Protein AF-0000000082064060 (afdb_homodimer)

Nearest PDB structures (foldseek):
  4a6d-assembly1_A  TM=8.416E-01  e=5.241E-26  Homo sapiens
  7ux6-assembly1_B  TM=7.408E-01  e=2.591E-12  Streptomyces drozdowiczii
  7ux6-assembly1_A  TM=7.122E-01  e=2.455E-12  Streptomyces drozdowiczii
  7ux8-assembly1_B  TM=7.111E-01  e=2.609E-11  Streptomyces drozdowiczii
  4qvg-assembly1_A  TM=6.959E-01  e=6.862E-11  Streptosporangium sibiricum

Sequence (604 aa):
MSSTEDLDYPQILFQYNNGFLVSKIMFTACELGVFDLLLKSEGSLSSDAIAERLGTSISGMERLLDACVGLKLLEVEMKSEGAFYRNTELSNLYLTKSSPKSQYHNLMYYSKTVYLCWHYLTDAVRDGKNQYERAFGVSSKDLFGALYRSEEEMIQFMYGLNAIWSICGRDVIAAFDLSPFTVIYDLGGCAGGLAQECISLYPKSTVTIYDLPKVVQVAKERFVPPEERQITFHEGKLGLFCVCSYAKKTVLNGPCFMITECNENSHHPFLFTSLHVRSFPSLRRNCEALKCFQRIMCLLDVMSSTEDLDYPQILFQYNNGFLVSKIMFTACELGVFDLLLKSEGSLSSDAIAERLGTSISGMERLLDACVGLKLLEVEMKSEGAFYRNTELSNLYLTKSSPKSQYHNLMYYSKTVYLCWHYLTDAVRDGKNQYERAFGVSSKDLFGALYRSEEEMIQFMYGLNAIWSICGRDVIAAFDLSPFTVIYDLGGCAGGLAQECISLYPKSTVTIYDLPKVVQVAKERFVPPEERQITFHEGKLGLFCVCSYAKKTVLNGPCFMITECNENSHHPFLFTSLHVRSFPSLRRNCEALKCFQRIMCLLDV

Solvent-accessible surface area (backbone atoms only — not comparable to full-atom values): 31890 Å² total; per-residue (Å²): 136,88,79,80,77,57,84,57,62,50,68,62,58,55,48,31,69,44,14,35,59,50,22,43,51,54,39,33,42,45,71,63,34,53,44,44,53,34,66,72,38,98,50,64,42,36,45,61,58,50,10,61,76,58,67,33,20,52,69,24,35,39,31,53,51,46,26,34,36,40,69,62,41,28,42,76,44,82,48,98,92,37,59,24,36,32,63,27,72,67,30,53,42,32,43,13,74,84,32,95,54,21,36,43,42,32,42,50,46,42,57,71,44,50,50,51,37,48,72,38,44,51,55,18,25,40,67,52,36,58,35,44,36,77,56,69,72,39,51,62,88,43,29,63,53,61,72,24,78,38,70,68,46,38,51,45,45,37,48,8,71,29,28,57,30,74,60,45,26,55,60,54,53,64,49,33,90,56,76,83,47,47,72,42,52,30,38,65,31,56,37,33,42,55,51,54,38,44,39,70,77,31,73,79,26,30,29,32,34,30,23,41,56,69,48,43,54,47,17,53,72,73,55,40,61,83,82,52,74,50,57,44,78,44,70,41,85,77,59,84,70,65,80,66,68,81,66,66,82,74,72,64,87,19,45,72,22,53,55,46,61,39,68,54,95,71,70,56,45,43,44,28,73,48,63,35,17,48,53,73,82,83,70,53,72,75,47,43,33,53,52,20,45,52,49,39,32,51,48,47,74,94,135,88,78,83,76,60,80,60,61,50,66,63,59,56,47,32,68,42,13,36,59,50,21,43,52,54,37,34,41,46,73,63,35,53,45,44,53,35,66,72,37,98,49,64,41,36,44,61,58,50,11,62,77,59,68,33,20,52,68,24,36,39,32,52,51,46,28,32,35,40,69,60,41,29,42,77,43,83,49,98,91,38,58,25,36,33,62,26,71,67,30,52,42,31,43,12,75,85,32,92,54,20,34,44,43,31,41,49,45,42,58,71,43,52,51,51,36,49,73,37,44,51,57,20,26,39,67,50,36,58,35,45,34,78,56,68,71,37,53,64,90,42,26,65,53,60,70,25,76,36,71,67,46,38,51,44,47,37,47,10,70,30,27,57,32,73,63,45,25,54,61,46,53,63,42,46,88,55,76,85,47,45,71,41,53,33,54,65,29,57,38,34,42,56,51,54,38,42,38,69,76,31,74,77,26,32,30,32,34,30,22,40,56,70,47,44,53,47,17,53,73,73,55,40,62,84,82,52,74,50,57,45,80,42,70,40,84,74,59,85,68,65,82,67,68,80,69,65,80,76,72,64,91,42,27,68,36,51,47,51,62,60,66,85,80,86,83,47,53,54,36,39,58,59,77,22,40,31,54,59,88,83,63,54,75,71,46,45,31,50,53,21,43,52,51,40,32,52,49,47,74,95

InterPro domains:
  IPR001077 O-methyltransferase, C-terminal domain [PF00891] (118-238)
  IPR012967 Caffeic acid 3-O-methyltransferase-like, dimerisation domain [PF08100] (15-96)
  IPR016461 O-methyltransferase-like [PS51683] (14-302)
  IPR029063 S-adenosyl-L-methionine-dependent methyltransferase superfamily [G3DSA:3.40.50.150] (96-239)
  IPR029063 S-adenosyl-L-methionine-dependent methyltransferase superfamily [SSF53335] (99-236)
  IPR036388 Winged helix-like DNA-binding domain superfamily [G3DSA:1.10.10.10] (1-95)
  IPR036390 Winged helix DNA-binding domain superfamily [SSF46785] (6-95)

Radius of gyration: 25.9 Å; Cα contacts (8 Å, |Δi|>4): 1035; chains: 2; bounding box: 68×78×63 Å

Foldseek 3Di:
DDVPPPVPPPPVVVCVVCVVVLLVLLLVCLVLCVQVVQVPDPDWADLVVSCVVSVHDSVVSVVSQVSCVVVVQWDWDQDPVGITIHGDPVCNQARHPPHLLHLSLLSNCCNPPVVQQVVCLVVLVVVLAACNCVSQVDDPVCVLCVQPVDPVSNLSNLCNVLSVCVPCLLVLLVLADCQVAQEAEAEVCQLCSNVVSNCVVHVNHAYEYEEAPVSQVCSCVPRDDVPDDSYHYDHDDPPLVLLDDPPPPPPLCFQQFSQQQPPDVDDGHGHGDSSRRSDDDPVPDPVVVVVVVVNSVSSNVD/DDVPPPVPPPPVVVCVVCVVVLLVLLLVCLVLCVQVVQVPDPDWADLVVSCVVSVHDSVVSVVSQVSCVVVVQWDWDQDPVGITIHGDPVCNQARHPPHLLHLSLLSNCCNPPVVQQVVCLVVLVVVLAACNCVSQVDDPVCVLCVCPVDPVSLLSNLCNVLSVCSPCLLVLLVLDDCQVAQEAEAEVCQLCSNVVSNCVVHVNHAYEYEEAPVSQVCSCVPRDDVVDDSYHYDHDDPPLVLLDDPPPPPPPQFLCQSQQQPPDPDDRHGHRHRSRSGGDPPVPPPVVVVVVVVNSVSSNVD

pLDDT: mean 70.0, std 24.98, range [22.09, 98.56]

Organism: Chelonoidis abingdonii (NCBI:txid106734)

Secondary structure (DSSP, 8-state):
--------S-HHHHHHHTHHHHHHHHHHHHHHTHHHHHHHSSS-EEHHHHHHHHT--HHHHHHHHHHHHHTTSEEEEEETTEEEEEE-HHHHHHSSTTSTT--HHHHHHIIIIIHHHHTTHHHHHHHTS--HHHHHSS-GGGHHHHH-SSHHHHHHHHHHHHHHHHHHHHHHHHTS--TT-SEEEEET-TTTHHHHHHHHH-TT-EEEEEE-HHHHHHIIIIIS-TT--SEEEEE---------S---S----S----------SS------SS------TTS-SSHHHHHHHHHHHHHTT-/--------S-HHHHHHHTHHHHHHHHHHHHHHTHHHHHHHSSS-EEHHHHHHHHT--HHHHHHHHHHHHHTTSEEEEEETTEEEEEE-HHHHHHSSTTSTT--HHHHHHIIIIIHHHHTTHHHHHHHTS--HHHHHSS-GGGHHHHHTSSHHHHHHHHHHHHHHHHHHHHHHHHTS--TT-SEEEEET-TTTHHHHHHHHH-TT-EEEEEE-HHHHHHIIIIIS-TT--SEEEEE---------S---S----S-B--B----SSS-----B-S--B---TTSHHHHHHHHHHHHHHHHTT-

Structure (mmCIF, N/CA/C/O backbone):
data_AF-0000000082064060-model_v1
#
loop_
_entity.id
_entity.type
_entity.pdbx_description
1 polymer 'Acetylserotonin O-methyltransferase'
#
loop_
_atom_site.group_PDB
_atom_site.id
_atom_site.type_symbol
_atom_site.label_atom_id
_atom_site.label_alt_id
_atom_site.label_comp_id
_atom_site.label_asym_id
_atom_site.label_entity_id
_atom_site.label_seq_id
_atom_site.pdbx_PDB_ins_code
_atom_site.Cartn_x
_atom_site.Cartn_y
_atom_site.Cartn_z
_atom_site.occupancy
_atom_site.B_iso_or_equiv
_atom_site.auth_seq_id
_atom_site.auth_comp_id
_atom_site.auth_asym_id
_atom_site.auth_atom_id
_atom_site.pdbx_PDB_model_num
ATOM 1 N N . MET A 1 1 ? 0.345 5.531 37.656 1 23.05 1 MET A N 1
ATOM 2 C CA . MET A 1 1 ? -0.395 4.68 36.719 1 23.05 1 MET A CA 1
ATOM 3 C C . MET A 1 1 ? -0.089 5.059 35.281 1 23.05 1 MET A C 1
ATOM 5 O O . MET A 1 1 ? -0.352 6.188 34.875 1 23.05 1 MET A O 1
ATOM 9 N N . SER A 1 2 ? 1.097 4.777 34.594 1 25.17 2 SER A N 1
ATOM 10 C CA . SER A 1 2 ? 2.113 5.312 33.688 1 25.17 2 SER A CA 1
ATOM 11 C C . SER A 1 2 ? 1.604 5.367 32.25 1 25.17 2 SER A C 1
ATOM 13 O O . SER A 1 2 ? 1.2 4.348 31.688 1 25.17 2 SER A O 1
ATOM 15 N N . SER A 1 3 ? 0.765 6.414 31.828 1 28.08 3 SER A N 1
ATOM 16 C CA . SER A 1 3 ? -0.016 6.992 30.734 1 28.08 3 SER A CA 1
ATOM 17 C C . SER A 1 3 ? 0.76 6.957 29.422 1 28.08 3 SER A C 1
ATOM 19 O O . SER A 1 3 ? 0.994 8 28.812 1 28.08 3 SER A O 1
ATOM 21 N N . THR A 1 4 ? 1.828 6.254 29.266 1 30.67 4 THR A N 1
ATOM 22 C CA . THR A 1 4 ? 2.635 5.898 28.109 1 30.67 4 THR A CA 1
ATOM 23 C C . THR A 1 4 ? 1.757 5.352 26.984 1 30.67 4 THR A C 1
ATOM 25 O O . THR A 1 4 ? 2.26 4.762 26.031 1 30.67 4 THR A O 1
ATOM 28 N N . GLU A 1 5 ? 0.462 5.246 27.047 1 33.69 5 GLU A N 1
ATOM 29 C CA . GLU A 1 5 ? -0.631 4.812 26.172 1 33.69 5 GLU A CA 1
ATOM 30 C C . GLU A 1 5 ? -0.599 5.547 24.844 1 33.69 5 GLU A C 1
ATOM 32 O O . GLU A 1 5 ? -0.838 4.945 23.781 1 33.69 5 GLU A O 1
ATOM 37 N N . ASP A 1 6 ? -0.743 6.996 24.781 1 35.97 6 ASP A N 1
ATOM 38 C CA . ASP A 1 6 ? -1.337 7.941 23.844 1 35.97 6 ASP A CA 1
ATOM 39 C C . ASP A 1 6 ? -0.386 8.227 22.688 1 35.97 6 ASP A C 1
ATOM 41 O O . ASP A 1 6 ? -0.522 9.25 22 1 35.97 6 ASP A O 1
ATOM 45 N N . LEU A 1 7 ? 0.764 8.117 22.781 1 40.56 7 LEU A N 1
ATOM 46 C CA . LEU A 1 7 ? 1.232 8.523 21.453 1 40.56 7 LEU A CA 1
ATOM 47 C C . LEU A 1 7 ? 0.298 8 20.375 1 40.56 7 LEU A C 1
ATOM 49 O O . LEU A 1 7 ? 0.301 6.809 20.062 1 40.56 7 LEU A O 1
ATOM 53 N N . ASP A 1 8 ? -1.028 8.461 20.422 1 45.62 8 ASP A N 1
ATOM 54 C CA . ASP A 1 8 ? -2.361 8.055 19.984 1 45.62 8 ASP A CA 1
ATOM 55 C C . ASP A 1 8 ? -2.387 7.766 18.484 1 45.62 8 ASP A C 1
ATOM 57 O O . ASP A 1 8 ? -3.426 7.398 17.938 1 45.62 8 ASP A O 1
ATOM 61 N N . TYR A 1 9 ? -1.545 8.484 17.797 1 51.91 9 TYR A N 1
ATOM 62 C CA . TYR A 1 9 ? -1.795 8.016 16.438 1 51.91 9 TYR A CA 1
ATOM 63 C C . TYR A 1 9 ? -1.581 6.512 16.328 1 51.91 9 TYR A C 1
ATOM 65 O O . TYR A 1 9 ? -0.482 6.016 16.578 1 51.91 9 TYR A O 1
ATOM 73 N N . PRO A 1 10 ? -2.619 5.867 16.297 1 63.16 10 PRO A N 1
ATOM 74 C CA . PRO A 1 10 ? -2.521 4.406 16.328 1 63.16 10 PRO A CA 1
ATOM 75 C C . PRO A 1 10 ? -1.59 3.846 15.266 1 63.16 10 PRO A C 1
ATOM 77 O O . PRO A 1 10 ? -1.669 4.25 14.102 1 63.16 10 PRO A O 1
ATOM 80 N N . GLN A 1 11 ? -0.435 3.377 15.648 1 69.81 11 GLN A N 1
ATOM 81 C CA . GLN A 1 11 ? 0.536 2.656 14.836 1 69.81 11 GLN A CA 1
ATOM 82 C C . GLN A 1 11 ? -0.146 1.938 13.672 1 69.81 11 GLN A C 1
ATOM 84 O O . GLN A 1 11 ? 0.391 1.889 12.562 1 69.81 11 GLN A O 1
ATOM 89 N N . ILE A 1 12 ? -1.324 1.643 13.906 1 80.81 12 ILE A N 1
ATOM 90 C CA . ILE A 1 12 ? -2.014 0.848 12.891 1 80.81 12 ILE A CA 1
ATOM 91 C C . ILE A 1 12 ? -2.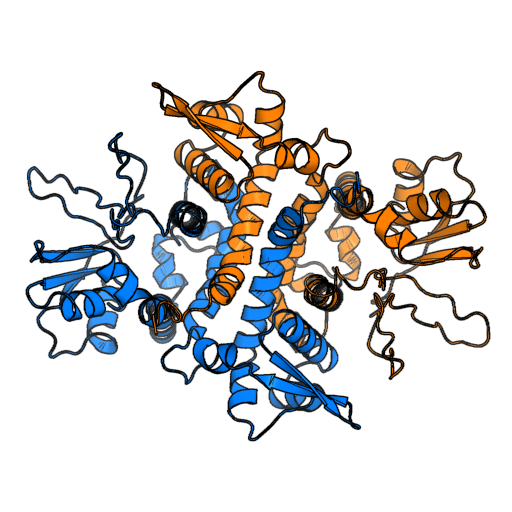418 1.742 11.727 1 80.81 12 ILE A C 1
ATOM 93 O O . ILE A 1 12 ? -2.338 1.331 10.562 1 80.81 12 ILE A O 1
ATOM 97 N N . LEU A 1 13 ? -2.869 3.004 12.008 1 82.88 13 LEU A N 1
ATOM 98 C CA . LEU A 1 13 ? -3.258 3.912 10.938 1 82.88 13 LEU A CA 1
ATOM 99 C C . LEU A 1 13 ? -2.045 4.34 10.117 1 82.88 13 LEU A C 1
ATOM 101 O O . LEU A 1 13 ? -2.146 4.523 8.906 1 82.88 13 LEU A O 1
ATOM 105 N N . PHE A 1 14 ? -0.965 4.445 10.867 1 76.94 14 PHE A N 1
ATOM 106 C CA . PHE A 1 14 ? 0.281 4.758 10.18 1 76.94 14 PHE A CA 1
ATOM 107 C C . PHE A 1 14 ? 0.672 3.629 9.234 1 76.94 14 PHE A C 1
ATOM 109 O O . PHE A 1 14 ? 1.099 3.877 8.102 1 76.94 14 PHE A O 1
ATOM 116 N N . GLN A 1 15 ? 0.473 2.455 9.664 1 80.62 15 GLN A N 1
ATOM 117 C CA . GLN A 1 15 ? 0.768 1.283 8.844 1 80.62 15 GLN A CA 1
ATOM 118 C C . GLN A 1 15 ? -0.146 1.221 7.625 1 80.62 15 GLN A C 1
ATOM 120 O O . GLN A 1 15 ? 0.31 0.933 6.516 1 80.62 15 GLN A O 1
ATOM 125 N N . TYR A 1 16 ? -1.377 1.543 7.836 1 87.88 16 TYR A N 1
ATOM 126 C CA . TYR A 1 16 ? -2.318 1.54 6.723 1 87.88 16 TYR A CA 1
ATOM 127 C C . TYR A 1 16 ? -1.976 2.631 5.715 1 87.88 16 TYR A C 1
ATOM 129 O O . TYR A 1 16 ? -1.973 2.389 4.504 1 87.88 16 TYR A O 1
ATOM 137 N N . ASN A 1 17 ? -1.636 3.762 6.246 1 84.88 17 ASN A N 1
ATOM 138 C CA . ASN A 1 17 ? -1.354 4.914 5.398 1 84.88 17 ASN A CA 1
ATOM 139 C C . ASN A 1 17 ? -0.12 4.688 4.531 1 84.88 17 ASN A C 1
ATOM 141 O O . ASN A 1 17 ? -0.057 5.16 3.395 1 84.88 17 ASN A O 1
ATOM 145 N N . ASN A 1 18 ? 0.768 3.945 5.059 1 82.44 18 ASN A N 1
ATOM 146 C CA . ASN A 1 18 ? 2.041 3.773 4.367 1 82.44 18 ASN A CA 1
ATOM 147 C C . ASN A 1 18 ? 2.145 2.396 3.715 1 82.44 18 ASN A C 1
ATOM 149 O O . ASN A 1 18 ? 3.199 2.029 3.195 1 82.44 18 ASN A O 1
ATOM 153 N N . GLY A 1 19 ? 1.082 1.641 3.779 1 87.88 19 GLY A N 1
ATOM 154 C CA . GLY A 1 19 ? 1.109 0.291 3.238 1 87.88 19 GLY A CA 1
ATOM 155 C C . GLY A 1 19 ? 1.52 0.24 1.779 1 87.88 19 GLY A C 1
ATOM 156 O O . GLY A 1 19 ? 2.291 -0.633 1.376 1 87.88 19 GLY A O 1
ATOM 157 N N . PHE A 1 20 ? 1.03 1.195 1.011 1 92.19 20 PHE A N 1
ATOM 158 C CA . PHE A 1 20 ? 1.323 1.158 -0.417 1 92.19 20 PHE A CA 1
ATOM 159 C C . PHE A 1 20 ? 2.783 1.507 -0.68 1 92.19 20 PHE A C 1
ATOM 161 O O . PHE A 1 20 ? 3.379 1.025 -1.646 1 92.19 20 PHE A O 1
ATOM 168 N N . LEU A 1 21 ? 3.369 2.32 0.166 1 86.31 21 LEU A N 1
ATOM 169 C CA . LEU A 1 21 ? 4.797 2.6 0.046 1 86.31 21 LEU A CA 1
ATOM 170 C C . LEU A 1 21 ? 5.613 1.324 0.212 1 86.31 21 LEU A C 1
ATOM 172 O O . LEU A 1 21 ? 6.523 1.057 -0.578 1 86.31 21 LEU A O 1
ATOM 176 N N . VAL A 1 22 ? 5.219 0.566 1.231 1 87.38 22 VAL A N 1
ATOM 177 C CA . VAL A 1 22 ? 5.906 -0.683 1.54 1 87.38 22 VAL A CA 1
ATOM 178 C C . VAL A 1 22 ? 5.785 -1.646 0.361 1 87.38 22 VAL A C 1
ATOM 180 O O . VAL A 1 22 ? 6.773 -2.246 -0.065 1 87.38 22 VAL A O 1
ATOM 183 N N . SER A 1 23 ? 4.594 -1.738 -0.149 1 92.44 23 SER A N 1
ATOM 184 C CA . SER A 1 23 ? 4.371 -2.611 -1.296 1 92.44 23 SER A CA 1
ATOM 185 C C . SER A 1 23 ? 5.27 -2.227 -2.467 1 92.44 23 SER A C 1
ATOM 187 O O . SER A 1 23 ? 5.953 -3.08 -3.039 1 92.44 23 SER A O 1
ATOM 189 N N . LYS A 1 24 ? 5.32 -0.977 -2.779 1 92.75 24 LYS A N 1
ATOM 190 C CA . LYS A 1 24 ? 6.008 -0.534 -3.986 1 92.75 24 LYS A CA 1
ATOM 191 C C . LYS A 1 24 ? 7.523 -0.619 -3.816 1 92.75 24 LYS A C 1
ATOM 193 O O . LYS A 1 24 ? 8.25 -0.839 -4.789 1 92.75 24 LYS A O 1
ATOM 198 N N . ILE A 1 25 ? 7.973 -0.478 -2.605 1 91.25 25 ILE A N 1
ATOM 199 C CA . ILE A 1 25 ? 9.398 -0.664 -2.359 1 91.25 25 ILE A CA 1
ATOM 200 C C . ILE A 1 25 ? 9.797 -2.1 -2.693 1 91.25 25 ILE A C 1
ATOM 202 O O . ILE A 1 25 ? 10.766 -2.326 -3.424 1 91.25 25 ILE A O 1
ATOM 206 N N . MET A 1 26 ? 9.047 -3.037 -2.219 1 95.19 26 MET A N 1
ATOM 207 C CA . MET A 1 26 ? 9.328 -4.445 -2.486 1 95.19 26 MET A CA 1
ATOM 208 C C . MET A 1 26 ? 9.188 -4.754 -3.973 1 95.19 26 MET A C 1
ATOM 210 O O . MET A 1 26 ? 10.047 -5.414 -4.559 1 95.19 26 MET A O 1
ATOM 214 N N . PHE A 1 27 ? 8.133 -4.227 -4.598 1 95.75 27 PHE A N 1
ATOM 215 C CA . PHE A 1 27 ? 7.922 -4.434 -6.027 1 95.75 27 PHE A CA 1
ATOM 216 C C . PHE A 1 27 ? 9.094 -3.887 -6.836 1 95.75 27 PHE A C 1
ATOM 218 O O . PHE A 1 27 ? 9.594 -4.555 -7.742 1 95.75 27 PHE A O 1
ATOM 225 N N . THR A 1 28 ? 9.516 -2.701 -6.492 1 95.56 28 THR A N 1
ATOM 226 C CA . THR A 1 28 ? 10.562 -2.01 -7.238 1 95.56 28 THR A CA 1
ATOM 227 C C . THR A 1 28 ? 11.891 -2.75 -7.113 1 95.56 28 THR A C 1
ATOM 229 O O . THR A 1 28 ? 12.594 -2.945 -8.109 1 95.56 28 THR A O 1
ATOM 232 N N . ALA A 1 29 ? 12.195 -3.164 -5.902 1 97 29 ALA A N 1
ATOM 233 C CA . ALA A 1 29 ? 13.438 -3.898 -5.691 1 97 29 ALA A CA 1
ATOM 234 C C . ALA A 1 29 ? 13.453 -5.199 -6.492 1 97 29 ALA A C 1
ATOM 236 O O . ALA A 1 29 ? 14.469 -5.562 -7.09 1 97 29 ALA A O 1
ATOM 237 N N . CYS A 1 30 ? 12.359 -5.855 -6.504 1 96.69 30 CYS A N 1
ATOM 238 C CA . CYS A 1 30 ? 12.219 -7.094 -7.266 1 96.69 30 CYS A CA 1
ATOM 239 C C . CYS A 1 30 ? 12.312 -6.828 -8.758 1 96.69 30 CYS A C 1
ATOM 241 O O . CYS A 1 30 ? 13.016 -7.539 -9.484 1 96.69 30 CYS A O 1
ATOM 243 N N . GLU A 1 31 ? 11.641 -5.844 -9.211 1 96.38 31 GLU A N 1
ATOM 244 C CA . GLU A 1 31 ? 11.586 -5.488 -10.625 1 96.38 31 GLU A CA 1
ATOM 245 C C . GLU A 1 31 ? 12.977 -5.117 -11.148 1 96.38 31 GLU A C 1
ATOM 247 O O . GLU A 1 31 ? 13.336 -5.484 -12.266 1 96.38 31 GLU A O 1
ATOM 252 N N . LEU A 1 32 ? 13.727 -4.41 -10.375 1 97.62 32 LEU A N 1
ATOM 253 C CA . LEU A 1 32 ? 15.039 -3.934 -10.797 1 97.62 32 LEU A CA 1
ATOM 254 C C . LEU A 1 32 ? 16.078 -5.059 -10.742 1 97.62 32 LEU A C 1
ATOM 256 O O . LEU A 1 32 ? 17.172 -4.918 -11.258 1 97.62 32 LEU A O 1
ATOM 260 N N . GLY A 1 33 ? 15.742 -6.141 -10.031 1 98.19 33 GLY A N 1
ATOM 261 C CA . GLY A 1 33 ? 16.625 -7.301 -10 1 98.19 33 GLY A CA 1
ATOM 262 C C . GLY A 1 33 ? 17.594 -7.289 -8.836 1 98.19 33 GLY A C 1
ATOM 263 O O . GLY A 1 33 ? 18.625 -7.957 -8.875 1 98.19 33 GLY A O 1
ATOM 264 N N . VAL A 1 34 ? 17.25 -6.578 -7.816 1 98.44 34 VAL A N 1
ATOM 265 C CA . VAL A 1 34 ? 18.141 -6.441 -6.668 1 98.44 34 VAL A CA 1
ATOM 266 C C . VAL A 1 34 ? 18.375 -7.812 -6.035 1 98.44 34 VAL A C 1
ATOM 268 O O . VAL A 1 34 ? 19.531 -8.211 -5.836 1 98.44 34 VAL A O 1
ATOM 271 N N . PHE A 1 35 ? 17.375 -8.562 -5.797 1 98.38 35 PHE A N 1
ATOM 272 C CA . PHE A 1 35 ? 17.469 -9.828 -5.09 1 98.38 35 PHE A CA 1
ATOM 273 C C . PHE A 1 35 ? 18.172 -10.875 -5.953 1 98.38 35 PHE A C 1
ATOM 275 O O . PHE A 1 35 ? 18.953 -11.68 -5.449 1 98.38 35 PHE A O 1
ATOM 282 N N . ASP A 1 36 ? 17.891 -10.828 -7.223 1 98.38 36 ASP A N 1
ATOM 283 C CA . ASP A 1 36 ? 18.547 -11.773 -8.133 1 98.38 36 ASP A CA 1
ATOM 284 C C . ASP A 1 36 ? 20.047 -11.508 -8.211 1 98.38 36 ASP A C 1
ATOM 286 O O . ASP A 1 36 ? 20.844 -12.453 -8.188 1 98.38 36 ASP A O 1
ATOM 290 N N . LEU A 1 37 ? 20.391 -10.273 -8.344 1 98.56 37 LEU A N 1
ATOM 291 C CA . LEU A 1 37 ? 21.797 -9.906 -8.406 1 98.56 37 LEU A CA 1
ATOM 292 C C . LEU A 1 37 ? 22.531 -10.367 -7.148 1 98.56 37 LEU A C 1
ATOM 294 O O . LEU A 1 37 ? 23.625 -10.945 -7.234 1 98.56 37 LEU A O 1
ATOM 298 N N . LEU A 1 38 ? 21.938 -10.102 -6.004 1 98.25 38 LEU A N 1
ATOM 299 C CA . LEU A 1 38 ? 22.594 -10.414 -4.734 1 98.25 38 LEU A CA 1
ATOM 300 C C . LEU A 1 38 ? 22.688 -11.93 -4.531 1 98.25 38 LEU A C 1
ATOM 302 O O . LEU A 1 38 ? 23.641 -12.414 -3.922 1 98.25 38 LEU A O 1
ATOM 306 N N . LEU A 1 39 ? 21.719 -12.664 -5.023 1 97.12 39 LEU A N 1
ATOM 307 C CA . LEU A 1 39 ? 21.766 -14.117 -4.957 1 97.12 39 LEU A CA 1
ATOM 308 C C . LEU A 1 39 ? 22.938 -14.656 -5.777 1 97.12 39 LEU A C 1
ATOM 310 O O . LEU A 1 39 ? 23.625 -15.578 -5.352 1 97.12 39 LEU A O 1
ATOM 314 N N . LYS A 1 40 ? 23.141 -14.102 -6.918 1 96.25 40 LYS A N 1
ATOM 315 C CA . LYS A 1 40 ? 24.172 -14.547 -7.836 1 96.25 40 LYS A CA 1
ATOM 316 C C . LYS A 1 40 ? 25.562 -14.125 -7.348 1 96.25 40 LYS A C 1
ATOM 318 O O . LYS A 1 40 ? 26.562 -14.727 -7.734 1 96.25 40 LYS A O 1
ATOM 323 N N . SER A 1 41 ? 25.516 -13.203 -6.496 1 92.06 41 SER A N 1
ATOM 324 C CA . SER A 1 41 ? 26.797 -12.664 -6.051 1 92.06 41 SER A CA 1
ATOM 325 C C . SER A 1 41 ? 27.391 -13.516 -4.938 1 92.06 41 SER A C 1
ATOM 327 O O . SER A 1 41 ? 26.656 -14.117 -4.148 1 92.06 41 SER A O 1
ATOM 329 N N . GLU A 1 42 ? 28.656 -14 -4.902 1 85.5 42 GLU A N 1
ATOM 330 C CA . GLU A 1 42 ? 29.344 -14.789 -3.895 1 85.5 42 GLU A CA 1
ATOM 331 C C . GLU A 1 42 ? 29.438 -14.047 -2.564 1 85.5 42 GLU A C 1
ATOM 333 O O . GLU A 1 42 ? 29.734 -14.648 -1.532 1 85.5 42 GLU A O 1
ATOM 338 N N . GLY A 1 43 ? 28.844 -12.828 -2.404 1 88 43 GLY A N 1
ATOM 339 C CA . GLY A 1 43 ? 28.906 -12.047 -1.178 1 88 43 GLY A CA 1
ATOM 340 C C . GLY A 1 43 ? 28.062 -10.789 -1.231 1 88 43 GLY A C 1
ATOM 341 O O . GLY A 1 43 ? 27.25 -10.609 -2.143 1 88 43 GLY A O 1
ATOM 342 N N . SER A 1 44 ? 28.297 -10.047 -0.126 1 96 44 SER A N 1
ATOM 343 C CA . SER A 1 44 ? 27.578 -8.773 -0.046 1 96 44 SER A CA 1
ATOM 344 C C . SER A 1 44 ? 28.156 -7.762 -1.038 1 96 44 SER A C 1
ATOM 346 O O . SER A 1 44 ? 29.328 -7.84 -1.415 1 96 44 SER A O 1
ATOM 348 N N . LEU A 1 45 ? 27.312 -6.898 -1.523 1 97.56 45 LEU A N 1
ATOM 349 C CA . LEU A 1 45 ? 27.719 -5.867 -2.471 1 97.56 45 LEU A CA 1
ATOM 350 C C . LEU A 1 45 ? 27.438 -4.477 -1.912 1 97.56 45 LEU A C 1
ATOM 352 O O . LEU A 1 45 ? 26.516 -4.301 -1.117 1 97.56 45 LEU A O 1
ATOM 356 N N . SER A 1 46 ? 28.25 -3.516 -2.359 1 95.81 46 SER A N 1
ATOM 357 C CA . SER A 1 46 ? 27.984 -2.125 -2.002 1 95.81 46 SER A CA 1
ATOM 358 C C . SER A 1 46 ? 26.844 -1.545 -2.824 1 95.81 46 SER A C 1
ATOM 360 O O . SER A 1 46 ? 26.516 -2.064 -3.895 1 95.81 46 SER A O 1
ATOM 362 N N . SER A 1 47 ? 26.297 -0.485 -2.275 1 92.38 47 SER A N 1
ATOM 363 C CA . SER A 1 47 ? 25.219 0.179 -3.004 1 92.38 47 SER A CA 1
ATOM 364 C C . SER A 1 47 ? 25.688 0.656 -4.375 1 92.38 47 SER A C 1
ATOM 366 O O . SER A 1 47 ? 24.953 0.563 -5.355 1 92.38 47 SER A O 1
ATOM 368 N N . ASP A 1 48 ? 26.953 1.097 -4.469 1 94.81 48 ASP A N 1
ATOM 369 C CA . ASP A 1 48 ? 27.516 1.575 -5.734 1 94.81 48 ASP A CA 1
ATOM 370 C C . ASP A 1 48 ? 27.625 0.438 -6.746 1 94.81 48 ASP A C 1
ATOM 372 O O . ASP A 1 48 ? 27.297 0.611 -7.922 1 94.81 48 ASP A O 1
ATOM 376 N N . ALA A 1 49 ? 28.125 -0.653 -6.297 1 96.88 49 ALA A N 1
ATOM 377 C CA . ALA A 1 49 ? 28.266 -1.81 -7.176 1 96.88 49 ALA A CA 1
ATOM 378 C C . ALA A 1 49 ? 26.922 -2.291 -7.691 1 96.88 49 ALA A C 1
ATOM 380 O O . ALA A 1 49 ? 26.781 -2.617 -8.875 1 96.88 49 ALA A O 1
ATOM 381 N N . ILE A 1 50 ? 25.969 -2.311 -6.828 1 97.88 50 ILE A N 1
ATOM 382 C CA . ILE A 1 50 ? 24.641 -2.758 -7.207 1 97.88 50 ILE A CA 1
ATOM 383 C C . ILE A 1 50 ? 24.031 -1.793 -8.227 1 97.88 50 ILE A C 1
ATOM 385 O O . ILE A 1 50 ? 23.484 -2.219 -9.25 1 97.88 50 ILE A O 1
ATOM 389 N N . ALA A 1 51 ? 24.188 -0.492 -7.957 1 96.94 51 ALA A N 1
ATOM 390 C CA . ALA A 1 51 ? 23.656 0.525 -8.867 1 96.94 51 ALA A CA 1
ATOM 391 C C . ALA A 1 51 ? 24.281 0.394 -10.25 1 96.94 51 ALA A C 1
ATOM 393 O O . ALA A 1 51 ? 23.578 0.46 -11.266 1 96.94 51 ALA A O 1
ATOM 394 N N . GLU A 1 52 ? 25.531 0.205 -10.312 1 97.56 52 GLU A N 1
ATOM 395 C CA . GLU A 1 52 ? 26.25 0.083 -11.57 1 97.56 52 GLU A CA 1
ATOM 396 C C . GLU A 1 52 ? 25.812 -1.159 -12.344 1 97.56 52 GLU A C 1
ATOM 398 O O . GLU A 1 52 ? 25.547 -1.089 -13.539 1 97.56 52 GLU A O 1
ATOM 403 N N . ARG A 1 53 ? 25.734 -2.262 -11.727 1 97.56 53 ARG A N 1
ATOM 404 C CA . ARG A 1 53 ? 25.422 -3.531 -12.375 1 97.56 53 ARG A CA 1
ATOM 405 C C . ARG A 1 53 ? 23.984 -3.572 -12.859 1 97.56 53 ARG A C 1
ATOM 407 O O . ARG A 1 53 ? 23.672 -4.242 -13.844 1 97.56 53 ARG A O 1
ATOM 414 N N . LEU A 1 54 ? 23.125 -2.834 -12.141 1 98.06 54 LEU A N 1
ATOM 415 C CA . LEU A 1 54 ? 21.719 -2.855 -12.516 1 98.06 54 LEU A CA 1
ATOM 416 C C . LEU A 1 54 ? 21.359 -1.636 -13.359 1 98.06 54 LEU A C 1
ATOM 418 O O . LEU A 1 54 ? 20.203 -1.478 -13.773 1 98.06 54 LEU A O 1
ATOM 422 N N . GLY A 1 55 ? 22.266 -0.77 -13.625 1 97.44 55 GLY A N 1
ATOM 423 C CA . GLY A 1 55 ? 22.047 0.391 -14.469 1 97.44 55 GLY A CA 1
ATOM 424 C C . GLY A 1 55 ? 21.078 1.395 -13.867 1 97.44 55 GLY A C 1
ATOM 425 O O . GLY A 1 55 ? 20.125 1.823 -14.523 1 97.44 55 GLY A O 1
ATOM 426 N N . THR A 1 56 ? 21.328 1.705 -12.562 1 96.5 56 THR A N 1
ATOM 427 C CA . THR A 1 56 ? 20.453 2.643 -11.867 1 96.5 56 THR A CA 1
ATOM 428 C C . THR A 1 56 ? 21.25 3.795 -11.273 1 96.5 56 THR A C 1
ATOM 430 O O . THR A 1 56 ? 22.484 3.764 -11.273 1 96.5 56 THR A O 1
ATOM 433 N N . SER A 1 57 ? 20.578 4.852 -10.844 1 91.44 57 SER A N 1
ATOM 434 C CA . SER A 1 57 ? 21.219 5.949 -10.133 1 91.44 57 SER A CA 1
ATOM 435 C C . SER A 1 57 ? 21.781 5.484 -8.789 1 91.44 57 SER A C 1
ATOM 437 O O . SER A 1 57 ? 21.156 4.68 -8.102 1 91.44 57 SER A O 1
ATOM 439 N N . ILE A 1 58 ? 22.906 6.023 -8.461 1 87.94 58 ILE A N 1
ATOM 440 C CA . ILE A 1 58 ? 23.578 5.656 -7.219 1 87.94 58 ILE A CA 1
ATOM 441 C C . ILE A 1 58 ? 22.719 6.066 -6.027 1 87.94 58 ILE A C 1
ATOM 443 O O . ILE A 1 58 ? 22.469 5.266 -5.121 1 87.94 58 ILE A O 1
ATOM 447 N N . SER A 1 59 ? 22.219 7.242 -6.066 1 80.38 59 SER A N 1
ATOM 448 C CA . SER A 1 59 ? 21.422 7.754 -4.957 1 80.38 59 SER A CA 1
ATOM 449 C C . SER A 1 59 ? 20.094 7.023 -4.844 1 80.38 59 SER A C 1
ATOM 451 O O . SER A 1 59 ? 19.656 6.676 -3.74 1 80.38 59 SER A O 1
ATOM 453 N N . GLY A 1 60 ? 19.484 6.824 -6.008 1 83.62 60 GLY A N 1
ATOM 454 C CA . GLY A 1 60 ? 18.234 6.09 -6.012 1 83.62 60 GLY A CA 1
ATOM 455 C C . GLY A 1 60 ? 18.375 4.672 -5.492 1 83.62 60 GLY A C 1
ATOM 456 O O . GLY A 1 60 ? 17.547 4.215 -4.695 1 83.62 60 GLY A O 1
ATOM 457 N N . MET A 1 61 ? 19.391 4.031 -5.859 1 91.25 61 MET A N 1
ATOM 458 C CA . MET A 1 61 ? 19.625 2.65 -5.438 1 91.25 61 MET A CA 1
ATOM 459 C C . MET A 1 61 ? 19.938 2.578 -3.949 1 91.25 61 MET A C 1
ATOM 461 O O . MET A 1 61 ? 19.422 1.716 -3.24 1 91.25 61 MET A O 1
ATOM 465 N N . GLU A 1 62 ? 20.719 3.477 -3.525 1 84.06 62 GLU A N 1
ATOM 466 C CA . GLU A 1 62 ? 21.078 3.5 -2.109 1 84.06 62 GLU A CA 1
ATOM 467 C C . GLU A 1 62 ? 19.844 3.641 -1.232 1 84.06 62 GLU A C 1
ATOM 469 O O . GLU A 1 62 ? 19.688 2.936 -0.232 1 84.06 62 GLU A O 1
ATOM 474 N N . ARG A 1 63 ? 18.969 4.461 -1.618 1 80.56 63 ARG A N 1
ATOM 475 C CA . ARG A 1 63 ? 17.75 4.691 -0.865 1 80.56 63 ARG A CA 1
ATOM 476 C C . ARG A 1 63 ? 16.844 3.461 -0.903 1 80.56 63 ARG A C 1
ATOM 478 O O . ARG A 1 63 ? 16.234 3.1 0.107 1 80.56 63 ARG A O 1
ATOM 485 N N . LEU A 1 64 ? 16.766 2.873 -2.057 1 89.38 64 LEU A N 1
ATOM 486 C CA . LEU A 1 64 ? 15.961 1.66 -2.189 1 89.38 64 LEU A CA 1
ATOM 487 C C . LEU A 1 64 ? 16.5 0.549 -1.299 1 89.38 64 LEU A C 1
ATOM 489 O O . LEU A 1 64 ? 15.742 -0.123 -0.6 1 89.38 64 LEU A O 1
ATOM 493 N N . LEU A 1 65 ? 17.812 0.436 -1.291 1 90.12 65 LEU A N 1
ATOM 494 C CA . LEU A 1 65 ? 18.453 -0.619 -0.506 1 90.12 65 LEU A CA 1
ATOM 495 C C . LEU A 1 65 ? 18.234 -0.387 0.986 1 90.12 65 LEU A C 1
ATOM 497 O O . LEU A 1 65 ? 17.938 -1.326 1.728 1 90.12 65 LEU A O 1
ATOM 501 N N . ASP A 1 66 ? 18.312 0.811 1.379 1 81.19 66 ASP A N 1
ATOM 502 C CA . ASP A 1 66 ? 18.078 1.152 2.779 1 81.19 66 ASP A CA 1
ATOM 503 C C . ASP A 1 66 ? 16.656 0.816 3.193 1 81.19 66 ASP A C 1
ATOM 505 O O . ASP A 1 66 ? 16.422 0.306 4.293 1 81.19 66 ASP A O 1
ATOM 509 N N . ALA A 1 67 ? 15.758 1.161 2.355 1 83.31 67 ALA A N 1
ATOM 510 C CA . ALA A 1 67 ? 14.359 0.847 2.635 1 83.31 67 ALA A CA 1
ATOM 511 C C . ALA A 1 67 ? 14.141 -0.66 2.746 1 83.31 67 ALA A C 1
ATOM 513 O O . ALA A 1 67 ? 13.406 -1.126 3.619 1 83.31 67 ALA A O 1
ATOM 514 N N . CYS A 1 68 ? 14.805 -1.415 1.894 1 90 68 CYS A N 1
ATOM 515 C CA . CYS A 1 68 ? 14.68 -2.867 1.923 1 90 68 CYS A CA 1
ATOM 516 C C . CYS A 1 68 ? 15.242 -3.438 3.219 1 90 68 CYS A C 1
ATOM 518 O O . CYS A 1 68 ? 14.734 -4.434 3.736 1 90 68 CYS A O 1
ATOM 520 N N . VAL A 1 69 ? 16.312 -2.797 3.732 1 85.12 69 VAL A N 1
ATOM 521 C CA . VAL A 1 69 ? 16.875 -3.215 5.012 1 85.12 69 VAL A CA 1
ATOM 522 C C . VAL A 1 69 ? 15.852 -2.971 6.129 1 85.12 69 VAL A C 1
ATOM 524 O O . VAL A 1 69 ? 15.641 -3.832 6.984 1 85.12 69 VAL A O 1
ATOM 527 N N . GLY A 1 70 ? 15.219 -1.816 6.078 1 81.25 70 GLY A N 1
ATOM 528 C CA . GLY A 1 70 ? 14.18 -1.509 7.047 1 81.25 70 GLY A CA 1
ATOM 529 C C . GLY A 1 70 ? 13.023 -2.496 7.023 1 81.25 70 GLY A C 1
ATOM 530 O O . GLY A 1 70 ? 12.422 -2.781 8.062 1 81.25 70 GLY A O 1
ATOM 531 N N . LEU A 1 71 ? 12.75 -3.057 5.879 1 83.94 71 LEU A N 1
ATOM 532 C CA . LEU A 1 71 ? 11.664 -4.016 5.707 1 83.94 71 LEU A CA 1
ATOM 533 C C . LEU A 1 71 ? 12.148 -5.441 5.953 1 83.94 71 LEU A C 1
ATOM 535 O O . LEU A 1 71 ? 11.406 -6.398 5.75 1 83.94 71 LEU A O 1
ATOM 539 N N . LYS A 1 72 ? 13.406 -5.582 6.281 1 88.88 72 LYS A N 1
ATOM 540 C CA . LYS A 1 72 ? 14.031 -6.863 6.59 1 88.88 72 LYS A CA 1
ATOM 541 C C . LYS A 1 72 ? 14.07 -7.766 5.359 1 88.88 72 LYS A C 1
ATOM 543 O O . LYS A 1 72 ? 14 -8.992 5.48 1 88.88 72 LYS A O 1
ATOM 548 N N . LEU A 1 73 ? 14.133 -7.18 4.211 1 93.88 73 LEU A N 1
ATOM 549 C CA . LEU A 1 73 ? 14.305 -7.922 2.965 1 93.88 73 LEU A CA 1
ATOM 550 C C . LEU A 1 73 ? 15.789 -8.094 2.637 1 93.88 73 LEU A C 1
ATOM 552 O O . LEU A 1 73 ? 16.172 -9.047 1.949 1 93.88 73 LEU A O 1
ATOM 556 N N . LEU A 1 74 ? 16.562 -7.133 3.133 1 94.81 74 LEU A N 1
ATOM 557 C CA . LEU A 1 74 ? 18.016 -7.18 2.986 1 94.81 74 LEU A CA 1
ATOM 558 C C . LEU A 1 74 ? 18.703 -7.07 4.344 1 94.81 74 LEU A C 1
ATOM 560 O O . LEU A 1 74 ? 18.125 -6.551 5.301 1 94.81 74 LEU A O 1
ATOM 564 N N . GLU A 1 75 ? 19.875 -7.617 4.383 1 94.31 75 GLU A N 1
ATOM 565 C CA . GLU A 1 75 ? 20.812 -7.379 5.477 1 94.31 75 GLU A CA 1
ATOM 566 C C . GLU A 1 75 ? 21.922 -6.422 5.059 1 94.31 75 GLU A C 1
ATOM 568 O O . GLU A 1 75 ? 22.328 -6.398 3.895 1 94.31 75 GLU A O 1
ATOM 573 N N . VAL A 1 76 ? 22.375 -5.617 6.027 1 91.5 76 VAL A N 1
ATOM 574 C CA . VAL A 1 76 ? 23.438 -4.66 5.727 1 91.5 76 VAL A CA 1
ATOM 575 C C . VAL A 1 76 ? 24.594 -4.84 6.707 1 91.5 76 VAL A C 1
ATOM 577 O O . VAL A 1 76 ? 24.375 -5.121 7.891 1 91.5 76 VAL A O 1
ATOM 580 N N . GLU A 1 77 ? 25.75 -4.898 6.172 1 90.25 77 GLU A N 1
ATOM 581 C CA . GLU A 1 77 ? 26.969 -4.922 6.957 1 90.25 77 GLU A CA 1
ATOM 582 C C . GLU A 1 77 ? 27.828 -3.686 6.691 1 90.25 77 GLU A C 1
ATOM 584 O O . GLU A 1 77 ? 28.047 -3.312 5.539 1 90.25 77 GLU A O 1
ATOM 589 N N . MET A 1 78 ? 28.219 -3.1 7.793 1 86.25 78 MET A N 1
ATOM 590 C CA . MET A 1 78 ? 29.094 -1.933 7.641 1 86.25 78 MET A CA 1
ATOM 591 C C . MET A 1 78 ? 30.562 -2.348 7.582 1 86.25 78 MET A C 1
ATOM 593 O O . MET A 1 78 ? 31.047 -3.066 8.461 1 86.25 78 MET A O 1
ATOM 597 N N . LYS A 1 79 ? 31.172 -2 6.488 1 84.94 79 LYS A N 1
ATOM 598 C CA . LYS A 1 79 ? 32.594 -2.191 6.316 1 84.94 79 LYS A CA 1
ATOM 599 C C . LYS A 1 79 ? 33.344 -0.852 6.207 1 84.94 79 LYS A C 1
ATOM 601 O O . LYS A 1 79 ? 32.688 0.206 6.234 1 84.94 79 LYS A O 1
ATOM 606 N N . SER A 1 80 ? 34.656 -0.914 6.203 1 82.94 80 SER A N 1
ATOM 607 C CA . SER A 1 80 ? 35.469 0.297 6.09 1 82.94 80 SER A CA 1
ATOM 608 C C . SER A 1 80 ? 35.062 1.11 4.859 1 82.94 80 SER A C 1
ATOM 610 O O . SER A 1 80 ? 35.062 2.342 4.898 1 82.94 80 SER A O 1
ATOM 612 N N . GLU A 1 81 ? 34.625 0.4 3.803 1 82.69 81 GLU A N 1
ATOM 613 C CA . GLU A 1 81 ? 34.312 1.03 2.527 1 82.69 81 GLU A CA 1
ATOM 614 C C . GLU A 1 81 ? 32.875 1.549 2.52 1 82.69 81 GLU A C 1
ATOM 616 O O . GLU A 1 81 ? 32.5 2.332 1.646 1 82.69 81 GLU A O 1
ATOM 621 N N . GLY A 1 82 ? 32.156 1.067 3.484 1 84.88 82 GLY A N 1
ATOM 622 C CA . GLY A 1 82 ? 30.766 1.507 3.529 1 84.88 82 GLY A CA 1
ATOM 623 C C . GLY A 1 82 ? 29.797 0.374 3.781 1 84.88 82 GLY A C 1
ATOM 624 O O . GLY A 1 82 ? 30.156 -0.638 4.387 1 84.88 82 GLY A O 1
ATOM 625 N N . ALA A 1 83 ? 28.609 0.615 3.404 1 86.88 83 ALA A N 1
ATOM 626 C CA . ALA A 1 83 ? 27.547 -0.358 3.643 1 86.88 83 ALA A CA 1
ATOM 627 C C . ALA A 1 83 ? 27.516 -1.425 2.553 1 86.88 83 ALA A C 1
ATOM 629 O O . ALA A 1 83 ? 27.609 -1.108 1.364 1 86.88 83 ALA A O 1
ATOM 630 N N . PHE A 1 84 ? 27.453 -2.705 2.969 1 95 84 PHE A N 1
ATOM 631 C CA . PHE A 1 84 ? 27.359 -3.838 2.059 1 95 84 PHE A CA 1
ATOM 632 C C . PHE A 1 84 ? 26.062 -4.613 2.307 1 95 84 PHE A C 1
ATOM 634 O O . PHE A 1 84 ? 25.672 -4.82 3.455 1 95 84 PHE A O 1
ATOM 641 N N . TYR A 1 85 ? 25.453 -5.012 1.203 1 96.56 85 TYR A N 1
ATOM 642 C CA . TYR A 1 85 ? 24.109 -5.562 1.294 1 96.56 85 TYR A CA 1
ATOM 643 C C . TYR A 1 85 ? 24.078 -7.012 0.824 1 96.56 85 TYR A C 1
ATOM 645 O O . TYR A 1 85 ? 24.828 -7.395 -0.08 1 96.56 85 TYR A O 1
ATOM 653 N N . ARG A 1 86 ? 23.188 -7.781 1.435 1 97.75 86 ARG A N 1
ATOM 654 C CA . ARG A 1 86 ? 22.906 -9.148 0.998 1 97.75 86 ARG A CA 1
ATOM 655 C C . ARG A 1 86 ? 21.453 -9.523 1.246 1 97.75 86 ARG A C 1
ATOM 657 O O . ARG A 1 86 ? 20.766 -8.883 2.049 1 97.75 86 ARG A O 1
ATOM 664 N N . ASN A 1 87 ? 21.047 -10.578 0.538 1 97.5 87 ASN A N 1
ATOM 665 C CA . ASN A 1 87 ? 19.688 -11.047 0.715 1 97.5 87 ASN A CA 1
ATOM 666 C C . ASN A 1 87 ? 19.469 -11.641 2.105 1 97.5 87 ASN A C 1
ATOM 668 O O . ASN A 1 87 ? 20.375 -12.258 2.668 1 97.5 87 ASN A O 1
ATOM 672 N N . THR A 1 88 ? 18.297 -11.398 2.689 1 95.75 88 THR A N 1
ATOM 673 C CA . THR A 1 88 ? 17.844 -12.273 3.77 1 95.75 88 THR A CA 1
ATOM 674 C C . THR A 1 88 ? 17.406 -13.633 3.223 1 95.75 88 THR A C 1
ATOM 676 O O . THR A 1 88 ? 17.297 -13.805 2.008 1 95.75 88 THR A O 1
ATOM 679 N N . GLU A 1 89 ? 17.188 -14.562 4.105 1 93.56 89 GLU A N 1
ATOM 680 C CA . GLU A 1 89 ? 16.719 -15.883 3.682 1 93.56 89 GLU A CA 1
ATOM 681 C C . GLU A 1 89 ? 15.344 -15.781 3.018 1 93.56 89 GLU A C 1
ATOM 683 O O . GLU A 1 89 ? 15.094 -16.453 2.012 1 93.56 89 GLU A O 1
ATOM 688 N N . LEU A 1 90 ? 14.562 -14.961 3.572 1 92.31 90 LEU A N 1
ATOM 689 C CA . LEU A 1 90 ? 13.227 -14.727 3.027 1 92.31 90 LEU A CA 1
ATOM 690 C C . LEU A 1 90 ? 13.305 -14.25 1.579 1 92.31 90 LEU A C 1
ATOM 692 O O . LEU A 1 90 ? 12.586 -14.758 0.715 1 92.31 90 LEU A O 1
ATOM 696 N N . SER A 1 91 ? 14.148 -13.359 1.312 1 95.25 91 SER A N 1
ATOM 697 C CA . SER A 1 91 ? 14.289 -12.797 -0.026 1 95.25 91 SER A CA 1
ATOM 698 C C . SER A 1 91 ? 14.859 -13.828 -1 1 95.25 91 SER A C 1
ATOM 700 O O . SER A 1 91 ? 14.422 -13.898 -2.152 1 95.25 91 SER A O 1
ATOM 702 N N . ASN A 1 92 ? 15.734 -14.633 -0.489 1 94.69 92 ASN A N 1
ATOM 703 C CA . ASN A 1 92 ? 16.281 -15.695 -1.326 1 94.69 92 ASN A CA 1
ATOM 704 C C . ASN A 1 92 ? 15.211 -16.688 -1.744 1 94.69 92 ASN A C 1
ATOM 706 O O . ASN A 1 92 ? 15.195 -17.156 -2.887 1 94.69 92 ASN A O 1
ATOM 710 N N . LEU A 1 93 ? 14.367 -16.891 -0.901 1 90.94 93 LEU A N 1
ATOM 711 C CA . LEU A 1 93 ? 13.398 -17.969 -1.117 1 90.94 93 LEU A CA 1
ATOM 712 C C . LEU A 1 93 ? 12.227 -17.484 -1.956 1 90.94 93 LEU A C 1
ATOM 714 O O . LEU A 1 93 ? 11.711 -18.219 -2.799 1 90.94 93 LEU A O 1
ATOM 718 N N . TYR A 1 94 ? 11.852 -16.188 -1.811 1 90.94 94 TYR A N 1
ATOM 719 C CA . TYR A 1 94 ? 10.555 -15.828 -2.359 1 90.94 94 TYR A CA 1
ATOM 720 C C . TYR A 1 94 ? 10.688 -14.703 -3.385 1 90.94 94 TYR A C 1
ATOM 722 O O . TYR A 1 94 ? 9.773 -14.477 -4.184 1 90.94 94 TYR A O 1
ATOM 730 N N . LEU A 1 95 ? 11.828 -14.008 -3.373 1 95.06 95 LEU A N 1
ATOM 731 C CA . LEU A 1 95 ? 11.867 -12.789 -4.172 1 95.06 95 LEU A CA 1
ATOM 732 C C . LEU A 1 95 ? 12.867 -12.922 -5.316 1 95.06 95 LEU A C 1
ATOM 734 O O . LEU A 1 95 ? 13.07 -11.977 -6.082 1 95.06 95 LEU A O 1
ATOM 738 N N . THR A 1 96 ? 13.492 -14.055 -5.383 1 95.44 96 THR A N 1
ATOM 739 C CA . THR A 1 96 ? 14.367 -14.328 -6.52 1 95.44 96 THR A CA 1
ATOM 740 C C . THR A 1 96 ? 13.641 -15.148 -7.578 1 95.44 96 THR A C 1
ATOM 742 O O . THR A 1 96 ? 12.852 -16.031 -7.25 1 95.44 96 THR A O 1
ATOM 745 N N . LYS A 1 97 ? 13.984 -14.938 -8.836 1 91.25 97 LYS A N 1
ATOM 746 C CA . LYS A 1 97 ? 13.281 -15.555 -9.953 1 91.25 97 LYS A CA 1
ATOM 747 C C . LYS A 1 97 ? 13.586 -17.047 -10.039 1 91.25 97 LYS A C 1
ATOM 749 O O . LYS A 1 97 ? 12.742 -17.844 -10.469 1 91.25 97 LYS A O 1
ATOM 754 N N . SER A 1 98 ? 14.688 -17.406 -9.664 1 91.56 98 SER A N 1
ATOM 755 C CA . SER A 1 98 ? 15.148 -18.781 -9.875 1 91.56 98 SER A CA 1
ATOM 756 C C . SER A 1 98 ? 14.625 -19.719 -8.789 1 91.56 98 SER A C 1
ATOM 758 O O . SER A 1 98 ? 14.695 -20.938 -8.93 1 91.56 98 SER A O 1
ATOM 760 N N . SER A 1 99 ? 14.156 -19.203 -7.719 1 89.19 99 SER A N 1
ATOM 761 C CA . SER A 1 99 ? 13.664 -20.031 -6.625 1 89.19 99 SER A CA 1
ATOM 762 C C . SER A 1 99 ? 12.383 -20.766 -7.02 1 89.19 99 SER A C 1
ATOM 764 O O . SER A 1 99 ? 11.516 -20.188 -7.688 1 89.19 99 SER A O 1
ATOM 766 N N . PRO A 1 100 ? 12.172 -21.969 -6.578 1 82.5 100 PRO A N 1
ATOM 767 C CA . PRO A 1 100 ? 10.906 -22.672 -6.816 1 82.5 100 PRO A CA 1
ATOM 768 C C . PRO A 1 100 ? 9.727 -22.016 -6.094 1 82.5 100 PRO A C 1
ATOM 770 O O . PRO A 1 100 ? 8.57 -22.266 -6.445 1 82.5 100 PRO A O 1
ATOM 773 N N . LYS A 1 101 ? 10 -21.188 -5.156 1 81.94 101 LYS A N 1
ATOM 774 C CA . LYS A 1 101 ? 8.953 -20.516 -4.41 1 81.94 101 LYS A CA 1
ATOM 775 C C . LYS A 1 101 ? 8.852 -19.047 -4.809 1 81.94 101 LYS A C 1
ATOM 777 O O . LYS A 1 101 ? 8.227 -18.25 -4.113 1 81.94 101 LYS A O 1
ATOM 782 N N . SER A 1 102 ? 9.383 -18.781 -5.902 1 88.25 102 SER A N 1
ATOM 783 C CA . SER A 1 102 ? 9.461 -17.391 -6.367 1 88.25 102 SER A CA 1
ATOM 784 C C . SER A 1 102 ? 8.07 -16.766 -6.461 1 88.25 102 SER A C 1
ATOM 786 O O . SER A 1 102 ? 7.133 -17.406 -6.961 1 88.25 102 SER A O 1
ATOM 788 N N . GLN A 1 103 ? 8.039 -15.539 -6.016 1 84.69 103 GLN A N 1
ATOM 789 C CA . GLN A 1 103 ? 6.812 -14.766 -6.141 1 84.69 103 GLN A CA 1
ATOM 790 C C . GLN A 1 103 ? 6.984 -13.609 -7.129 1 84.69 103 GLN A C 1
ATOM 792 O O . GLN A 1 103 ? 6.156 -12.703 -7.18 1 84.69 103 GLN A O 1
ATOM 797 N N . TYR A 1 104 ? 8.031 -13.711 -7.91 1 89.56 104 TYR A N 1
ATOM 798 C CA . TYR A 1 104 ? 8.375 -12.617 -8.812 1 89.56 104 TYR A CA 1
ATOM 799 C C . TYR A 1 104 ? 7.203 -12.273 -9.727 1 89.56 104 TYR A C 1
ATOM 801 O O . TYR A 1 104 ? 6.789 -11.109 -9.805 1 89.56 104 TYR A O 1
ATOM 809 N N . HIS A 1 105 ? 6.629 -13.172 -10.336 1 81 105 HIS A N 1
ATOM 810 C CA . HIS A 1 105 ? 5.598 -12.898 -11.328 1 81 105 HIS A CA 1
ATOM 811 C C . HIS A 1 105 ? 4.32 -12.391 -10.672 1 81 105 HIS A C 1
ATOM 813 O O . HIS A 1 105 ? 3.609 -11.562 -11.242 1 81 105 HIS A O 1
ATOM 819 N N . ASN A 1 106 ? 4.039 -12.945 -9.547 1 78.5 106 ASN A N 1
ATOM 820 C CA . ASN A 1 106 ? 2.898 -12.43 -8.789 1 78.5 106 ASN A CA 1
ATOM 821 C C . ASN A 1 106 ? 3.096 -10.969 -8.406 1 78.5 106 ASN A C 1
ATOM 823 O O . ASN A 1 106 ? 2.182 -10.148 -8.547 1 78.5 106 ASN A O 1
ATOM 827 N N . LEU A 1 107 ? 4.273 -10.656 -7.945 1 87.56 107 LEU A N 1
ATOM 828 C CA . LEU A 1 107 ? 4.578 -9.289 -7.535 1 87.56 107 LEU A CA 1
ATOM 829 C C . LEU A 1 107 ? 4.5 -8.336 -8.719 1 87.56 107 LEU A C 1
ATOM 831 O O . LEU A 1 107 ? 4.008 -7.215 -8.586 1 87.56 107 LEU A O 1
ATOM 835 N N . MET A 1 108 ? 4.934 -8.742 -9.859 1 86.81 108 MET A N 1
ATOM 836 C CA . MET A 1 108 ? 4.883 -7.902 -11.055 1 86.81 108 MET A CA 1
ATOM 837 C C . MET A 1 108 ? 3.443 -7.648 -11.477 1 86.81 108 MET A C 1
ATOM 839 O O . MET A 1 108 ? 3.096 -6.535 -11.883 1 86.81 108 MET A O 1
ATOM 843 N N . TYR A 1 109 ? 2.648 -8.672 -11.383 1 76.06 109 TYR A N 1
ATOM 844 C CA . TYR A 1 109 ? 1.233 -8.516 -11.695 1 76.06 109 TYR A CA 1
ATOM 845 C C . TYR A 1 109 ? 0.582 -7.496 -10.773 1 76.06 109 TYR A C 1
ATOM 847 O O . TYR A 1 109 ? -0.144 -6.609 -11.227 1 76.06 109 TYR A O 1
ATOM 855 N N . TYR A 1 110 ? 0.868 -7.617 -9.469 1 83.56 110 TYR A N 1
ATOM 856 C CA . TYR A 1 110 ? 0.296 -6.691 -8.492 1 83.56 110 TYR A CA 1
ATOM 857 C C . TYR A 1 110 ? 0.804 -5.273 -8.727 1 83.56 110 TYR A C 1
ATOM 859 O O . TYR A 1 110 ? 0.03 -4.316 -8.672 1 83.56 110 TYR A O 1
ATOM 867 N N . SER A 1 111 ? 2.01 -5.176 -9.016 1 89.44 111 SER A N 1
ATOM 868 C CA . SER A 1 111 ? 2.643 -3.871 -9.164 1 89.44 111 SER A CA 1
ATOM 869 C C . SER A 1 111 ? 2.154 -3.16 -10.422 1 89.44 111 SER A C 1
ATOM 871 O O . SER A 1 111 ? 1.867 -1.961 -10.391 1 89.44 111 SER A O 1
ATOM 873 N N . LYS A 1 112 ? 2.041 -3.875 -11.5 1 83.75 112 LYS A N 1
ATOM 874 C CA . LYS A 1 112 ? 1.854 -3.238 -12.797 1 83.75 112 LYS A CA 1
ATOM 875 C C . LYS A 1 112 ? 0.377 -3.195 -13.18 1 83.75 112 LYS A C 1
ATOM 877 O O . LYS A 1 112 ? -0.026 -2.396 -14.031 1 83.75 112 LYS A O 1
ATOM 882 N N . THR A 1 113 ? -0.394 -4.012 -12.555 1 78.38 113 THR A N 1
ATOM 883 C CA . THR A 1 113 ? -1.791 -4.09 -12.969 1 78.38 113 THR A CA 1
ATOM 884 C C . THR A 1 113 ? -2.719 -3.748 -11.812 1 78.38 113 THR A C 1
ATOM 886 O O . THR A 1 113 ? -3.451 -2.758 -11.867 1 78.38 113 THR A O 1
ATOM 889 N N . VAL A 1 114 ? -2.619 -4.566 -10.773 1 79.19 114 VAL A N 1
ATOM 890 C CA . VAL A 1 114 ? -3.57 -4.41 -9.68 1 79.19 114 VAL A CA 1
ATOM 891 C C . VAL A 1 114 ? -3.412 -3.025 -9.055 1 79.19 114 VAL A C 1
ATOM 893 O O . VAL A 1 114 ? -4.402 -2.367 -8.727 1 79.19 114 VAL A O 1
ATOM 896 N N . TYR A 1 115 ? -2.184 -2.602 -8.859 1 89 115 TYR A N 1
ATOM 897 C CA . TYR A 1 115 ? -1.884 -1.308 -8.258 1 89 115 TYR A CA 1
ATOM 898 C C . TYR A 1 115 ? -2.59 -0.183 -9 1 89 115 TYR A C 1
ATOM 900 O O . TYR A 1 115 ? -3.217 0.683 -8.383 1 89 115 TYR A O 1
ATOM 908 N N . LEU A 1 116 ? -2.566 -0.173 -10.281 1 85.81 116 LEU A N 1
ATOM 909 C CA . LEU A 1 116 ? -3.176 0.863 -11.109 1 85.81 116 LEU A CA 1
ATOM 910 C C . LEU A 1 116 ? -4.699 0.785 -11.047 1 85.81 116 LEU A C 1
ATOM 912 O O . LEU A 1 116 ? -5.375 1.813 -10.984 1 85.81 116 LEU A O 1
ATOM 916 N N . CYS A 1 117 ? -5.18 -0.406 -11.031 1 79.88 117 CYS A N 1
ATOM 917 C CA . CYS A 1 117 ? -6.625 -0.576 -10.953 1 79.88 117 CYS A CA 1
ATOM 918 C C . CYS A 1 117 ? -7.164 -0.034 -9.633 1 79.88 117 CYS A C 1
ATOM 920 O O . CYS A 1 117 ? -8.25 0.543 -9.586 1 79.88 117 CYS A O 1
ATOM 922 N N . TRP A 1 118 ? -6.383 -0.192 -8.57 1 88.44 118 TRP A N 1
ATOM 923 C CA . TRP A 1 118 ? -6.836 0.171 -7.23 1 88.44 118 TRP A CA 1
ATOM 924 C C . TRP A 1 118 ? -6.812 1.684 -7.039 1 88.44 118 TRP A C 1
ATOM 926 O O . TRP A 1 118 ? -7.418 2.207 -6.098 1 88.44 118 TRP A O 1
ATOM 936 N N . HIS A 1 119 ? -6.125 2.357 -7.918 1 89.94 119 HIS A N 1
ATOM 937 C CA . HIS A 1 119 ? -6.246 3.812 -7.922 1 89.94 119 HIS A CA 1
ATOM 938 C C . HIS A 1 119 ? -7.695 4.242 -8.125 1 89.94 119 HIS A C 1
ATOM 940 O O . HIS A 1 119 ? -8.109 5.297 -7.633 1 89.94 119 HIS A O 1
ATOM 946 N N . TYR A 1 120 ? -8.438 3.4 -8.727 1 88.25 120 TYR A N 1
ATOM 947 C CA . TYR A 1 120 ? -9.82 3.752 -9.055 1 88.25 120 TYR A CA 1
ATOM 948 C C . TYR A 1 120 ? -10.797 3 -8.156 1 88.25 120 TYR A C 1
ATOM 950 O O . TYR A 1 120 ? -11.945 2.762 -8.547 1 88.25 120 TYR A O 1
ATOM 958 N N . LEU A 1 121 ? -10.352 2.566 -6.988 1 89.69 121 LEU A N 1
ATOM 959 C CA . LEU A 1 121 ? -11.219 1.821 -6.082 1 89.69 121 LEU A CA 1
ATOM 960 C C . LEU A 1 121 ? -12.453 2.637 -5.723 1 89.69 121 LEU A C 1
ATOM 962 O O . LEU A 1 121 ? -13.555 2.092 -5.629 1 89.69 121 LEU A O 1
ATOM 966 N N . THR A 1 122 ? -12.305 3.945 -5.508 1 94 122 THR A N 1
ATOM 967 C CA . THR A 1 122 ? -13.445 4.797 -5.168 1 94 122 THR A CA 1
ATOM 968 C C . THR A 1 122 ? -14.508 4.734 -6.258 1 94 122 THR A C 1
ATOM 970 O O . THR A 1 122 ? -15.695 4.578 -5.965 1 94 122 THR A O 1
ATOM 973 N N . ASP A 1 123 ? -14.07 4.801 -7.461 1 91.38 123 ASP A N 1
ATOM 974 C CA . ASP A 1 123 ? -14.984 4.715 -8.594 1 91.38 123 ASP A CA 1
ATOM 975 C C . ASP A 1 123 ? -15.633 3.336 -8.664 1 91.38 123 ASP A C 1
ATOM 977 O O . ASP A 1 123 ? -16.812 3.215 -9.016 1 91.38 123 ASP A O 1
ATOM 981 N N . ALA A 1 124 ? -14.852 2.344 -8.398 1 85.25 124 ALA A N 1
ATOM 982 C CA . ALA A 1 124 ? -15.375 0.982 -8.406 1 85.25 124 ALA A CA 1
ATOM 983 C C . ALA A 1 124 ? -16.5 0.823 -7.398 1 85.25 124 ALA A C 1
ATOM 985 O O . ALA A 1 124 ? -17.531 0.199 -7.691 1 85.25 124 ALA A O 1
ATOM 986 N N . VAL A 1 125 ? -16.344 1.389 -6.223 1 88.94 125 VAL A N 1
ATOM 987 C CA . VAL A 1 125 ? -17.359 1.298 -5.18 1 88.94 125 VAL A CA 1
ATOM 988 C C . VAL A 1 125 ? -18.578 2.123 -5.574 1 88.94 125 VAL A C 1
ATOM 990 O O . VAL A 1 125 ? -19.719 1.686 -5.387 1 88.94 125 VAL A O 1
ATOM 993 N N . ARG A 1 126 ? -18.375 3.277 -6.113 1 93.12 126 ARG A N 1
ATOM 994 C CA . ARG A 1 126 ? -19.453 4.156 -6.52 1 93.12 126 ARG A CA 1
ATOM 995 C C . ARG A 1 126 ? -20.312 3.514 -7.609 1 93.12 126 ARG A C 1
ATOM 997 O O . ARG A 1 126 ? -21.531 3.521 -7.535 1 93.12 126 ARG A O 1
ATOM 1004 N N . ASP A 1 127 ? -19.672 2.914 -8.586 1 87.19 127 ASP A N 1
ATOM 1005 C CA . ASP A 1 127 ? -20.344 2.412 -9.773 1 87.19 127 ASP A CA 1
ATOM 1006 C C . ASP A 1 127 ? -20.734 0.946 -9.609 1 87.19 127 ASP A C 1
ATOM 1008 O O . ASP A 1 127 ? -21.625 0.453 -10.305 1 87.19 127 ASP A O 1
ATOM 1012 N N . GLY A 1 128 ? -20.031 0.278 -8.766 1 78.38 128 GLY A N 1
ATOM 1013 C CA . GLY A 1 128 ? -20.266 -1.142 -8.57 1 78.38 128 GLY A CA 1
ATOM 1014 C C . GLY A 1 128 ? -19.734 -2 -9.695 1 78.38 128 GLY A C 1
ATOM 1015 O O . GLY A 1 128 ? -20.297 -3.053 -10.008 1 78.38 128 GLY A O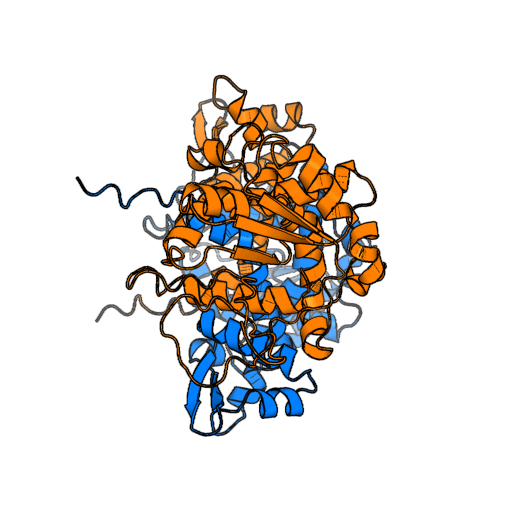 1
ATOM 1016 N N . LYS A 1 129 ? -18.75 -1.4 -10.422 1 74.56 129 LYS A N 1
ATOM 1017 C CA . LYS A 1 129 ? -18.172 -2.115 -11.555 1 74.56 129 LYS A CA 1
ATOM 1018 C C . LYS A 1 129 ? -16.656 -2.012 -11.555 1 74.56 129 LYS A C 1
ATOM 1020 O O . LYS A 1 129 ? -16.094 -1.138 -10.898 1 74.56 129 LYS A O 1
ATOM 1025 N N . ASN A 1 130 ? -16.078 -2.947 -12.328 1 69.56 130 ASN A N 1
ATOM 1026 C CA . ASN A 1 130 ? -14.625 -2.898 -12.461 1 69.56 130 ASN A CA 1
ATOM 1027 C C . ASN A 1 130 ? -14.172 -1.636 -13.195 1 69.56 130 ASN A C 1
ATOM 1029 O O . ASN A 1 130 ? -14.961 -1.006 -13.898 1 69.56 130 ASN A O 1
ATOM 1033 N N . GLN A 1 131 ? -12.93 -1.209 -12.938 1 73.62 131 GLN A N 1
ATOM 1034 C CA . GLN A 1 131 ? -12.445 0.065 -13.461 1 73.62 131 GLN A CA 1
ATOM 1035 C C . GLN A 1 131 ? -11.273 -0.141 -14.406 1 73.62 131 GLN A C 1
ATOM 1037 O O . GLN A 1 131 ? -10.367 0.698 -14.477 1 73.62 131 GLN A O 1
ATOM 1042 N N . TYR A 1 132 ? -11.18 -1.304 -15.086 1 69.31 132 TYR A N 1
ATOM 1043 C CA . TYR A 1 132 ? -10.078 -1.602 -15.992 1 69.31 132 TYR A CA 1
ATOM 1044 C C . TYR A 1 132 ? -10.016 -0.58 -17.125 1 69.31 132 TYR A C 1
ATOM 1046 O O . TYR A 1 132 ? -8.922 -0.164 -17.531 1 69.31 132 TYR A O 1
ATOM 1054 N N . GLU A 1 133 ? -11.203 -0.267 -17.562 1 75.5 133 GLU A N 1
ATOM 1055 C CA . GLU A 1 133 ? -11.227 0.702 -18.656 1 75.5 133 GLU A CA 1
ATOM 1056 C C . GLU A 1 133 ? -10.633 2.039 -18.219 1 75.5 133 GLU A C 1
ATOM 1058 O O . GLU A 1 133 ? -9.93 2.689 -18.984 1 75.5 133 GLU A O 1
ATOM 1063 N N . ARG A 1 134 ? -10.906 2.41 -17.094 1 79.81 134 ARG A N 1
ATOM 1064 C CA . ARG A 1 134 ? -10.352 3.666 -16.594 1 79.81 134 ARG A CA 1
ATOM 1065 C C . ARG A 1 134 ? -8.852 3.547 -16.359 1 79.81 134 ARG A C 1
ATOM 1067 O O . ARG A 1 134 ? -8.102 4.496 -16.609 1 79.81 134 ARG A O 1
ATOM 1074 N N . ALA A 1 135 ? -8.484 2.398 -15.906 1 78.88 135 ALA A N 1
ATOM 1075 C CA . ALA A 1 135 ? -7.082 2.209 -15.539 1 78.88 135 ALA A CA 1
ATOM 1076 C C . ALA A 1 135 ? -6.211 2.021 -16.781 1 78.88 135 ALA A C 1
ATOM 1078 O O . ALA A 1 135 ? -5.07 2.496 -16.812 1 78.88 135 ALA A O 1
ATOM 1079 N N . PHE A 1 136 ? -6.781 1.336 -17.797 1 76.38 136 PHE A N 1
ATOM 1080 C CA . PHE A 1 136 ? -5.914 0.923 -18.891 1 76.38 136 PHE A CA 1
ATOM 1081 C C . PHE A 1 136 ? -6.477 1.39 -20.234 1 76.38 136 PHE A C 1
ATOM 1083 O O . PHE A 1 136 ? -5.82 1.251 -21.266 1 76.38 136 PHE A O 1
ATOM 1090 N N . GLY A 1 137 ? -7.594 1.994 -20.188 1 74.75 137 GLY A N 1
ATOM 1091 C CA . GLY A 1 137 ? -8.18 2.482 -21.422 1 74.75 137 GLY A CA 1
ATOM 1092 C C . GLY A 1 137 ? -8.758 1.377 -22.297 1 74.75 137 GLY A C 1
ATOM 1093 O O . GLY A 1 137 ? -9.062 1.593 -23.469 1 74.75 137 GLY A O 1
ATOM 1094 N N . VAL A 1 138 ? -8.719 0.157 -21.891 1 66.75 138 VAL A N 1
ATOM 1095 C CA . VAL A 1 138 ? -9.234 -0.974 -22.656 1 66.75 138 VAL A CA 1
ATOM 1096 C C . VAL A 1 138 ? -10.367 -1.648 -21.875 1 66.75 138 VAL A C 1
ATOM 1098 O O . VAL A 1 138 ? -10.367 -1.638 -20.641 1 66.75 138 VAL A O 1
ATOM 1101 N N . SER A 1 139 ? -11.32 -2.008 -22.656 1 61.47 139 SER A N 1
ATOM 1102 C CA . SER A 1 139 ? -12.453 -2.672 -22.031 1 61.47 139 SER A CA 1
ATOM 1103 C C . SER A 1 139 ? -12.023 -3.943 -21.312 1 61.47 139 SER A C 1
ATOM 1105 O O . SER A 1 139 ? -11.055 -4.59 -21.703 1 61.47 139 SER A O 1
ATOM 1107 N N . SER A 1 140 ? -12.703 -4.223 -20.188 1 55.88 140 SER A N 1
ATOM 1108 C CA . SER A 1 140 ? -12.398 -5.406 -19.391 1 55.88 140 SER A CA 1
ATOM 1109 C C . SER A 1 140 ? -12.453 -6.672 -20.234 1 55.88 140 SER A C 1
ATOM 1111 O O . SER A 1 140 ? -11.688 -7.613 -20 1 55.88 140 SER A O 1
ATOM 1113 N N . LYS A 1 141 ? -13.359 -6.68 -21.188 1 56.16 141 LYS A N 1
ATOM 1114 C CA . LYS A 1 141 ? -13.5 -7.84 -22.062 1 56.16 141 LYS A CA 1
ATOM 1115 C C . LYS A 1 141 ? -12.219 -8.094 -22.859 1 56.16 141 LYS A C 1
ATOM 1117 O O . LYS A 1 141 ? -11.898 -9.234 -23.188 1 56.16 141 LYS A O 1
ATOM 1122 N N . ASP A 1 142 ? -11.594 -6.961 -23.031 1 58.12 142 ASP A N 1
ATOM 1123 C CA . ASP A 1 142 ? -10.375 -7.043 -23.828 1 58.12 142 ASP A CA 1
ATOM 1124 C C . ASP A 1 142 ? -9.133 -7.039 -22.922 1 58.12 142 ASP A C 1
ATOM 1126 O O . ASP A 1 142 ? -8.008 -7.02 -23.422 1 58.12 142 ASP A O 1
ATOM 1130 N N . LEU A 1 143 ? -9.445 -7.008 -21.719 1 55.03 143 LEU A N 1
ATOM 1131 C CA . LEU A 1 143 ? -8.375 -6.805 -20.75 1 55.03 143 LEU A CA 1
ATOM 1132 C C . LEU A 1 143 ? -7.352 -7.926 -20.828 1 55.03 143 LEU A C 1
ATOM 1134 O O . LEU A 1 143 ? -6.145 -7.676 -20.781 1 55.03 143 LEU A O 1
ATOM 1138 N N . PHE A 1 144 ? -7.949 -9.172 -20.922 1 57.44 144 PHE A N 1
ATOM 1139 C CA . PHE A 1 144 ? -6.992 -10.266 -21.062 1 57.44 144 PHE A CA 1
ATOM 1140 C C . PHE A 1 144 ? -6.09 -10.055 -22.266 1 57.44 144 PHE A C 1
ATOM 1142 O O . PHE A 1 144 ? -4.879 -10.281 -22.188 1 57.44 144 PHE A O 1
ATOM 1149 N N . GLY A 1 145 ? -6.832 -9.617 -23.219 1 59.38 145 GLY A N 1
ATOM 1150 C CA . GLY A 1 145 ? -6.039 -9.289 -24.391 1 59.38 145 GLY A CA 1
ATOM 1151 C C . GLY A 1 145 ? -5.156 -8.07 -24.188 1 59.38 145 GLY A C 1
ATOM 1152 O O . GLY A 1 145 ? -4.039 -8.016 -24.719 1 59.38 145 GLY A O 1
ATOM 1153 N N . ALA A 1 146 ? -5.625 -7.23 -23.453 1 57.34 146 ALA A N 1
ATOM 1154 C CA . ALA A 1 146 ? -4.895 -5.984 -23.234 1 57.34 146 ALA A CA 1
ATOM 1155 C C . ALA A 1 146 ? -3.783 -6.172 -22.203 1 57.34 146 ALA A C 1
ATOM 1157 O O . ALA A 1 146 ? -2.703 -5.594 -22.344 1 57.34 146 ALA A O 1
ATOM 1158 N N . LEU A 1 147 ? -4.164 -6.977 -21.281 1 57.12 147 LEU A N 1
ATOM 1159 C CA . LEU A 1 147 ? -3.164 -7.18 -20.25 1 57.12 147 LEU A CA 1
ATOM 1160 C C . LEU A 1 147 ? -2.029 -8.062 -20.75 1 57.12 147 LEU A C 1
ATOM 1162 O O . LEU A 1 147 ? -0.869 -7.867 -20.375 1 57.12 147 LEU A O 1
ATOM 1166 N N . TYR A 1 148 ? -2.498 -8.992 -21.641 1 60.69 148 TYR A N 1
ATOM 1167 C CA . TYR A 1 148 ? -1.462 -9.898 -22.125 1 60.69 148 TYR A CA 1
ATOM 1168 C C . TYR A 1 148 ? -1.315 -9.789 -23.641 1 60.69 148 TYR A C 1
ATOM 1170 O O . TYR A 1 148 ? -1.913 -10.57 -24.391 1 60.69 148 TYR A O 1
ATOM 1178 N N . ARG A 1 149 ? -0.668 -8.688 -24 1 61.44 149 ARG A N 1
ATOM 1179 C CA . ARG A 1 149 ? -0.474 -8.297 -25.391 1 61.44 149 ARG A CA 1
ATOM 1180 C C . ARG A 1 149 ? 0.204 -9.406 -26.188 1 61.44 149 ARG A C 1
ATOM 1182 O O . ARG A 1 149 ? 0.127 -9.438 -27.422 1 61.44 149 ARG A O 1
ATOM 1189 N N . SER A 1 150 ? 0.915 -10.203 -25.406 1 69.38 150 SER A N 1
ATOM 1190 C CA . SER A 1 150 ? 1.611 -11.32 -26.031 1 69.38 150 SER A CA 1
ATOM 1191 C C . SER A 1 150 ? 1.398 -12.609 -25.25 1 69.38 150 SER A C 1
ATOM 1193 O O . SER A 1 150 ? 0.983 -12.578 -24.094 1 69.38 150 SER A O 1
ATOM 1195 N N . GLU A 1 151 ? 1.57 -13.664 -25.984 1 74.69 151 GLU A N 1
ATOM 1196 C CA . GLU A 1 151 ? 1.505 -14.969 -25.328 1 74.69 151 GLU A CA 1
ATOM 1197 C C . GLU A 1 151 ? 2.512 -15.062 -24.188 1 74.69 151 GLU A C 1
ATOM 1199 O O . GLU A 1 151 ? 2.219 -15.656 -23.141 1 74.69 151 GLU A O 1
ATOM 1204 N N . GLU A 1 152 ? 3.609 -14.438 -24.438 1 75.81 152 GLU A N 1
ATOM 1205 C CA . GLU A 1 152 ? 4.656 -14.469 -23.422 1 75.81 152 GLU A CA 1
ATOM 1206 C C . GLU A 1 152 ? 4.215 -13.734 -22.156 1 75.81 152 GLU A C 1
ATOM 1208 O O . GLU A 1 152 ? 4.441 -14.211 -21.047 1 75.81 152 GLU A O 1
ATOM 1213 N N . GLU A 1 153 ? 3.527 -12.633 -22.391 1 70.88 153 GLU A N 1
ATOM 1214 C CA . GLU A 1 153 ? 3.025 -11.867 -21.266 1 70.88 153 GLU A CA 1
ATOM 1215 C C . GLU A 1 153 ? 1.925 -12.633 -20.531 1 70.88 153 GLU A C 1
ATOM 1217 O O . GLU A 1 153 ? 1.852 -12.602 -19.297 1 70.88 153 GLU A O 1
ATOM 1222 N N . MET A 1 154 ? 1.196 -13.297 -21.359 1 73.38 154 MET A N 1
ATOM 1223 C CA . MET A 1 154 ? 0.131 -14.102 -20.766 1 73.38 154 MET A CA 1
ATOM 1224 C C . MET A 1 154 ? 0.709 -15.234 -19.922 1 73.38 154 MET A C 1
ATOM 1226 O O . MET A 1 154 ? 0.224 -15.5 -18.828 1 73.38 154 MET A O 1
ATOM 1230 N N . ILE A 1 155 ? 1.687 -15.852 -20.422 1 78.94 155 ILE A N 1
ATOM 1231 C CA . ILE A 1 155 ? 2.33 -16.953 -19.719 1 78.94 155 ILE A CA 1
ATOM 1232 C C . ILE A 1 155 ? 2.953 -16.438 -18.422 1 78.94 155 ILE A C 1
ATOM 1234 O O . ILE A 1 155 ? 2.799 -17.062 -17.359 1 78.94 155 ILE A O 1
ATOM 1238 N N . GLN A 1 156 ? 3.541 -15.289 -18.547 1 72 156 GLN A N 1
ATOM 1239 C CA . GLN A 1 156 ? 4.137 -14.68 -17.359 1 72 156 GLN A CA 1
ATOM 1240 C C . GLN A 1 156 ? 3.072 -14.328 -16.328 1 72 156 GLN A C 1
ATOM 1242 O O . GLN A 1 156 ? 3.283 -14.5 -15.125 1 72 156 GLN A O 1
ATOM 1247 N N . PHE A 1 157 ? 2.004 -13.945 -16.859 1 69.81 157 PHE A N 1
ATOM 1248 C CA . PHE A 1 157 ? 0.876 -13.617 -15.984 1 69.81 157 PHE A CA 1
ATOM 1249 C C . PHE A 1 157 ? 0.372 -14.867 -15.266 1 69.81 157 PHE A C 1
ATOM 1251 O O . PHE A 1 157 ? 0.139 -14.844 -14.055 1 69.81 157 PHE A O 1
ATOM 1258 N N . MET A 1 158 ? 0.241 -15.867 -15.984 1 77.19 158 MET A N 1
ATOM 1259 C CA . MET A 1 158 ? -0.272 -17.109 -15.422 1 77.19 158 MET A CA 1
ATOM 1260 C C . MET A 1 158 ? 0.702 -17.688 -14.391 1 77.19 158 MET A C 1
ATOM 1262 O O . MET A 1 158 ? 0.283 -18.234 -13.375 1 77.19 158 MET A O 1
ATOM 1266 N N . TYR A 1 159 ? 2.006 -17.453 -14.641 1 76.06 159 TYR A N 1
ATOM 1267 C CA . TYR A 1 159 ? 2.998 -17.859 -13.641 1 76.06 159 TYR A CA 1
ATOM 1268 C C . TYR A 1 159 ? 2.834 -17.047 -12.359 1 76.06 159 TYR A C 1
ATOM 1270 O O . TYR A 1 159 ? 2.953 -17.594 -11.258 1 76.06 159 TYR A O 1
ATOM 1278 N N . GLY A 1 160 ? 2.529 -15.836 -12.578 1 71.19 160 GLY A N 1
ATOM 1279 C CA . GLY A 1 160 ? 2.344 -14.961 -11.43 1 71.19 160 GLY A CA 1
ATOM 1280 C C . GLY A 1 160 ? 1.179 -15.375 -10.547 1 71.19 160 GLY A C 1
ATOM 1281 O O . GLY A 1 160 ? 1.323 -15.484 -9.328 1 71.19 160 GLY A O 1
ATOM 1282 N N . LEU A 1 161 ? 0.102 -15.648 -11.219 1 67.69 161 LEU A N 1
ATOM 1283 C CA . LEU A 1 161 ? -1.1 -16.016 -10.484 1 67.69 161 LEU A CA 1
ATOM 1284 C C . LEU A 1 161 ? -0.937 -17.391 -9.836 1 67.69 161 LEU A C 1
ATOM 1286 O O . LEU A 1 161 ? -1.539 -17.672 -8.789 1 67.69 161 LEU A O 1
ATOM 1290 N N . ASN A 1 162 ? -0.061 -18.172 -10.43 1 75.31 162 ASN A N 1
ATOM 1291 C CA . ASN A 1 162 ? 0.127 -19.531 -9.969 1 75.31 162 ASN A CA 1
ATOM 1292 C C . ASN A 1 162 ? 1.107 -19.609 -8.797 1 75.31 162 ASN A C 1
ATOM 1294 O O . ASN A 1 162 ? 1.104 -20.578 -8.039 1 75.31 162 ASN A O 1
ATOM 1298 N N . ALA A 1 163 ? 1.945 -18.625 -8.68 1 73.12 163 ALA A N 1
ATOM 1299 C CA . ALA A 1 163 ? 3.055 -18.656 -7.73 1 73.12 163 ALA A CA 1
ATOM 1300 C C . ALA A 1 163 ? 2.543 -18.766 -6.297 1 73.12 163 ALA A C 1
ATOM 1302 O O . ALA A 1 163 ? 3.125 -19.484 -5.48 1 73.12 163 ALA A O 1
ATOM 1303 N N . ILE A 1 164 ? 1.445 -18.203 -6.031 1 68.25 164 ILE A N 1
ATOM 1304 C CA . ILE A 1 164 ? 0.948 -18.172 -4.66 1 68.25 164 ILE A CA 1
ATOM 1305 C C . ILE A 1 164 ? 0.523 -19.578 -4.234 1 68.25 164 ILE A C 1
ATOM 1307 O O . ILE A 1 164 ? 0.643 -19.938 -3.059 1 68.25 164 ILE A O 1
ATOM 1311 N N . TRP A 1 165 ? 0.118 -20.375 -5.141 1 72.19 165 TRP A N 1
ATOM 1312 C CA . TRP A 1 165 ? -0.395 -21.703 -4.816 1 72.19 165 TRP A CA 1
ATOM 1313 C C . TRP A 1 165 ? 0.74 -22.641 -4.438 1 72.19 165 TRP A C 1
ATOM 1315 O O . TRP A 1 165 ? 0.537 -23.594 -3.674 1 72.19 165 TRP A O 1
ATOM 1325 N N . SER A 1 166 ? 1.91 -22.328 -4.914 1 71 166 SER A N 1
ATOM 1326 C CA . SER A 1 166 ? 3.053 -23.156 -4.531 1 71 166 SER A CA 1
ATOM 1327 C C . SER A 1 166 ? 3.379 -23 -3.051 1 71 166 SER A C 1
ATOM 1329 O O . SER A 1 166 ? 4.035 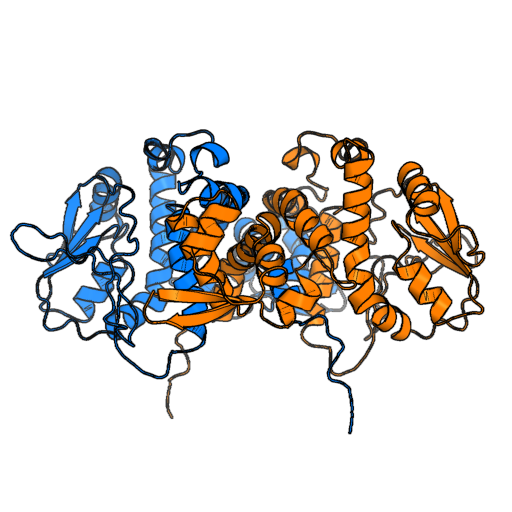-23.859 -2.457 1 71 166 SER A O 1
ATOM 1331 N N . ILE A 1 167 ? 2.898 -21.938 -2.566 1 64.69 167 ILE A N 1
ATOM 1332 C CA . ILE A 1 167 ? 3.211 -21.641 -1.174 1 64.69 167 ILE A CA 1
ATOM 1333 C C . ILE A 1 167 ? 2.059 -22.078 -0.278 1 64.69 167 ILE A C 1
ATOM 1335 O O . ILE A 1 167 ? 2.275 -22.734 0.745 1 64.69 167 ILE A O 1
ATOM 1339 N N . CYS A 1 168 ? 0.908 -21.766 -0.68 1 63.72 168 CYS A N 1
ATOM 1340 C CA . CYS A 1 168 ? -0.183 -21.938 0.274 1 63.72 168 CYS A CA 1
ATOM 1341 C C . CYS A 1 168 ? -1.235 -22.906 -0.267 1 63.72 168 CYS A C 1
ATOM 1343 O O . CYS A 1 168 ? -2.213 -23.203 0.418 1 63.72 168 CYS A O 1
ATOM 1345 N N . GLY A 1 169 ? -1.088 -23.406 -1.398 1 69.19 169 GLY A N 1
ATOM 1346 C CA . GLY A 1 169 ? -2.115 -24.203 -2.049 1 69.19 169 GLY A CA 1
ATOM 1347 C C . GLY A 1 169 ? -2.498 -25.453 -1.264 1 69.19 169 GLY A C 1
ATOM 1348 O O . GLY A 1 169 ? -3.684 -25.719 -1.07 1 69.19 169 GLY A O 1
ATOM 1349 N N . ARG A 1 170 ? -1.535 -26.141 -0.806 1 75.38 170 ARG A N 1
ATOM 1350 C CA . ARG A 1 170 ? -1.795 -27.375 -0.08 1 75.38 170 ARG A CA 1
ATOM 1351 C C . ARG A 1 170 ? -2.547 -27.094 1.218 1 75.38 170 ARG A C 1
ATOM 1353 O O . ARG A 1 170 ? -3.512 -27.797 1.542 1 75.38 170 ARG A O 1
ATOM 1360 N N . ASP A 1 171 ? -2.09 -26.094 1.871 1 63.16 171 ASP A N 1
ATOM 1361 C CA . ASP A 1 171 ? -2.719 -25.75 3.141 1 63.16 171 ASP A CA 1
ATOM 1362 C C . ASP A 1 171 ? -4.164 -25.312 2.936 1 63.16 171 ASP A C 1
ATOM 1364 O O . ASP A 1 171 ? -5.039 -25.641 3.74 1 63.16 171 ASP A O 1
ATOM 1368 N N . VAL A 1 172 ? -4.328 -24.609 1.902 1 62.81 172 VAL A N 1
ATOM 1369 C CA . VAL A 1 172 ? -5.668 -24.109 1.599 1 62.81 172 VAL A CA 1
ATOM 1370 C C . VAL A 1 172 ? -6.598 -25.281 1.318 1 62.81 172 VAL A C 1
ATOM 1372 O O . VAL A 1 172 ? -7.707 -25.359 1.854 1 62.81 172 VAL A O 1
ATOM 1375 N N . ILE A 1 173 ? -6.148 -26.234 0.557 1 70.75 17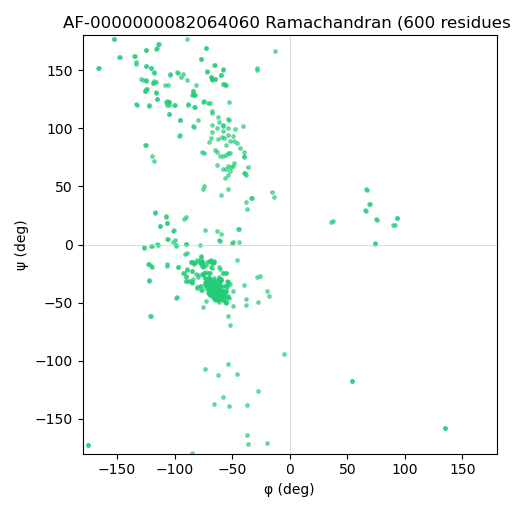3 ILE A N 1
ATOM 1376 C CA . ILE A 1 173 ? -6.969 -27.375 0.169 1 70.75 173 ILE A CA 1
ATOM 1377 C C . ILE A 1 173 ? -7.145 -28.312 1.361 1 70.75 173 ILE A C 1
ATOM 1379 O O . ILE A 1 173 ? -8.227 -28.875 1.563 1 70.75 173 ILE A O 1
ATOM 1383 N N . ALA A 1 174 ? -6.137 -28.375 2.205 1 70.69 174 ALA A N 1
ATOM 1384 C CA . ALA A 1 174 ? -6.145 -29.297 3.348 1 70.69 174 ALA A CA 1
ATOM 1385 C C . ALA A 1 174 ? -7.051 -28.766 4.457 1 70.69 174 ALA A C 1
ATOM 1387 O O . ALA A 1 174 ? -7.426 -29.516 5.363 1 70.69 174 ALA A O 1
ATOM 1388 N N . ALA A 1 175 ? -7.27 -27.531 4.32 1 59.09 175 ALA A N 1
ATOM 1389 C CA . ALA A 1 175 ? -8.117 -26.922 5.34 1 59.09 175 ALA A CA 1
ATOM 1390 C C . ALA A 1 175 ? -9.539 -27.469 5.27 1 59.09 175 ALA A C 1
ATOM 1392 O O . ALA A 1 175 ? -10.32 -27.328 6.215 1 59.09 175 ALA A O 1
ATOM 1393 N N . PHE A 1 176 ? -9.922 -28.156 4.164 1 60.06 176 PHE A N 1
ATOM 1394 C CA . PHE A 1 176 ? -11.25 -28.734 3.941 1 60.06 176 PHE A CA 1
ATOM 1395 C C . PHE A 1 176 ? -11.148 -30.219 3.639 1 60.06 176 PHE A C 1
ATOM 1397 O O . PHE A 1 176 ? -10.18 -30.672 3.027 1 60.06 176 PHE A O 1
ATOM 1404 N N . ASP A 1 177 ? -12.109 -30.891 4.195 1 63.41 177 ASP A N 1
ATOM 1405 C CA . ASP A 1 177 ? -12.203 -32.281 3.768 1 63.41 177 ASP A CA 1
ATOM 1406 C C . ASP A 1 177 ? -12.992 -32.406 2.465 1 63.41 177 ASP A C 1
ATOM 1408 O O . ASP A 1 177 ? -14.227 -32.406 2.477 1 63.41 177 ASP A O 1
ATOM 1412 N N . LEU A 1 178 ? -12.258 -32.562 1.44 1 68.62 178 LEU A N 1
ATOM 1413 C CA . LEU A 1 178 ? -12.891 -32.594 0.127 1 68.62 178 LEU A CA 1
ATOM 1414 C C . LEU A 1 178 ? -13.008 -34.062 -0.356 1 68.62 178 LEU A C 1
ATOM 1416 O O . LEU A 1 178 ? -13.391 -34.281 -1.503 1 68.62 178 LEU A O 1
ATOM 1420 N N . SER A 1 179 ? -12.789 -34.969 0.476 1 73.31 179 SER A N 1
ATOM 1421 C CA . SER A 1 179 ? -12.75 -36.375 0.12 1 73.31 179 SER A CA 1
ATOM 1422 C C . SER A 1 179 ? -14.094 -36.844 -0.435 1 73.31 179 SER A C 1
ATOM 1424 O O . SER A 1 179 ? -14.141 -37.688 -1.333 1 73.31 179 SER A O 1
ATOM 1426 N N . PRO A 1 180 ? -15.117 -36.219 0.03 1 62.72 180 PRO A N 1
ATOM 1427 C CA . PRO A 1 180 ? -16.391 -36.688 -0.517 1 62.72 180 PRO A CA 1
ATOM 1428 C C . PRO A 1 180 ? -16.656 -36.188 -1.934 1 62.72 180 PRO A C 1
ATOM 1430 O O . PRO A 1 180 ? -17.531 -36.688 -2.625 1 62.72 180 PRO A O 1
ATOM 1433 N N . PHE A 1 181 ? -15.961 -35.25 -2.371 1 68.19 181 PHE A N 1
ATOM 1434 C CA . PHE A 1 181 ? -16.188 -34.625 -3.672 1 68.19 181 PHE A CA 1
ATOM 1435 C C . PHE A 1 181 ? -15.273 -35.25 -4.727 1 68.19 181 PHE A C 1
ATOM 1437 O O . PHE A 1 181 ? -14.086 -34.906 -4.797 1 68.19 181 PHE A O 1
ATOM 1444 N N . THR A 1 182 ? -15.875 -36.031 -5.582 1 71.69 182 THR A N 1
ATOM 1445 C CA . THR A 1 182 ? -15.086 -36.75 -6.582 1 71.69 182 THR A CA 1
ATOM 1446 C C . THR A 1 182 ? -14.922 -35.906 -7.844 1 71.69 182 THR A C 1
ATOM 1448 O O . THR A 1 182 ? -14.062 -36.188 -8.68 1 71.69 182 THR A O 1
ATOM 1451 N N . VAL A 1 183 ? -15.82 -34.938 -8.039 1 69.25 183 VAL A N 1
ATOM 1452 C CA . VAL A 1 183 ? -15.742 -34 -9.164 1 69.25 183 VAL A CA 1
ATOM 1453 C C . VAL A 1 183 ? -15.68 -32.562 -8.648 1 69.25 183 VAL A C 1
ATOM 1455 O O . VAL A 1 183 ? -16.578 -32.125 -7.938 1 69.25 183 VAL A O 1
ATOM 1458 N N . ILE A 1 184 ? -14.594 -31.891 -8.969 1 72.81 184 ILE A N 1
ATOM 1459 C CA . ILE A 1 184 ? -14.352 -30.547 -8.484 1 72.81 184 ILE A CA 1
ATOM 1460 C C . ILE A 1 184 ? -14.117 -29.609 -9.664 1 72.81 184 ILE A C 1
ATOM 1462 O O . ILE A 1 184 ? -13.406 -29.953 -10.609 1 72.81 184 ILE A O 1
ATOM 1466 N N . TYR A 1 185 ? -14.758 -28.391 -9.688 1 71.56 185 TYR A N 1
ATOM 1467 C CA . TYR A 1 185 ? -14.508 -27.359 -10.688 1 71.56 185 TYR A CA 1
ATOM 1468 C C . TYR A 1 185 ? -13.672 -26.219 -10.102 1 71.56 185 TYR A C 1
ATOM 1470 O O . TYR A 1 185 ? -13.992 -25.703 -9.031 1 71.56 185 TYR A O 1
ATOM 1478 N N . ASP A 1 186 ? -12.547 -25.953 -10.703 1 76.81 186 ASP A N 1
ATOM 1479 C CA . ASP A 1 186 ? -11.727 -24.781 -10.383 1 76.81 186 ASP A CA 1
ATOM 1480 C C . ASP A 1 186 ? -12.023 -23.625 -11.328 1 76.81 186 ASP A C 1
ATOM 1482 O O . ASP A 1 186 ? -11.453 -23.531 -12.414 1 76.81 186 ASP A O 1
ATOM 1486 N N . LEU A 1 187 ? -12.953 -22.734 -10.867 1 69.56 187 LEU A N 1
ATOM 1487 C CA . LEU A 1 187 ? -13.352 -21.594 -11.68 1 69.56 187 LEU A CA 1
ATOM 1488 C C . LEU A 1 187 ? -12.266 -20.531 -11.68 1 69.56 187 LEU A C 1
ATOM 1490 O O . LEU A 1 187 ? -11.859 -20.031 -10.625 1 69.56 187 LEU A O 1
ATOM 1494 N N . GLY A 1 188 ? -11.859 -20.234 -12.844 1 70.88 188 GLY A N 1
ATOM 1495 C CA . GLY A 1 188 ? -10.719 -19.344 -12.938 1 70.88 188 GLY A CA 1
ATOM 1496 C C . GLY A 1 188 ? -9.422 -19.969 -12.477 1 70.88 188 GLY A C 1
ATOM 1497 O O . GLY A 1 188 ? -8.609 -19.328 -11.812 1 70.88 188 GLY A O 1
ATOM 1498 N N . GLY A 1 189 ? -9.32 -21.219 -12.734 1 76.31 189 GLY A N 1
ATOM 1499 C CA . GLY A 1 189 ? -8.211 -22 -12.219 1 76.31 189 GLY A CA 1
ATOM 1500 C C . GLY A 1 189 ? -6.879 -21.625 -12.852 1 76.31 189 GLY A C 1
ATOM 1501 O O . GLY A 1 189 ? -5.82 -21.969 -12.328 1 76.31 189 GLY A O 1
ATOM 1502 N N . CYS A 1 190 ? -6.984 -20.953 -13.883 1 81 190 CYS A N 1
ATOM 1503 C CA . CYS A 1 190 ? -5.805 -20.391 -14.531 1 81 190 CYS A CA 1
ATOM 1504 C C . CYS A 1 190 ? -4.77 -21.469 -14.82 1 81 190 CYS A C 1
ATOM 1506 O O . CYS A 1 190 ? -5.078 -22.484 -15.461 1 81 190 CYS A O 1
ATOM 1508 N N . ALA A 1 191 ? -3.553 -21.453 -14.258 1 85.88 191 ALA A N 1
ATOM 1509 C CA . ALA A 1 191 ? -2.445 -22.344 -14.562 1 85.88 191 ALA A CA 1
ATOM 1510 C C . ALA A 1 191 ? -2.656 -23.719 -13.906 1 85.88 191 ALA A C 1
ATOM 1512 O O . ALA A 1 191 ? -1.918 -24.656 -14.18 1 85.88 191 ALA A O 1
ATOM 1513 N N . GLY A 1 192 ? -3.641 -23.828 -13.016 1 86 192 GLY A N 1
ATOM 1514 C CA . GLY A 1 192 ? -4.004 -25.125 -12.453 1 86 192 GLY A CA 1
ATOM 1515 C C . GLY A 1 192 ? -3.262 -25.453 -11.172 1 86 192 GLY A C 1
ATOM 1516 O O . GLY A 1 192 ? -3.182 -26.609 -10.773 1 86 192 GLY A O 1
ATOM 1517 N N . GLY A 1 193 ? -2.699 -24.422 -10.609 1 84.88 193 GLY A N 1
ATOM 1518 C CA . GLY A 1 193 ? -1.961 -24.656 -9.375 1 84.88 193 GLY A CA 1
ATOM 1519 C C . GLY A 1 193 ? -2.793 -25.328 -8.297 1 84.88 193 GLY A C 1
ATOM 1520 O O . GLY A 1 193 ? -2.375 -26.328 -7.715 1 84.88 193 GLY A O 1
ATOM 1521 N N . LEU A 1 194 ? -3.967 -24.781 -8.055 1 80.56 194 LEU A N 1
ATOM 1522 C CA . LEU A 1 194 ? -4.84 -25.328 -7.023 1 80.56 194 LEU A CA 1
ATOM 1523 C C . LEU A 1 194 ? -5.348 -26.719 -7.418 1 80.56 194 LEU A C 1
ATOM 1525 O O . LEU A 1 194 ? -5.508 -27.594 -6.566 1 80.56 194 LEU A O 1
ATOM 1529 N N . ALA A 1 195 ? -5.645 -26.844 -8.672 1 85.25 195 ALA A N 1
ATOM 1530 C CA . ALA A 1 195 ? -6.102 -28.141 -9.172 1 85.25 195 ALA A CA 1
ATOM 1531 C C . ALA A 1 195 ? -5.059 -29.219 -8.914 1 85.25 195 ALA A C 1
ATOM 1533 O O . ALA A 1 195 ? -5.398 -30.328 -8.477 1 85.25 195 ALA A O 1
ATOM 1534 N N . GLN A 1 196 ? -3.852 -28.891 -9.141 1 90.12 196 GLN A N 1
ATOM 1535 C CA . GLN A 1 196 ? -2.77 -29.859 -8.945 1 90.12 196 GLN A CA 1
ATOM 1536 C C . GLN A 1 196 ? -2.621 -30.219 -7.469 1 90.12 196 GLN A C 1
ATOM 1538 O O . GLN A 1 196 ? -2.408 -31.391 -7.129 1 90.12 196 GLN A O 1
ATOM 1543 N N . GLU A 1 197 ? -2.768 -29.234 -6.617 1 84 197 GLU A N 1
ATOM 1544 C CA . GLU A 1 197 ? -2.727 -29.516 -5.188 1 84 197 GLU A CA 1
ATOM 1545 C C . GLU A 1 197 ? -3.912 -30.375 -4.758 1 84 197 GLU A C 1
ATOM 1547 O O . GLU A 1 197 ? -3.775 -31.25 -3.898 1 84 197 GLU A O 1
ATOM 1552 N N . CYS A 1 198 ? -5.035 -30.125 -5.312 1 83.12 198 CYS A N 1
ATOM 1553 C CA . CYS A 1 198 ? -6.258 -30.844 -4.973 1 83.12 198 CYS A CA 1
ATOM 1554 C C . CYS A 1 198 ? -6.133 -32.344 -5.312 1 83.12 198 CYS A C 1
ATOM 1556 O O . CYS A 1 198 ? -6.434 -33.188 -4.48 1 83.12 198 CYS A O 1
ATOM 1558 N N . ILE A 1 199 ? -5.609 -32.656 -6.461 1 89.88 199 ILE A N 1
ATOM 1559 C CA . ILE A 1 199 ? -5.547 -34.031 -6.871 1 89.88 199 ILE A CA 1
ATOM 1560 C C . ILE A 1 199 ? -4.438 -34.75 -6.102 1 89.88 199 ILE A C 1
ATOM 1562 O O . ILE A 1 199 ? -4.484 -35.969 -5.918 1 89.88 199 ILE A O 1
ATOM 1566 N N . SER A 1 200 ? -3.482 -34 -5.688 1 90.69 200 SER A N 1
ATOM 1567 C CA . SER A 1 200 ? -2.426 -34.594 -4.867 1 90.69 200 SER A CA 1
ATOM 1568 C C . SER A 1 200 ? -2.955 -35.031 -3.502 1 90.69 200 SER A C 1
ATOM 1570 O O . SER A 1 200 ? -2.568 -36.062 -2.979 1 90.69 200 SER A O 1
ATOM 1572 N N . LEU A 1 201 ? -3.865 -34.312 -2.955 1 86.5 201 LEU A N 1
ATOM 1573 C CA . LEU A 1 201 ? -4.402 -34.562 -1.624 1 86.5 201 LEU A CA 1
ATOM 1574 C C . LEU A 1 201 ? -5.602 -35.5 -1.693 1 86.5 201 LEU A C 1
ATOM 1576 O O . LEU A 1 201 ? -5.871 -36.25 -0.748 1 86.5 201 LEU A O 1
ATOM 1580 N N . TYR A 1 202 ? -6.273 -35.375 -2.77 1 84 202 TYR A N 1
ATOM 1581 C CA . TYR A 1 202 ? -7.477 -36.188 -2.967 1 84 202 TYR A CA 1
ATOM 1582 C C . TYR A 1 202 ? -7.398 -36.969 -4.27 1 84 202 TYR A C 1
ATOM 1584 O O . TYR A 1 202 ? -8.008 -36.594 -5.27 1 84 202 TYR A O 1
ATOM 1592 N N . PRO A 1 203 ? -6.781 -38.094 -4.184 1 91.38 203 PRO A N 1
ATOM 1593 C CA . PRO A 1 203 ? -6.488 -38.844 -5.406 1 91.38 203 PRO A CA 1
ATOM 1594 C C . PRO A 1 203 ? -7.742 -39.406 -6.074 1 91.38 203 PRO A C 1
ATOM 1596 O O . PRO A 1 203 ? -7.707 -39.781 -7.25 1 91.38 203 PRO A O 1
ATOM 1599 N N . LYS A 1 204 ? -8.805 -39.406 -5.402 1 87.5 204 LYS A N 1
ATOM 1600 C CA . LYS A 1 204 ? -10.031 -39.969 -5.98 1 87.5 204 LYS A CA 1
ATOM 1601 C C . LYS A 1 204 ? -10.828 -38.875 -6.699 1 87.5 204 LYS A C 1
ATOM 1603 O O . LYS A 1 204 ? -11.82 -39.188 -7.379 1 87.5 204 LYS A O 1
ATOM 1608 N N . SER A 1 205 ? -10.414 -37.656 -6.555 1 80.44 205 SER A N 1
ATOM 1609 C CA . SER A 1 205 ? -11.148 -36.531 -7.145 1 80.44 205 SER A CA 1
ATOM 1610 C C . SER A 1 205 ? -10.602 -36.188 -8.523 1 80.44 205 SER A C 1
ATOM 1612 O O . SER A 1 205 ? -9.43 -36.406 -8.812 1 80.44 205 SER A O 1
ATOM 1614 N N . THR A 1 206 ? -11.562 -35.75 -9.352 1 82.19 206 THR A N 1
ATOM 1615 C CA . THR A 1 206 ? -11.188 -35.094 -10.602 1 82.19 206 THR A CA 1
ATOM 1616 C C . THR A 1 206 ? -11.484 -33.625 -10.539 1 82.19 206 THR A C 1
ATOM 1618 O O . THR A 1 206 ? -12.5 -33.188 -9.969 1 82.19 206 THR A O 1
ATOM 1621 N N . VAL A 1 207 ? -10.492 -32.812 -11.07 1 84.25 207 VAL A N 1
ATOM 1622 C CA . VAL A 1 207 ? -10.672 -31.375 -11.047 1 84.25 207 VAL A CA 1
ATOM 1623 C C . VAL A 1 207 ? -10.773 -30.828 -12.469 1 84.25 207 VAL A C 1
ATOM 1625 O O . VAL A 1 207 ? -9.953 -31.156 -13.328 1 84.25 207 VAL A O 1
ATOM 1628 N N . THR A 1 208 ? -11.852 -30.078 -12.812 1 80.12 208 THR A N 1
ATOM 1629 C CA . THR A 1 208 ? -11.992 -29.375 -14.086 1 80.12 208 THR A CA 1
ATOM 1630 C C . THR A 1 208 ? -11.648 -27.906 -13.93 1 80.12 208 THR A C 1
ATOM 1632 O O . THR A 1 208 ? -12.25 -27.203 -13.117 1 80.12 208 THR A O 1
ATOM 1635 N N . ILE A 1 209 ? -10.625 -27.469 -14.688 1 83.12 209 ILE A N 1
ATOM 1636 C CA . ILE A 1 209 ? -10.266 -26.062 -14.711 1 83.12 209 ILE A CA 1
ATOM 1637 C C . ILE A 1 209 ? -11.156 -25.328 -15.703 1 83.12 209 ILE A C 1
ATOM 1639 O O . ILE A 1 209 ? -11.195 -25.656 -16.891 1 83.12 209 ILE A O 1
ATOM 1643 N N . TYR A 1 210 ? -11.914 -24.375 -15.172 1 75.06 210 TYR A N 1
ATOM 1644 C CA . TYR A 1 210 ? -12.789 -23.531 -15.984 1 75.06 210 TYR A CA 1
ATOM 1645 C C . TYR A 1 210 ? -12.203 -22.125 -16.156 1 75.06 210 TYR A C 1
ATOM 1647 O O . TYR A 1 210 ? -12.016 -21.406 -15.172 1 75.06 210 TYR A O 1
ATOM 1655 N N . ASP A 1 211 ? -11.82 -21.797 -17.328 1 75.69 211 ASP A N 1
ATOM 1656 C CA . ASP A 1 211 ? -11.234 -20.484 -17.594 1 75.69 211 ASP A CA 1
ATOM 1657 C C . ASP A 1 211 ? -11.477 -20.062 -19.031 1 75.69 211 ASP A C 1
ATOM 1659 O O . ASP A 1 211 ? -12.148 -20.75 -19.797 1 75.69 211 ASP A O 1
ATOM 1663 N N . LEU A 1 212 ? -11.094 -18.922 -19.406 1 72.44 212 LEU A N 1
ATOM 1664 C CA . LEU A 1 212 ? -11.188 -18.422 -20.781 1 72.44 212 LEU A CA 1
ATOM 1665 C C . LEU A 1 212 ? -10.438 -19.344 -21.734 1 72.44 212 LEU A C 1
ATOM 1667 O O . LEU A 1 212 ? -9.445 -19.984 -21.359 1 72.44 212 LEU A O 1
ATOM 1671 N N . PRO A 1 213 ? -10.945 -19.359 -22.953 1 78.56 213 PRO A N 1
ATOM 1672 C CA . PRO A 1 213 ? -10.375 -20.297 -23.922 1 78.56 213 PRO A CA 1
ATOM 1673 C C . PRO A 1 213 ? -8.859 -20.156 -24.062 1 78.56 213 PRO A C 1
ATOM 1675 O O . PRO A 1 213 ? -8.148 -21.172 -24 1 78.56 213 PRO A O 1
ATOM 1678 N N . LYS A 1 214 ? -8.398 -19 -24.141 1 80.12 214 LYS A N 1
ATOM 1679 C CA . LYS A 1 214 ? -6.961 -18.797 -24.328 1 80.12 214 LYS A CA 1
ATOM 1680 C C . LYS A 1 214 ? -6.184 -19.25 -23.094 1 80.12 214 LYS A C 1
ATOM 1682 O O . LYS A 1 214 ? -5.082 -19.781 -23.203 1 80.12 214 LYS A O 1
ATOM 1687 N N . VAL A 1 215 ? -6.758 -19.062 -21.969 1 80.19 215 VAL A N 1
ATOM 1688 C CA . VAL A 1 215 ? -6.109 -19.438 -20.719 1 80.19 215 VAL A CA 1
ATOM 1689 C C . VAL A 1 215 ? -6.062 -20.953 -20.594 1 80.19 215 VAL A C 1
ATOM 1691 O O . VAL A 1 215 ? -5.035 -21.516 -20.219 1 80.19 215 VAL A O 1
ATOM 1694 N N . VAL A 1 216 ? -7.148 -21.547 -20.984 1 83.69 216 VAL A N 1
ATOM 1695 C CA . VAL A 1 216 ? -7.227 -23 -20.922 1 83.69 216 VAL A CA 1
ATOM 1696 C C . VAL A 1 216 ? -6.188 -23.609 -21.859 1 83.69 216 VAL A C 1
ATOM 1698 O O . VAL A 1 216 ? -5.512 -24.578 -21.5 1 83.69 216 VAL A O 1
ATOM 1701 N N . GLN A 1 217 ? -6.082 -23.047 -22.953 1 88.88 217 GLN A N 1
ATOM 1702 C CA . GLN A 1 217 ? -5.125 -23.547 -23.938 1 88.88 217 GLN A CA 1
ATOM 1703 C C . GLN A 1 217 ? -3.697 -23.469 -23.406 1 88.88 217 GLN A C 1
ATOM 1705 O O . GLN A 1 217 ? -2.934 -24.422 -23.5 1 88.88 217 GLN A O 1
ATOM 1710 N N . VAL A 1 218 ? -3.402 -22.359 -22.828 1 87.88 218 VAL A N 1
ATOM 1711 C CA . VAL A 1 218 ? -2.057 -22.172 -22.312 1 87.88 218 VAL A CA 1
ATOM 1712 C C . VAL A 1 218 ? -1.833 -23.094 -21.109 1 87.88 218 VAL A C 1
ATOM 1714 O O . VAL A 1 218 ? -0.752 -23.656 -20.953 1 87.88 218 VAL A O 1
ATOM 1717 N N . ALA A 1 219 ? -2.818 -23.25 -20.281 1 90.25 219 ALA A N 1
ATOM 1718 C CA . ALA A 1 219 ? -2.707 -24.125 -19.109 1 90.25 219 ALA A CA 1
ATOM 1719 C C . ALA A 1 219 ? -2.422 -25.562 -19.531 1 90.25 219 ALA A C 1
ATOM 1721 O O . ALA A 1 219 ? -1.552 -26.219 -18.953 1 90.25 219 ALA A O 1
ATOM 1722 N N . LYS A 1 220 ? -3.043 -26 -20.516 1 91.62 220 LYS A N 1
ATOM 1723 C CA . LYS A 1 220 ? -2.887 -27.344 -21.031 1 91.62 220 LYS A CA 1
ATOM 1724 C C . LYS A 1 220 ? -1.485 -27.562 -21.594 1 91.62 220 LYS A C 1
ATOM 1726 O O . LYS A 1 220 ? -0.881 -28.625 -21.391 1 91.62 220 LYS A O 1
ATOM 1731 N N . GLU A 1 221 ? -1.03 -26.547 -22.188 1 90.56 221 GLU A N 1
ATOM 1732 C CA . GLU A 1 221 ? 0.211 -26.688 -22.938 1 90.56 221 GLU A CA 1
ATOM 1733 C C . GLU A 1 221 ? 1.429 -26.484 -22.047 1 90.56 221 GLU A C 1
ATOM 1735 O O . GLU A 1 221 ? 2.475 -27.094 -22.25 1 90.56 221 GLU A O 1
ATOM 1740 N N . ARG A 1 222 ? 1.2 -25.641 -21.078 1 89.5 222 ARG A N 1
ATOM 1741 C CA . ARG A 1 222 ? 2.428 -25.172 -20.438 1 89.5 222 ARG A CA 1
ATOM 1742 C C . ARG A 1 222 ? 2.449 -25.516 -18.953 1 89.5 222 ARG A C 1
ATOM 1744 O O . ARG A 1 222 ? 3.518 -25.578 -18.344 1 89.5 222 ARG A O 1
ATOM 1751 N N . PHE A 1 223 ? 1.344 -25.812 -18.328 1 91.94 223 PHE A N 1
ATOM 1752 C CA . PHE A 1 223 ? 1.345 -25.844 -16.875 1 91.94 223 PHE A CA 1
ATOM 1753 C C . PHE A 1 223 ? 0.909 -27.203 -16.359 1 91.94 223 PHE A C 1
ATOM 1755 O O . PHE A 1 223 ? 1.314 -27.625 -15.266 1 91.94 223 PHE A O 1
ATOM 1762 N N . VAL A 1 224 ? 0.041 -27.906 -17.062 1 92.88 224 VAL A N 1
ATOM 1763 C CA . VAL A 1 224 ? -0.442 -29.219 -16.641 1 92.88 224 VAL A CA 1
ATOM 1764 C C . VAL A 1 224 ? 0.185 -30.312 -17.516 1 92.88 224 VAL A C 1
ATOM 1766 O O . VAL A 1 224 ? 0.093 -30.266 -18.734 1 92.88 224 VAL A O 1
ATOM 1769 N N . PRO A 1 225 ? 0.837 -31.219 -16.812 1 91.5 225 PRO A N 1
ATOM 1770 C CA . PRO A 1 225 ? 1.425 -32.281 -17.609 1 91.5 225 PRO A CA 1
ATOM 1771 C C . PRO A 1 225 ? 0.394 -33 -18.469 1 91.5 225 PRO A C 1
ATOM 1773 O O . PRO A 1 225 ? -0.711 -33.312 -18.016 1 91.5 225 PRO A O 1
ATOM 1776 N N . PRO A 1 226 ? 0.831 -33.25 -19.719 1 90.31 226 PRO A N 1
ATOM 1777 C CA . PRO A 1 226 ? -0.104 -33.906 -20.641 1 90.31 226 PRO A CA 1
ATOM 1778 C C . PRO A 1 226 ? -0.553 -35.281 -20.156 1 90.31 226 PRO A C 1
ATOM 1780 O O . PRO A 1 226 ? -1.639 -35.75 -20.516 1 90.31 226 PRO A O 1
ATOM 1783 N N . GLU A 1 227 ? 0.207 -35.875 -19.281 1 91.81 227 GLU A N 1
ATOM 1784 C CA . GLU A 1 227 ? -0.113 -37.219 -18.797 1 91.81 227 GLU A CA 1
ATOM 1785 C C . GLU A 1 227 ? -1.147 -37.156 -17.672 1 91.81 227 GLU A C 1
ATOM 1787 O O . GLU A 1 227 ? -1.724 -38.188 -17.312 1 91.81 227 GLU A O 1
ATOM 1792 N N . GLU A 1 228 ? -1.31 -35.969 -17.156 1 91.88 228 GLU A N 1
ATOM 1793 C CA . GLU A 1 228 ? -2.254 -35.844 -16.062 1 91.88 228 GLU A CA 1
ATOM 1794 C C . GLU A 1 228 ? -3.693 -36 -16.531 1 91.88 228 GLU A C 1
ATOM 1796 O O . GLU A 1 228 ? -4.168 -35.219 -17.375 1 91.88 228 GLU A O 1
ATOM 1801 N N . ARG A 1 229 ? -4.41 -37 -15.945 1 92.56 229 ARG A N 1
ATOM 1802 C CA . ARG A 1 229 ? -5.762 -37.312 -16.422 1 92.56 229 ARG A CA 1
ATOM 1803 C C . ARG A 1 229 ? -6.805 -36.812 -15.422 1 92.56 229 ARG A C 1
ATOM 18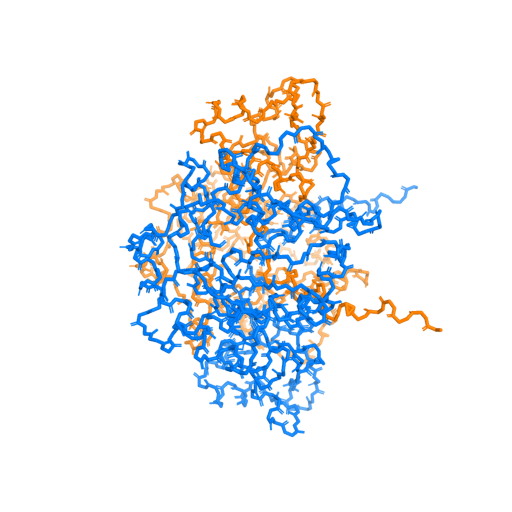05 O O . ARG A 1 229 ? -7.969 -36.625 -15.781 1 92.56 229 ARG A O 1
ATOM 1812 N N . GLN A 1 230 ? -6.41 -36.562 -14.219 1 93.75 230 GLN A N 1
ATOM 1813 C CA . GLN A 1 230 ? -7.359 -36.125 -13.195 1 93.75 230 GLN A CA 1
ATOM 1814 C C . GLN A 1 230 ? -7.719 -34.656 -13.344 1 93.75 230 GLN A C 1
ATOM 1816 O O . GLN A 1 230 ? -8.641 -34.156 -12.688 1 93.75 230 GLN A O 1
ATOM 1821 N N . ILE A 1 231 ? -6.977 -33.969 -14.117 1 94.19 231 ILE A N 1
ATOM 1822 C CA . ILE A 1 231 ? -7.289 -32.562 -14.367 1 94.19 231 ILE A CA 1
ATOM 1823 C C . ILE A 1 231 ? -7.855 -32.406 -15.781 1 94.19 231 ILE A C 1
ATOM 1825 O O . ILE A 1 231 ? -7.223 -32.812 -16.766 1 94.19 231 ILE A O 1
ATOM 1829 N N . THR A 1 232 ? -9.07 -31.906 -15.875 1 89.25 232 THR A N 1
ATOM 1830 C CA . THR A 1 232 ? -9.719 -31.625 -17.156 1 89.25 232 THR A CA 1
ATOM 1831 C C . THR A 1 232 ? -9.977 -30.125 -17.312 1 89.25 232 THR A C 1
ATOM 1833 O O . THR A 1 232 ? -9.742 -29.359 -16.391 1 89.25 232 THR A O 1
ATOM 1836 N N . PHE A 1 233 ? -10.344 -29.75 -18.594 1 89.19 233 PHE A N 1
ATOM 1837 C CA . PHE A 1 233 ? -10.477 -28.344 -18.906 1 89.19 233 PHE A CA 1
ATOM 1838 C C . PHE A 1 233 ? -11.828 -28.031 -19.531 1 89.19 233 PHE A C 1
ATOM 1840 O O . PHE A 1 233 ? -12.359 -28.859 -20.281 1 89.19 233 PHE A O 1
ATOM 1847 N N . HIS A 1 234 ? -12.398 -26.875 -19.156 1 80.19 234 HIS A N 1
ATOM 1848 C CA . HIS A 1 234 ? -13.602 -26.344 -19.781 1 80.19 234 HIS A CA 1
ATOM 1849 C C . HIS A 1 234 ? -13.445 -24.859 -20.109 1 80.19 234 HIS A C 1
ATOM 1851 O O . HIS A 1 234 ? -13.156 -24.062 -19.219 1 80.19 234 HIS A O 1
ATOM 1857 N N . GLU A 1 235 ? -13.578 -24.531 -21.391 1 78.69 235 GLU A N 1
ATOM 1858 C CA . GLU A 1 235 ? -13.477 -23.141 -21.844 1 78.69 235 GLU A CA 1
ATOM 1859 C C . GLU A 1 235 ? -14.805 -22.406 -21.641 1 78.69 235 GLU A C 1
ATOM 1861 O O . GLU A 1 235 ? -15.867 -22.938 -21.953 1 78.69 235 GLU A O 1
ATOM 1866 N N . GLY A 1 236 ? -14.781 -21.188 -20.969 1 64.44 236 GLY A N 1
ATOM 1867 C CA . GLY A 1 236 ? -15.984 -20.391 -20.812 1 64.44 236 GLY A CA 1
ATOM 1868 C C . GLY A 1 236 ? -15.711 -18.984 -20.344 1 64.44 236 GLY A C 1
ATOM 1869 O O . GLY A 1 236 ? -14.578 -18.656 -19.984 1 64.44 236 GLY A O 1
ATOM 1870 N N . LYS A 1 237 ? -16.672 -17.953 -20.734 1 54.78 237 LYS A N 1
ATOM 1871 C CA . LYS A 1 237 ? -16.578 -16.562 -20.266 1 54.78 237 LYS A CA 1
ATOM 1872 C C . LYS A 1 237 ? -16.844 -16.469 -18.766 1 54.78 237 LYS A C 1
ATOM 1874 O O . LYS A 1 237 ? -17.688 -17.188 -18.234 1 54.78 237 LYS A O 1
ATOM 1879 N N . LEU A 1 238 ? -15.812 -16.078 -18.156 1 46.75 238 LEU A N 1
ATOM 1880 C CA . LEU A 1 238 ? -15.969 -15.891 -16.719 1 46.75 238 LEU A CA 1
ATOM 1881 C C . LEU A 1 238 ? -16.734 -14.609 -16.422 1 46.75 238 LEU A C 1
ATOM 1883 O O . LEU A 1 238 ? -16.266 -13.516 -16.75 1 46.75 238 LEU A O 1
ATOM 1887 N N . GLY A 1 239 ? -17.938 -14.25 -17.078 1 36.78 239 GLY A N 1
ATOM 1888 C CA . GLY A 1 239 ? -18.594 -13.062 -16.547 1 36.78 239 GLY A CA 1
ATOM 1889 C C . GLY A 1 239 ? -18.312 -12.828 -15.07 1 36.78 239 GLY A C 1
ATOM 1890 O O . GLY A 1 239 ? -17.875 -13.742 -14.367 1 36.78 239 GLY A O 1
ATOM 1891 N N . LEU A 1 240 ? -18.391 -11.445 -14.789 1 32.41 240 LEU A N 1
ATOM 1892 C CA . LEU A 1 240 ? -18.219 -11 -13.414 1 32.41 240 LEU A CA 1
ATOM 1893 C C . LEU A 1 240 ? -18.781 -12.016 -12.438 1 32.41 240 LEU A C 1
ATOM 1895 O O . LEU A 1 240 ? -20 -12.164 -12.32 1 32.41 240 LEU A O 1
ATOM 1899 N N . PHE A 1 241 ? -18.625 -13.117 -12.641 1 29.58 241 PHE A N 1
ATOM 1900 C CA . PHE A 1 241 ? -19.156 -13.984 -11.594 1 29.58 241 PHE A CA 1
ATOM 1901 C C . PHE A 1 241 ? -18.891 -13.391 -10.219 1 29.58 241 PHE A C 1
ATOM 1903 O O . PHE A 1 241 ? -17.75 -13.336 -9.758 1 29.58 241 PHE A O 1
ATOM 1910 N N . CYS A 1 242 ? -19.531 -12.141 -10.07 1 27.41 242 CYS A N 1
ATOM 1911 C CA . CYS A 1 242 ? -19.641 -11.555 -8.734 1 27.41 242 CYS A CA 1
ATOM 1912 C C . CYS A 1 242 ? -19.953 -12.625 -7.699 1 27.41 242 CYS A C 1
ATOM 1914 O O . CYS A 1 242 ? -20.984 -13.289 -7.773 1 27.41 242 CYS A O 1
ATOM 1916 N N . VAL A 1 243 ? -19.109 -13.32 -7.375 1 29.59 243 VAL A N 1
ATOM 1917 C CA . VAL A 1 243 ? -19.281 -14.125 -6.172 1 29.59 243 VAL A CA 1
ATOM 1918 C C . VAL A 1 243 ? -20.047 -13.312 -5.117 1 29.59 243 VAL A C 1
ATOM 1920 O O . VAL A 1 243 ? -19.438 -12.539 -4.371 1 29.59 243 VAL A O 1
ATOM 1923 N N . CYS A 1 244 ? -20.984 -12.352 -5.469 1 26.47 244 CYS A N 1
ATOM 1924 C CA . CYS A 1 244 ? -21.812 -11.578 -4.555 1 26.47 244 CYS A CA 1
ATOM 1925 C C . CYS A 1 244 ? -22.25 -12.43 -3.367 1 26.47 244 CYS A C 1
ATOM 1927 O O . CYS A 1 244 ? -22.141 -13.656 -3.402 1 26.47 244 CYS A O 1
ATOM 1929 N N . SER A 1 245 ? -23.312 -11.82 -2.717 1 26.69 245 SER A N 1
ATOM 1930 C CA . SER A 1 245 ? -24.125 -11.719 -1.514 1 26.69 245 SER A CA 1
ATOM 1931 C C . SER A 1 245 ? -24.875 -13.016 -1.238 1 26.69 245 SER A C 1
ATOM 1933 O O . SER A 1 245 ? -25.625 -13.117 -0.265 1 26.69 245 SER A O 1
ATOM 1935 N N . TYR A 1 246 ? -25.406 -13.633 -2.264 1 25.08 246 TYR A N 1
ATOM 1936 C CA . TYR A 1 246 ? -26.5 -14.469 -1.784 1 25.08 246 TYR A CA 1
ATOM 1937 C C . TYR A 1 246 ? -25.984 -15.555 -0.849 1 25.08 246 TYR A C 1
ATOM 1939 O O . TYR A 1 246 ? -26 -16.734 -1.188 1 25.08 246 TYR A O 1
ATOM 1947 N N . ALA A 1 247 ? -24.828 -15.539 -0.411 1 28.64 247 ALA A N 1
ATOM 1948 C CA . ALA A 1 247 ? -24.672 -16.422 0.734 1 28.64 247 ALA A CA 1
ATOM 1949 C C . ALA A 1 247 ? -25.734 -16.156 1.796 1 28.64 247 ALA A C 1
ATOM 1951 O O . ALA A 1 247 ? -25.781 -15.062 2.367 1 28.64 247 ALA A O 1
ATOM 1952 N N . LYS A 1 248 ? -27.031 -16.375 1.684 1 27.86 248 LYS A N 1
ATOM 1953 C CA . LYS A 1 248 ? -27.859 -16.562 2.869 1 27.86 248 LYS A CA 1
ATOM 1954 C C . LYS A 1 248 ? -27 -16.781 4.109 1 27.86 248 LYS A C 1
ATOM 1956 O O . LYS A 1 248 ? -25.844 -17.188 4.008 1 27.86 248 LYS A O 1
ATOM 1961 N N . LYS A 1 249 ? -27.797 -16.656 5.465 1 27.12 249 LYS A N 1
ATOM 1962 C CA . LYS A 1 249 ? -27.609 -16.719 6.914 1 27.12 249 LYS A CA 1
ATOM 1963 C C . LYS A 1 249 ? -26.656 -17.828 7.305 1 27.12 249 LYS A C 1
ATOM 1965 O O . LYS A 1 249 ? -26.484 -18.141 8.492 1 27.12 249 LYS A O 1
ATOM 1970 N N . THR A 1 250 ? -26.656 -18.938 6.617 1 24.64 250 THR A N 1
ATOM 1971 C CA . THR A 1 250 ? -25.844 -19.875 7.406 1 24.64 250 THR A CA 1
ATOM 1972 C C . THR A 1 250 ? -24.406 -19.375 7.52 1 24.64 250 THR A C 1
ATOM 1974 O O . THR A 1 250 ? -23.75 -19.141 6.508 1 24.64 250 THR A O 1
ATOM 1977 N N . VAL A 1 251 ? -24.172 -18.438 8.406 1 26.72 251 VAL A N 1
ATOM 1978 C CA . VAL A 1 251 ? -22.938 -18.125 9.148 1 26.72 251 VAL A CA 1
ATOM 1979 C C . VAL A 1 251 ? -21.969 -19.297 9.039 1 26.72 251 VAL A C 1
ATOM 1981 O O . VAL A 1 251 ? -22.156 -20.344 9.664 1 26.72 251 VAL A O 1
ATOM 1984 N N . LEU A 1 252 ? -21.719 -19.906 7.949 1 26.48 252 LEU A N 1
ATOM 1985 C CA . LEU A 1 252 ? -20.75 -20.969 8.195 1 26.48 252 LEU A CA 1
ATOM 1986 C C . LEU A 1 252 ? -19.5 -20.438 8.883 1 26.48 252 LEU A C 1
ATOM 1988 O O . LEU A 1 252 ? -19.031 -19.344 8.539 1 26.48 252 LEU A O 1
ATOM 1992 N N . ASN A 1 253 ? -19.312 -20.547 10.094 1 28.62 253 ASN A N 1
ATOM 1993 C CA . ASN A 1 253 ? -18.156 -20.391 10.961 1 28.62 253 ASN A CA 1
ATOM 1994 C C . ASN A 1 253 ? -16.844 -20.453 10.18 1 28.62 253 ASN A C 1
ATOM 1996 O O . ASN A 1 253 ? -15.766 -20.297 10.75 1 28.62 253 ASN A O 1
ATOM 2000 N N . GLY A 1 254 ? -16.641 -21.484 9.133 1 27.02 254 GLY A N 1
ATOM 2001 C CA . GLY A 1 254 ? -15.383 -21.844 8.516 1 27.02 254 GLY A CA 1
ATOM 2002 C C . GLY A 1 254 ? -15.008 -20.953 7.34 1 27.02 254 GLY A C 1
ATOM 2003 O O . GLY A 1 254 ? -15.742 -20.031 7.004 1 27.02 254 GLY A O 1
ATOM 2004 N N . PRO A 1 255 ? -13.836 -21.203 6.652 1 28.83 255 PRO A N 1
ATOM 2005 C CA . PRO A 1 255 ? -13.188 -20.531 5.531 1 28.83 255 PRO A CA 1
ATOM 2006 C C . PRO A 1 255 ? -14.141 -20.266 4.367 1 28.83 255 PRO A C 1
ATOM 2008 O O . PRO A 1 255 ? -14.883 -21.156 3.963 1 28.83 255 PRO A O 1
ATOM 2011 N N . CYS A 1 256 ? -15.102 -19.453 4.422 1 28.44 256 CYS A N 1
ATOM 2012 C CA . CYS A 1 256 ? -16.188 -19.25 3.471 1 28.44 256 CYS A CA 1
ATOM 2013 C C . CYS A 1 256 ? -15.672 -19.25 2.039 1 28.44 256 CYS A C 1
ATOM 2015 O O . CYS A 1 256 ? -14.781 -18.469 1.697 1 28.44 256 CYS A O 1
ATOM 2017 N N . PHE A 1 257 ? -15.484 -20.578 1.413 1 29.88 257 PHE A N 1
ATOM 2018 C CA . PHE A 1 257 ? -15.398 -20.875 -0.009 1 29.88 257 PHE A CA 1
ATOM 2019 C C . PHE A 1 257 ? -16.641 -20.391 -0.74 1 29.88 257 PHE A C 1
ATOM 2021 O O . PHE A 1 257 ? -17.75 -20.484 -0.213 1 29.88 257 PHE A O 1
ATOM 2028 N N . MET A 1 258 ? -16.688 -19.359 -1.203 1 30.23 258 MET A N 1
ATOM 2029 C CA . MET A 1 258 ? -17.906 -19.016 -1.931 1 30.23 258 MET A CA 1
ATOM 2030 C C . MET A 1 258 ? -18.188 -20.031 -3.027 1 30.23 258 MET A C 1
ATOM 2032 O O . MET A 1 258 ? -17.375 -20.219 -3.934 1 30.23 258 MET A O 1
ATOM 2036 N N . ILE A 1 259 ? -18.75 -21.312 -2.631 1 29.73 259 ILE A N 1
ATOM 2037 C CA . ILE A 1 259 ? -19.359 -22.188 -3.631 1 29.73 259 ILE A CA 1
ATOM 2038 C C . ILE A 1 259 ? -20.656 -21.547 -4.152 1 29.73 259 ILE A C 1
ATOM 2040 O O . ILE A 1 259 ? -21.547 -21.219 -3.375 1 29.73 259 ILE A O 1
ATOM 2044 N N . THR A 1 260 ? -20.547 -20.797 -5.203 1 29.7 260 THR A N 1
ATOM 2045 C CA . THR A 1 260 ? -21.797 -20.344 -5.781 1 29.7 260 THR A CA 1
ATOM 2046 C C . THR A 1 260 ? -22.578 -21.5 -6.391 1 29.7 260 THR A C 1
ATOM 2048 O O . THR A 1 260 ? -21.984 -22.359 -7.047 1 29.7 260 THR A O 1
ATOM 2051 N N . GLU A 1 261 ? -23.531 -22.078 -5.688 1 28.55 261 GLU A N 1
ATOM 2052 C CA . GLU A 1 261 ? -24.484 -22.969 -6.324 1 28.55 261 GLU A CA 1
ATOM 2053 C C . GLU A 1 261 ? -25.047 -22.359 -7.605 1 28.55 261 GLU A C 1
ATOM 2055 O O . GLU A 1 261 ? -25.578 -21.25 -7.594 1 28.55 261 GLU A O 1
ATOM 2060 N N . CYS A 1 262 ? -24.359 -22.891 -8.828 1 27.86 262 CYS A N 1
ATOM 2061 C CA . CYS A 1 262 ? -25.125 -22.766 -10.062 1 27.86 262 CYS A CA 1
ATOM 2062 C C . CYS A 1 262 ? -26.469 -23.484 -9.93 1 27.86 262 CYS A C 1
ATOM 2064 O O . CYS A 1 262 ? -26.516 -24.688 -9.688 1 27.86 262 CYS A O 1
ATOM 2066 N N . ASN A 1 263 ? -27.375 -23.016 -9.32 1 27.42 263 ASN A N 1
ATOM 2067 C CA . ASN A 1 263 ? -28.609 -23.75 -9.602 1 27.42 263 ASN A CA 1
ATOM 2068 C C . ASN A 1 263 ? -28.734 -24.109 -11.078 1 27.42 263 ASN A C 1
ATOM 2070 O O . ASN A 1 263 ? -28.625 -23.234 -11.945 1 27.42 263 ASN A O 1
ATOM 2074 N N . GLU A 1 264 ? -28.422 -25.516 -11.578 1 27.22 264 GLU A N 1
ATOM 2075 C CA . GLU A 1 264 ? -29.328 -25.828 -12.672 1 27.22 264 GLU A CA 1
ATOM 2076 C C . GLU A 1 264 ? -30.719 -25.234 -12.398 1 27.22 264 GLU A C 1
ATOM 2078 O O . GLU A 1 264 ? -30.984 -24.703 -11.32 1 27.22 264 GLU A O 1
ATOM 2083 N N . ASN A 1 265 ? -32.125 -25.906 -12.648 1 27.53 265 ASN A N 1
ATOM 2084 C CA . ASN A 1 265 ? -32.469 -27.172 -11.992 1 27.53 265 ASN A CA 1
ATOM 2085 C C . ASN A 1 265 ? -31.281 -27.734 -11.203 1 27.53 265 ASN A C 1
ATOM 2087 O O . ASN A 1 265 ? -31.438 -28.156 -10.062 1 27.53 265 ASN A O 1
ATOM 2091 N N . SER A 1 266 ? -30.391 -28.703 -11.82 1 24.53 266 SER A N 1
ATOM 2092 C CA . SER A 1 266 ? -29.641 -29.609 -10.961 1 24.53 266 SER A CA 1
ATOM 2093 C C . SER A 1 266 ? -28.625 -28.859 -10.117 1 24.53 266 SER A C 1
ATOM 2095 O O . SER A 1 266 ? -28.625 -28.969 -8.883 1 24.53 266 SER A O 1
ATOM 2097 N N . HIS A 1 267 ? -27.359 -29.531 -10.047 1 23.83 267 HIS A N 1
ATOM 2098 C CA . HIS A 1 267 ? -26.109 -29.75 -9.32 1 23.83 267 HIS A CA 1
ATOM 2099 C C . HIS A 1 267 ? -25.297 -28.469 -9.211 1 23.83 267 HIS A C 1
ATOM 2101 O O . HIS A 1 267 ? -25.125 -27.75 -10.203 1 23.83 267 HIS A O 1
ATOM 2107 N N . HIS A 1 268 ? -25.234 -28.016 -8.148 1 26.8 268 HIS A N 1
ATOM 2108 C CA . HIS A 1 268 ? -24.797 -26.844 -7.406 1 26.8 268 HIS A CA 1
ATOM 2109 C C . HIS A 1 268 ? -23.328 -26.516 -7.695 1 26.8 268 HIS A C 1
ATOM 2111 O O . HIS A 1 268 ? -22.438 -27.312 -7.355 1 26.8 268 HIS A O 1
ATOM 2117 N N . PRO A 1 269 ? -22.953 -26.078 -8.945 1 25.28 269 PRO A N 1
ATOM 2118 C CA . PRO A 1 269 ? -21.578 -25.859 -9.406 1 25.28 269 PRO A CA 1
ATOM 2119 C C . PRO A 1 269 ? -20.828 -24.859 -8.547 1 25.28 269 PRO A C 1
ATOM 2121 O O . PRO A 1 269 ? -21.359 -23.797 -8.219 1 25.28 269 PRO A O 1
ATOM 2124 N N . PHE A 1 270 ? -20.078 -25.344 -7.652 1 26.78 270 PHE A N 1
ATOM 2125 C CA . PHE A 1 270 ? -19.203 -24.703 -6.676 1 26.78 270 PHE A CA 1
ATOM 2126 C C . PHE A 1 270 ? -18.125 -23.875 -7.367 1 26.78 270 PHE A C 1
ATOM 2128 O O . PHE A 1 270 ? -17.469 -24.344 -8.289 1 26.78 270 PHE A O 1
ATOM 2135 N N . LEU A 1 271 ? -18.375 -22.766 -7.867 1 26.64 271 LEU A N 1
ATOM 2136 C CA . LEU A 1 271 ? -17.469 -21.859 -8.555 1 26.64 271 LEU A CA 1
ATOM 2137 C C . LEU A 1 271 ? -16.359 -21.406 -7.613 1 26.64 271 LEU A C 1
ATOM 2139 O O . LEU A 1 271 ? -16.625 -20.891 -6.527 1 26.64 271 LEU A O 1
ATOM 2143 N N . PHE A 1 272 ? -15.016 -22.109 -7.434 1 25.2 272 PHE A N 1
ATOM 2144 C CA . PHE A 1 272 ? -14.023 -21.859 -6.398 1 25.2 272 PHE A CA 1
ATOM 2145 C C . PHE A 1 272 ? -13.641 -20.391 -6.348 1 25.2 272 PHE A C 1
ATOM 2147 O O . PHE A 1 272 ? -13.688 -19.766 -5.285 1 25.2 272 PHE A O 1
ATOM 2154 N N . THR A 1 273 ? -12.539 -19.734 -6.809 1 28.5 273 THR A N 1
ATOM 2155 C CA . THR A 1 273 ? -11.328 -20.391 -6.316 1 28.5 273 THR A CA 1
ATOM 2156 C C . THR A 1 273 ? -11.148 -20.141 -4.824 1 28.5 273 THR A C 1
ATOM 2158 O O . THR A 1 273 ? -10.141 -20.531 -4.238 1 28.5 273 THR A O 1
ATOM 2161 N N . SER A 1 274 ? -11.703 -19.266 -3.979 1 31.19 274 SER A N 1
ATOM 2162 C CA . SER A 1 274 ? -11.945 -19.094 -2.549 1 31.19 274 SER A CA 1
ATOM 2163 C C . SER A 1 274 ? -12.352 -20.422 -1.9 1 31.19 274 SER A C 1
ATOM 2165 O O . SER A 1 274 ? -13.32 -21.047 -2.318 1 31.19 274 SER A O 1
ATOM 2167 N N . LEU A 1 275 ? -11.289 -21.109 -1.697 1 27.8 275 LEU A N 1
ATOM 2168 C CA . LEU A 1 275 ? -11.625 -22.328 -0.97 1 27.8 275 LEU A CA 1
ATOM 2169 C C . LEU A 1 275 ? -12.43 -22.016 0.287 1 27.8 275 LEU A C 1
ATOM 2171 O O . LEU A 1 275 ? -12.047 -21.141 1.066 1 27.8 275 LEU A O 1
ATOM 2175 N N . HIS A 1 276 ? -13.727 -21.953 0.271 1 26.64 276 HIS A N 1
ATOM 2176 C CA . HIS A 1 276 ? -14.602 -21.938 1.438 1 26.64 276 HIS A CA 1
ATOM 2177 C C . HIS A 1 276 ? -14.352 -23.141 2.342 1 26.64 276 HIS A C 1
ATOM 2179 O O . HIS A 1 276 ? -14.586 -24.281 1.938 1 26.64 276 HIS A O 1
ATOM 2185 N N . VAL A 1 277 ? -13.133 -23.062 2.848 1 24.55 277 VAL A N 1
ATOM 2186 C CA . VAL A 1 277 ? -13.047 -24.125 3.84 1 24.55 277 VAL A CA 1
ATOM 2187 C C . VAL A 1 277 ? -13.727 -23.688 5.133 1 24.55 277 VAL A C 1
ATOM 2189 O O . VAL A 1 277 ? -13.562 -22.547 5.57 1 24.55 277 VAL A O 1
ATOM 2192 N N . ARG A 1 278 ? -14.875 -24.188 5.5 1 23.47 278 ARG A N 1
ATOM 2193 C CA . ARG A 1 278 ? -15.555 -24.125 6.789 1 23.47 278 ARG A CA 1
ATOM 2194 C C . ARG A 1 278 ? -14.594 -24.438 7.934 1 23.47 278 ARG A C 1
ATOM 2196 O O . ARG A 1 278 ? -14.992 -24.438 9.102 1 23.47 278 ARG A O 1
ATOM 2203 N N . SER A 1 279 ? -13.43 -24.953 7.805 1 22.81 279 SER A N 1
ATOM 2204 C CA . SER A 1 279 ? -13.195 -25.703 9.031 1 22.81 279 SER A CA 1
ATOM 2205 C C . SER A 1 279 ? -12.906 -24.766 10.203 1 22.81 279 SER A C 1
ATOM 2207 O O . SER A 1 279 ? -13.555 -24.859 11.25 1 22.81 279 SER A O 1
ATOM 2209 N N . PHE A 1 280 ? -11.578 -24.688 10.688 1 22.09 280 PHE A N 1
ATOM 2210 C CA . PHE A 1 280 ? -11.133 -24.797 12.07 1 22.09 280 PHE A CA 1
ATOM 2211 C C . PHE A 1 280 ? -11.117 -23.438 12.758 1 22.09 280 PHE A C 1
ATOM 2213 O O . PHE A 1 280 ? -10.875 -22.422 12.117 1 22.09 280 PHE A O 1
ATOM 2220 N N . PRO A 1 281 ? -11.492 -23.312 14.016 1 25.3 281 PRO A N 1
ATOM 2221 C CA . PRO A 1 281 ? -11.609 -22.312 15.086 1 25.3 281 PRO A CA 1
ATOM 2222 C C . PRO A 1 281 ? -10.461 -21.312 15.102 1 25.3 281 PRO A C 1
ATOM 2224 O O . PRO A 1 281 ? -10.656 -20.141 15.43 1 25.3 281 PRO A O 1
ATOM 2227 N N . SER A 1 282 ? -9.203 -21.734 15.008 1 23.88 282 SER A N 1
ATOM 2228 C CA . SER A 1 282 ? -8.047 -20.969 15.445 1 23.88 282 SER A CA 1
ATOM 2229 C C . SER A 1 282 ? -7.586 -19.984 14.375 1 23.88 282 SER A C 1
ATOM 2231 O O . SER A 1 282 ? -6.613 -19.25 14.562 1 23.88 282 SER A O 1
ATOM 2233 N N . LEU A 1 283 ? -7.766 -20.234 13.102 1 28.09 283 LEU A N 1
ATOM 2234 C CA . LEU A 1 283 ? -7.211 -19.312 12.117 1 28.09 283 LEU A CA 1
ATOM 2235 C C . LEU A 1 283 ? -8.023 -18.016 12.07 1 28.09 283 LEU A C 1
ATOM 2237 O O . LEU A 1 283 ? -8.742 -17.766 11.102 1 28.09 283 LEU A O 1
ATOM 2241 N N . ARG A 1 284 ? -8.844 -17.672 12.875 1 26.31 284 ARG A N 1
ATOM 2242 C CA . ARG A 1 284 ? -9.852 -16.625 13.031 1 26.31 284 ARG A CA 1
ATOM 2243 C C . ARG A 1 284 ? -9.266 -15.25 12.734 1 26.31 284 ARG A C 1
ATOM 2245 O O . ARG A 1 284 ? -9.938 -14.398 12.148 1 26.31 284 ARG A O 1
ATOM 2252 N N . ARG A 1 285 ? -8.227 -14.906 13.344 1 27.69 285 ARG A N 1
ATOM 2253 C CA . ARG A 1 285 ? -7.988 -13.477 13.469 1 27.69 285 ARG A CA 1
ATOM 2254 C C . ARG A 1 285 ? -7.5 -12.875 12.156 1 27.69 285 ARG A C 1
ATOM 2256 O O . ARG A 1 285 ? -7.875 -11.758 11.797 1 27.69 285 ARG A O 1
ATOM 2263 N N . ASN A 1 286 ? -6.441 -13.453 11.625 1 28.12 286 ASN A N 1
ATOM 2264 C CA . ASN A 1 286 ? -5.754 -12.742 10.562 1 28.12 286 ASN A CA 1
ATOM 2265 C C . ASN A 1 286 ? -6.516 -12.836 9.242 1 28.12 286 ASN A C 1
ATOM 2267 O O . ASN A 1 286 ? -6.195 -12.125 8.281 1 28.12 286 ASN A O 1
ATOM 2271 N N . CYS A 1 287 ? -7.332 -13.875 9.023 1 30.81 287 CYS A N 1
ATOM 2272 C CA . CYS A 1 287 ? -8.031 -14.148 7.777 1 30.81 287 CYS A CA 1
ATOM 2273 C C . CYS A 1 287 ? -9.148 -13.133 7.543 1 30.81 287 CYS A C 1
ATOM 2275 O O . CYS A 1 287 ? -9.711 -13.062 6.449 1 30.81 287 CYS A O 1
ATOM 2277 N N . GLU A 1 288 ? -9.586 -12.609 8.562 1 33.28 288 GLU A N 1
ATOM 2278 C CA . GLU A 1 288 ? -10.742 -11.75 8.336 1 33.28 288 GLU A CA 1
ATOM 2279 C C . GLU A 1 288 ? -10.414 -10.617 7.371 1 33.28 288 GLU A C 1
ATOM 2281 O O . GLU A 1 288 ? -11.203 -10.305 6.477 1 33.28 288 GLU A O 1
ATOM 2286 N N . ALA A 1 289 ? -9.336 -10.078 7.578 1 32.56 289 ALA A N 1
ATOM 2287 C CA . ALA A 1 289 ? -9.008 -8.961 6.699 1 32.56 289 ALA A CA 1
ATOM 2288 C C . ALA A 1 289 ? -8.773 -9.438 5.27 1 32.56 289 ALA A C 1
ATOM 2290 O O . ALA A 1 289 ? -9.195 -8.789 4.312 1 32.56 289 ALA A O 1
ATOM 2291 N N . LEU A 1 290 ? -8.109 -10.602 5.219 1 32.94 290 LEU A N 1
ATOM 2292 C CA . LEU A 1 290 ? -7.816 -11.094 3.879 1 32.94 290 LEU A CA 1
ATOM 2293 C C . LEU A 1 290 ? -9.102 -11.414 3.123 1 32.94 290 LEU A C 1
ATOM 2295 O O . LEU A 1 290 ? -9.203 -11.148 1.922 1 32.94 290 LEU A O 1
ATOM 2299 N N . LYS A 1 291 ? -10.133 -11.977 3.951 1 36.19 291 LYS A N 1
ATOM 2300 C CA . LYS A 1 291 ? -11.43 -12.273 3.344 1 36.19 291 LYS A CA 1
ATOM 2301 C C . LYS A 1 291 ? -12.055 -11.023 2.742 1 36.19 291 LYS A C 1
ATOM 2303 O O . LYS A 1 291 ? -12.602 -11.062 1.636 1 36.19 291 LYS A O 1
ATOM 2308 N N . CYS A 1 292 ? -11.961 -10.086 3.543 1 33.12 292 CYS A N 1
ATOM 2309 C CA . CYS A 1 292 ? -12.555 -8.82 3.115 1 33.12 292 CYS A CA 1
ATOM 2310 C C . CYS A 1 292 ? -11.797 -8.242 1.928 1 33.12 292 CYS A C 1
ATOM 2312 O O . CYS A 1 292 ? -12.406 -7.715 0.995 1 33.12 292 CYS A O 1
ATOM 2314 N N . PHE A 1 293 ? -10.508 -8.57 1.982 1 34.5 293 PHE A N 1
ATOM 2315 C CA . PHE A 1 293 ? -9.719 -8.047 0.871 1 34.5 293 PHE A CA 1
ATOM 2316 C C . PHE A 1 293 ? -10.07 -8.766 -0.426 1 34.5 293 PHE A C 1
ATOM 2318 O O . PHE A 1 293 ? -10.203 -8.133 -1.477 1 34.5 293 PHE A O 1
ATOM 2325 N N . GLN A 1 294 ? -10.305 -10.055 -0.239 1 35.75 294 GLN A N 1
ATOM 2326 C CA . GLN A 1 294 ? -10.633 -10.828 -1.431 1 35.75 294 GLN A CA 1
ATOM 2327 C C . GLN A 1 294 ? -11.961 -10.383 -2.033 1 35.75 294 GLN A C 1
ATOM 2329 O O . GLN A 1 294 ? -12.102 -10.312 -3.256 1 35.75 294 GLN A O 1
ATOM 2334 N N . ARG A 1 295 ? -12.859 -10 -1.146 1 35.97 295 ARG A N 1
ATOM 2335 C CA . ARG A 1 295 ? -14.156 -9.539 -1.632 1 35.97 295 ARG A CA 1
ATOM 2336 C C . ARG A 1 295 ? -14.023 -8.211 -2.369 1 35.97 295 ARG A C 1
ATOM 2338 O O . ARG A 1 295 ? -14.695 -7.98 -3.375 1 35.97 295 ARG A O 1
ATOM 2345 N N . ILE A 1 296 ? -13.18 -7.484 -1.82 1 30.69 296 ILE A N 1
ATOM 2346 C CA . ILE A 1 296 ? -13.008 -6.18 -2.451 1 30.69 296 ILE A CA 1
ATOM 2347 C C . ILE A 1 296 ? -12.266 -6.344 -3.775 1 30.69 296 ILE A C 1
ATOM 2349 O O . ILE A 1 296 ? -12.562 -5.652 -4.754 1 30.69 296 ILE A O 1
ATOM 2353 N N . MET A 1 297 ? -11.328 -7.355 -3.723 1 35.47 297 MET A N 1
ATOM 2354 C CA . MET A 1 297 ? -10.633 -7.609 -4.98 1 35.47 297 MET A CA 1
ATOM 2355 C C . MET A 1 297 ? -11.609 -8.031 -6.07 1 35.47 297 MET A C 1
ATOM 2357 O O . MET A 1 297 ? -11.43 -7.691 -7.242 1 35.47 297 MET A O 1
ATOM 2361 N N . CYS A 1 298 ? -12.68 -8.68 -5.559 1 33.44 298 CYS A N 1
ATOM 2362 C CA . CYS A 1 298 ? -13.68 -9.117 -6.523 1 33.44 298 CYS A CA 1
ATOM 2363 C C . CYS A 1 298 ? -14.391 -7.93 -7.164 1 33.44 298 CYS A C 1
ATOM 2365 O O . CYS A 1 298 ? -14.844 -8.016 -8.305 1 33.44 298 CYS A O 1
ATOM 2367 N N . LEU A 1 299 ? -14.555 -6.918 -6.355 1 29.81 299 LEU A N 1
ATOM 2368 C CA . LEU A 1 299 ? -15.172 -5.727 -6.922 1 29.81 299 LEU A CA 1
ATOM 2369 C C . LEU A 1 299 ? -14.336 -5.164 -8.062 1 29.81 299 LEU A C 1
ATOM 2371 O O . LEU A 1 299 ? -14.859 -4.512 -8.961 1 29.81 299 LEU A O 1
ATOM 2375 N N . LEU A 1 300 ? -13.047 -5.438 -7.793 1 31.47 300 LEU A N 1
ATOM 2376 C CA . LEU A 1 300 ? -12.188 -4.863 -8.82 1 31.47 300 LEU A CA 1
ATOM 2377 C C . LEU A 1 300 ? -11.93 -5.867 -9.938 1 31.47 300 LEU A C 1
ATOM 2379 O O . LEU A 1 300 ? -11.266 -5.547 -10.93 1 31.47 300 LEU A O 1
ATOM 2383 N N . ASP A 1 301 ? -12.797 -6.887 -10.117 1 37.62 301 ASP A N 1
ATOM 2384 C CA . ASP A 1 301 ? -12.633 -7.918 -11.141 1 37.62 301 ASP A CA 1
ATOM 2385 C C . ASP A 1 301 ? -11.156 -8.297 -11.305 1 37.62 301 ASP A C 1
ATOM 2387 O O . ASP A 1 301 ? -10.68 -8.469 -12.43 1 37.62 301 ASP A O 1
ATOM 2391 N N . VAL A 1 302 ? -10.305 -8.008 -10.305 1 32.19 302 VAL A N 1
ATOM 2392 C CA . VAL A 1 302 ? -8.898 -8.391 -10.391 1 32.19 302 VAL A CA 1
ATOM 2393 C C . VAL A 1 302 ? -8.609 -9.508 -9.391 1 32.19 302 VAL A C 1
ATOM 2395 O O . VAL A 1 302 ? -9.133 -9.508 -8.273 1 32.19 302 VAL A O 1
ATOM 2398 N N . MET B 1 1 ? 8.305 -32.25 18.719 1 23.22 1 MET B N 1
ATOM 2399 C CA . MET B 1 1 ? 8.797 -30.891 18.578 1 23.22 1 MET B CA 1
ATOM 2400 C C . MET B 1 1 ? 8.031 -30.141 17.484 1 23.22 1 MET B C 1
ATOM 2402 O O . MET B 1 1 ? 8.047 -30.547 16.328 1 23.22 1 MET B O 1
ATOM 2406 N N . SER B 1 2 ? 6.766 -29.594 17.625 1 25.27 2 SER B N 1
ATOM 2407 C CA . SER B 1 2 ? 5.496 -29.391 16.938 1 25.27 2 SER B CA 1
ATOM 2408 C C . SER B 1 2 ? 5.609 -28.297 15.867 1 25.27 2 SER B C 1
ATOM 2410 O O . SER B 1 2 ? 6.012 -27.172 16.172 1 25.27 2 SER B O 1
ATOM 2412 N N . SER B 1 3 ? 6.184 -28.562 14.617 1 28.27 3 SER B N 1
ATOM 2413 C CA . SER B 1 3 ? 6.59 -28.016 13.328 1 28.27 3 SER B CA 1
ATOM 2414 C C . SER B 1 3 ? 5.512 -27.109 12.742 1 28.27 3 SER B C 1
ATOM 2416 O O . SER B 1 3 ? 5.047 -27.344 11.625 1 28.27 3 SER B O 1
ATOM 2418 N N . THR B 1 4 ? 4.523 -26.672 13.414 1 31.12 4 THR B N 1
ATOM 2419 C CA . THR B 1 4 ? 3.51 -25.656 13.141 1 31.12 4 THR B CA 1
ATOM 2420 C C . THR B 1 4 ? 4.152 -24.359 12.664 1 31.12 4 THR B C 1
ATOM 2422 O O . THR B 1 4 ? 3.504 -23.312 12.625 1 31.12 4 THR B O 1
ATOM 2425 N N . GLU B 1 5 ? 5.426 -24.156 12.477 1 33.41 5 GLU B N 1
ATOM 2426 C CA . GLU B 1 5 ? 6.328 -23.109 12.031 1 33.41 5 GLU B CA 1
ATOM 2427 C C . GLU B 1 5 ? 5.895 -22.547 10.688 1 33.41 5 GLU B C 1
ATOM 2429 O O . GLU B 1 5 ? 5.895 -21.328 10.492 1 33.41 5 GLU B O 1
ATOM 2434 N N . ASP B 1 6 ? 6.008 -23.375 9.492 1 35.75 6 ASP B N 1
ATOM 2435 C CA . ASP B 1 6 ? 6.273 -23.109 8.086 1 35.75 6 ASP B CA 1
ATOM 2436 C C . ASP B 1 6 ? 5.012 -22.641 7.367 1 35.75 6 ASP B C 1
ATOM 2438 O O . ASP B 1 6 ? 4.676 -23.141 6.293 1 35.75 6 ASP B O 1
ATOM 2442 N N . LEU B 1 7 ? 3.967 -22.703 7.773 1 39.84 7 LEU B N 1
ATOM 2443 C CA . LEU B 1 7 ? 3.166 -22.047 6.746 1 39.84 7 LEU B CA 1
ATOM 2444 C C . LEU B 1 7 ? 3.924 -20.875 6.133 1 39.84 7 LEU B C 1
ATOM 2446 O O . LEU B 1 7 ? 4.156 -19.875 6.801 1 39.84 7 LEU B O 1
ATOM 2450 N N . ASP B 1 8 ? 5.066 -21.203 5.387 1 45.84 8 ASP B N 1
ATOM 2451 C CA . ASP B 1 8 ? 6.32 -20.594 4.965 1 45.84 8 ASP B CA 1
ATOM 2452 C C . ASP B 1 8 ? 6.07 -19.25 4.293 1 45.84 8 ASP B C 1
ATOM 2454 O O . ASP B 1 8 ? 7.012 -18.484 4.043 1 45.84 8 ASP B O 1
ATOM 2458 N N . TYR B 1 9 ? 4.965 -19.188 3.605 1 52.09 9 TYR B N 1
ATOM 2459 C CA . TYR B 1 9 ? 4.953 -17.828 3.086 1 52.09 9 TYR B CA 1
ATOM 2460 C C . TYR B 1 9 ? 4.938 -16.812 4.223 1 52.09 9 TYR B C 1
ATOM 2462 O O . TYR B 1 9 ? 4.016 -16.797 5.039 1 52.09 9 TYR B O 1
ATOM 2470 N N . PRO B 1 10 ? 6.012 -16.25 4.402 1 63.19 10 PRO B N 1
ATOM 2471 C CA . PRO B 1 10 ? 6.129 -15.352 5.555 1 63.19 10 PRO B CA 1
ATOM 2472 C C . PRO B 1 10 ? 5.035 -14.281 5.59 1 63.19 10 PRO B C 1
ATOM 2474 O O . PRO B 1 10 ? 4.777 -13.625 4.578 1 63.19 10 PRO B O 1
ATOM 2477 N N . GLN B 1 11 ? 4.105 -14.406 6.504 1 69.81 11 GLN B N 1
ATOM 2478 C CA . GLN B 1 11 ? 3.051 -13.438 6.805 1 69.81 11 GLN B CA 1
ATOM 2479 C C . GLN B 1 11 ? 3.496 -12.016 6.48 1 69.81 11 GLN B C 1
ATOM 2481 O O . GLN B 1 11 ? 2.705 -11.211 5.988 1 69.81 11 GLN B O 1
ATOM 2486 N N . ILE B 1 12 ? 4.719 -11.852 6.562 1 80.94 12 ILE B N 1
ATOM 2487 C CA . ILE B 1 12 ? 5.215 -10.492 6.379 1 80.94 12 ILE B CA 1
ATOM 2488 C C . ILE B 1 12 ? 5.199 -10.133 4.898 1 80.94 12 ILE B C 1
ATOM 2490 O O . ILE B 1 12 ? 4.879 -9 4.531 1 80.94 12 ILE B O 1
ATOM 2494 N N . LEU B 1 13 ? 5.555 -11.102 4.008 1 82.69 13 LEU B N 1
ATOM 2495 C CA . LEU B 1 13 ? 5.551 -10.828 2.574 1 82.69 13 LEU B CA 1
ATOM 2496 C C . LEU B 1 13 ? 4.125 -10.625 2.066 1 82.69 13 LEU B C 1
ATOM 2498 O O . LEU B 1 13 ? 3.893 -9.812 1.17 1 82.69 13 LEU B O 1
ATOM 2502 N N . PHE B 1 14 ? 3.258 -11.391 2.703 1 76.5 14 PHE B N 1
ATOM 2503 C CA . PHE B 1 14 ? 1.85 -11.219 2.369 1 76.5 14 PHE B CA 1
ATOM 2504 C C . PHE B 1 14 ? 1.37 -9.82 2.756 1 76.5 14 PHE B C 1
ATOM 2506 O O . PHE B 1 14 ? 0.643 -9.18 1.997 1 76.5 14 PHE B O 1
ATOM 2513 N N . GLN B 1 15 ? 1.812 -9.367 3.854 1 80.62 15 GLN B N 1
ATOM 2514 C CA . GLN B 1 15 ? 1.465 -8.031 4.324 1 80.62 15 GLN B CA 1
ATOM 2515 C C . GLN B 1 15 ? 2.037 -6.957 3.406 1 80.62 15 GLN B C 1
ATOM 2517 O O . GLN B 1 15 ? 1.353 -5.988 3.074 1 80.62 15 GLN B O 1
ATOM 2522 N N . TYR B 1 16 ? 3.238 -7.172 2.971 1 88 16 TYR B N 1
ATOM 2523 C CA . TYR B 1 16 ? 3.857 -6.211 2.062 1 88 16 TYR B CA 1
ATOM 2524 C C . TYR B 1 16 ? 3.139 -6.191 0.719 1 88 16 TYR B C 1
ATOM 2526 O O . TYR B 1 16 ? 2.855 -5.121 0.175 1 88 16 TYR B O 1
ATOM 2534 N N . ASN B 1 17 ? 2.805 -7.367 0.273 1 84.5 17 ASN B N 1
ATOM 2535 C CA . ASN B 1 17 ? 2.18 -7.5 -1.038 1 84.5 17 ASN B CA 1
ATOM 2536 C C . ASN B 1 17 ? 0.801 -6.848 -1.072 1 84.5 17 ASN B C 1
ATOM 2538 O O . ASN B 1 17 ? 0.395 -6.297 -2.1 1 84.5 17 ASN B O 1
ATOM 2542 N N . ASN B 1 18 ? 0.179 -6.855 0.034 1 82.31 18 ASN B N 1
ATOM 2543 C CA . ASN B 1 18 ? -1.199 -6.379 0.074 1 82.31 18 ASN B CA 1
ATOM 2544 C C . ASN B 1 18 ? -1.299 -5.016 0.752 1 82.31 18 ASN B C 1
ATOM 2546 O O . ASN B 1 18 ? -2.4 -4.512 0.986 1 82.31 18 ASN B O 1
ATOM 2550 N N . GLY B 1 19 ? -0.176 -4.457 1.094 1 87.81 19 GLY B N 1
ATOM 2551 C CA . GLY B 1 19 ? -0.178 -3.186 1.8 1 87.81 19 GLY B CA 1
ATOM 2552 C C . GLY B 1 19 ? -0.938 -2.096 1.067 1 87.81 19 GLY B C 1
ATOM 2553 O O . GLY B 1 19 ? -1.677 -1.325 1.684 1 87.81 19 GLY B O 1
ATOM 2554 N N . PHE B 1 20 ? -0.781 -2.062 -0.245 1 92.25 20 PHE B N 1
ATOM 2555 C CA . PHE B 1 20 ? -1.42 -0.992 -1 1 92.25 20 PHE B CA 1
ATOM 2556 C C . PHE B 1 20 ? -2.93 -1.19 -1.049 1 92.25 20 PHE B C 1
ATOM 2558 O O . PHE B 1 20 ? -3.688 -0.22 -1.11 1 92.25 20 PHE B O 1
ATOM 2565 N N . LEU B 1 21 ? -3.379 -2.42 -1.005 1 86.06 21 LEU B N 1
ATOM 2566 C CA . LEU B 1 21 ? -4.812 -2.68 -0.928 1 86.06 21 LEU B CA 1
ATOM 2567 C C . LEU B 1 21 ? -5.402 -2.086 0.346 1 86.06 21 LEU B C 1
ATOM 2569 O O . LEU B 1 21 ? -6.445 -1.426 0.303 1 86.06 21 LEU B O 1
ATOM 2573 N N . VAL B 1 22 ? -4.664 -2.326 1.426 1 87.31 22 VAL B N 1
ATOM 2574 C CA . VAL B 1 22 ? -5.098 -1.842 2.732 1 87.31 22 VAL B CA 1
ATOM 2575 C C . VAL B 1 22 ? -5.16 -0.316 2.723 1 87.31 22 VAL B C 1
ATOM 2577 O O . VAL B 1 22 ? -6.145 0.273 3.176 1 87.31 22 VAL B O 1
ATOM 2580 N N . SER B 1 23 ? -4.141 0.277 2.188 1 92.44 23 SER B N 1
ATOM 2581 C CA . SER B 1 23 ? -4.113 1.733 2.104 1 92.44 23 SER B CA 1
ATOM 2582 C C . SER B 1 23 ? -5.32 2.268 1.336 1 92.44 23 SER B C 1
ATOM 2584 O O . SER B 1 23 ? -6.016 3.166 1.811 1 92.44 23 SER B O 1
ATOM 2586 N N . LYS B 1 24 ? -5.59 1.693 0.22 1 92.69 24 LYS B N 1
ATOM 2587 C CA . LYS B 1 24 ? -6.613 2.242 -0.666 1 92.69 24 LYS B CA 1
ATOM 2588 C C . LYS B 1 24 ? -8.016 1.989 -0.112 1 92.69 24 LYS B C 1
ATOM 2590 O O . LYS B 1 24 ? -8.93 2.779 -0.344 1 92.69 24 LYS B O 1
ATOM 2595 N N . ILE B 1 25 ? -8.156 0.925 0.622 1 91.25 25 ILE B N 1
ATOM 2596 C CA . ILE B 1 25 ? -9.438 0.687 1.275 1 91.25 25 ILE B CA 1
ATOM 2597 C C . ILE B 1 25 ? -9.727 1.813 2.264 1 91.25 25 ILE B C 1
ATOM 2599 O O . ILE B 1 25 ? -10.812 2.396 2.244 1 91.25 25 ILE B O 1
ATOM 2603 N N . MET B 1 26 ? -8.781 2.143 3.072 1 95.12 26 MET B N 1
ATOM 2604 C CA . MET B 1 26 ? -8.945 3.215 4.051 1 95.12 26 MET B CA 1
ATOM 2605 C C . MET B 1 26 ? -9.156 4.559 3.355 1 95.12 26 MET B C 1
ATOM 2607 O O . MET B 1 26 ? -10.047 5.32 3.725 1 95.12 26 MET B O 1
ATOM 2611 N N . PHE B 1 27 ? -8.367 4.82 2.312 1 95.75 27 PHE B N 1
ATOM 2612 C CA . PHE B 1 27 ? -8.5 6.062 1.56 1 95.75 27 PHE B CA 1
ATOM 2613 C C . PHE B 1 27 ? -9.898 6.18 0.956 1 95.75 27 PHE B C 1
ATOM 2615 O O . PHE B 1 27 ? -10.523 7.238 1.044 1 95.75 27 PHE B O 1
ATOM 2622 N N . THR B 1 28 ? -10.352 5.113 0.366 1 95.56 28 THR B N 1
ATOM 2623 C CA . THR B 1 28 ? -11.625 5.105 -0.339 1 95.56 28 THR B CA 1
ATOM 2624 C C . THR B 1 28 ? -12.781 5.332 0.633 1 95.56 28 THR B C 1
ATOM 2626 O O . THR B 1 28 ? -13.68 6.129 0.362 1 95.56 28 THR B O 1
ATOM 2629 N N . ALA B 1 29 ? -12.719 4.648 1.754 1 97 29 ALA B N 1
ATOM 2630 C CA . ALA B 1 29 ? -13.766 4.816 2.754 1 97 29 ALA B CA 1
ATOM 2631 C C . ALA B 1 29 ? -13.82 6.254 3.256 1 97 29 ALA B C 1
ATOM 2633 O O . ALA B 1 29 ? -14.906 6.82 3.426 1 97 29 ALA B O 1
ATOM 2634 N N . CYS B 1 30 ? -12.703 6.809 3.477 1 96.75 30 CYS B N 1
ATOM 2635 C CA . CYS B 1 30 ? -12.617 8.195 3.92 1 96.75 30 CYS B CA 1
ATOM 2636 C C . CYS B 1 30 ? -13.117 9.148 2.842 1 96.75 30 CYS B C 1
ATOM 2638 O O . CYS B 1 30 ? -13.883 10.062 3.127 1 96.75 30 CYS B O 1
ATOM 2640 N N . GLU B 1 31 ? -12.695 8.93 1.65 1 96.38 31 GLU B N 1
ATOM 2641 C CA . GLU B 1 31 ? -13.047 9.781 0.518 1 96.38 31 GLU B CA 1
ATOM 2642 C C . GLU B 1 31 ? -14.555 9.773 0.271 1 96.38 31 GLU B C 1
ATOM 2644 O O . GLU B 1 31 ? -15.141 10.82 -0.031 1 96.38 31 GLU B O 1
ATOM 2649 N N . LEU B 1 32 ? -15.172 8.648 0.396 1 97.62 32 LEU B N 1
ATOM 2650 C CA . LEU B 1 32 ? -16.594 8.508 0.116 1 97.62 32 LEU B CA 1
ATOM 2651 C C . LEU B 1 32 ? -17.438 9.07 1.262 1 97.62 32 LEU B C 1
ATOM 2653 O O . LEU B 1 32 ? -18.641 9.242 1.125 1 97.62 32 LEU B O 1
ATOM 2657 N N . GLY B 1 33 ? -16.812 9.258 2.418 1 98.19 33 GLY B N 1
ATOM 2658 C CA . GLY B 1 33 ? -17.5 9.883 3.535 1 98.19 33 GLY B CA 1
ATOM 2659 C C . GLY B 1 33 ? -18.141 8.883 4.48 1 98.19 33 GLY B C 1
ATOM 2660 O O . GLY B 1 33 ? -19.062 9.219 5.227 1 98.19 33 GLY B O 1
ATOM 2661 N N . VAL B 1 34 ? -17.641 7.691 4.473 1 98.44 34 VAL B N 1
ATOM 2662 C CA . VAL B 1 34 ? -18.203 6.629 5.289 1 98.44 34 VAL B CA 1
ATOM 2663 C C . VAL B 1 34 ? -18.109 7 6.766 1 98.44 34 VAL B C 1
ATOM 2665 O O . VAL B 1 34 ? -19.125 6.973 7.484 1 98.44 34 VAL B O 1
ATOM 2668 N N . PHE B 1 35 ? -17 7.414 7.223 1 98.38 35 PHE B N 1
ATOM 2669 C CA . PHE B 1 35 ? -16.766 7.684 8.641 1 98.38 35 PHE B CA 1
ATOM 2670 C C . PHE B 1 35 ? -17.531 8.922 9.086 1 98.38 35 PHE B C 1
ATOM 2672 O O . PHE B 1 35 ? -18.047 8.969 10.203 1 98.38 35 PHE B O 1
ATOM 2679 N N . ASP B 1 36 ? -17.594 9.898 8.219 1 98.38 36 ASP B N 1
ATOM 2680 C CA . ASP B 1 36 ? -18.328 11.109 8.547 1 98.38 36 ASP B CA 1
ATOM 2681 C C . ASP B 1 36 ? -19.828 10.828 8.695 1 98.38 36 ASP B C 1
ATOM 2683 O O . ASP B 1 36 ? -20.469 11.32 9.625 1 98.38 36 ASP B O 1
ATOM 2687 N N . LEU B 1 37 ? -20.328 10.102 7.762 1 98.56 37 LEU B N 1
ATOM 2688 C CA . LEU B 1 37 ? -21.75 9.75 7.809 1 98.56 37 LEU B CA 1
ATOM 2689 C C . LEU B 1 37 ? -22.078 9 9.094 1 98.56 37 LEU B C 1
ATOM 2691 O O . LEU B 1 37 ? -23.062 9.312 9.766 1 98.56 37 LEU B O 1
ATOM 2695 N N . LEU B 1 38 ? -21.25 8.039 9.445 1 98.25 38 LEU B N 1
ATOM 2696 C CA . LEU B 1 38 ? -21.516 7.199 10.609 1 98.25 38 LEU B CA 1
ATOM 2697 C C . LEU B 1 38 ? -21.375 8.008 11.898 1 98.25 38 LEU B C 1
ATOM 2699 O O . LEU B 1 38 ? -22.062 7.746 12.883 1 98.25 38 LEU B O 1
ATOM 2703 N N . LEU B 1 39 ? -20.469 8.961 11.914 1 97.06 39 LEU B N 1
ATOM 2704 C CA . LEU B 1 39 ? -20.328 9.836 13.07 1 97.06 39 LEU B CA 1
ATOM 2705 C C . LEU B 1 39 ? -21.594 10.664 13.281 1 97.06 39 LEU B C 1
ATOM 2707 O O . LEU B 1 39 ? -22.031 10.859 14.422 1 97.06 39 LEU B O 1
ATOM 2711 N N . LYS B 1 40 ? -22.125 11.148 12.219 1 96.25 40 LYS B N 1
ATOM 2712 C CA . LYS B 1 40 ? -23.312 12.008 12.273 1 96.25 40 LYS B CA 1
ATOM 2713 C C . LYS B 1 40 ? -24.562 11.211 12.609 1 96.25 40 LYS B C 1
ATOM 2715 O O . LYS B 1 40 ? -25.547 11.766 13.078 1 96.25 40 LYS B O 1
ATOM 2720 N N . SER B 1 41 ? -24.406 9.969 12.422 1 92 41 SER B N 1
ATOM 2721 C CA . SER B 1 41 ? -25.594 9.141 12.609 1 92 41 SER B CA 1
ATOM 2722 C C . SER B 1 41 ? -25.781 8.758 14.07 1 92 41 SER B C 1
ATOM 2724 O O . SER B 1 41 ? -24.797 8.633 14.812 1 92 41 SER B O 1
ATOM 2726 N N . GLU B 1 42 ? -26.906 8.906 14.789 1 85.44 42 GLU B N 1
ATOM 2727 C CA . GLU B 1 42 ? -27.219 8.562 16.172 1 85.44 42 GLU B CA 1
ATOM 2728 C C . GLU B 1 42 ? -27.062 7.066 16.422 1 85.44 42 GLU B C 1
ATOM 2730 O O . GLU B 1 42 ? -27.016 6.625 17.578 1 85.44 42 GLU B O 1
ATOM 2735 N N . GLY B 1 43 ? -26.609 6.242 15.445 1 87.75 43 GLY B N 1
ATOM 2736 C CA . GLY B 1 43 ? -26.453 4.805 15.609 1 87.75 43 GLY B CA 1
ATOM 2737 C C . GLY B 1 43 ? -25.812 4.133 14.398 1 87.75 43 GLY B C 1
ATOM 2738 O O . GLY B 1 43 ? -25.281 4.809 13.516 1 87.75 43 GLY B O 1
ATOM 2739 N N . SER B 1 44 ? -25.844 2.783 14.547 1 96 44 SER B N 1
ATOM 2740 C CA . SER B 1 44 ? -25.312 1.988 13.453 1 96 44 SER B CA 1
ATOM 2741 C C . SER B 1 44 ? -26.234 2.027 12.234 1 96 44 SER B C 1
ATOM 2743 O O . SER B 1 44 ? -27.438 2.234 12.375 1 96 44 SER B O 1
ATOM 2745 N N . LEU B 1 45 ? -25.672 1.94 11.086 1 97.5 45 LEU B N 1
ATOM 2746 C CA . LEU B 1 45 ? -26.422 1.945 9.836 1 97.5 45 LEU B CA 1
ATOM 2747 C C . LEU B 1 45 ? -26.172 0.666 9.047 1 97.5 45 LEU B C 1
ATOM 2749 O O . LEU B 1 45 ? -25.109 0.062 9.156 1 97.5 45 LEU B O 1
ATOM 2753 N N . SER B 1 46 ? -27.188 0.302 8.258 1 95.88 46 SER B N 1
ATOM 2754 C CA . SER B 1 46 ? -27.016 -0.833 7.359 1 95.88 46 SER B CA 1
ATOM 2755 C C . SER B 1 46 ? -26.188 -0.447 6.129 1 95.88 46 SER B C 1
ATOM 2757 O O . SER B 1 46 ? -26.094 0.735 5.797 1 95.88 46 SER B O 1
ATOM 2759 N N . SER B 1 47 ? -25.656 -1.474 5.512 1 92.56 47 SER B N 1
ATOM 2760 C CA . SER B 1 47 ? -24.891 -1.223 4.297 1 92.56 47 SER B CA 1
ATOM 2761 C C . SER B 1 47 ? -25.75 -0.547 3.23 1 92.56 47 SER B C 1
ATOM 2763 O O . SER B 1 47 ? -25.281 0.344 2.521 1 92.56 47 SER B O 1
ATOM 2765 N N . ASP B 1 48 ? -27.047 -0.903 3.16 1 94.81 48 ASP B N 1
ATOM 2766 C CA . ASP B 1 48 ? -27.953 -0.317 2.178 1 94.81 48 ASP B CA 1
ATOM 2767 C C . ASP B 1 48 ? -28.188 1.166 2.461 1 94.81 48 ASP B C 1
ATOM 2769 O O . ASP B 1 48 ? -28.188 1.984 1.538 1 94.81 48 ASP B O 1
ATOM 2773 N N . ALA B 1 49 ? -28.406 1.458 3.684 1 96.88 49 ALA B N 1
ATOM 2774 C CA . ALA B 1 49 ? -28.641 2.848 4.066 1 96.88 49 ALA B CA 1
ATOM 2775 C C . ALA B 1 49 ? -27.422 3.707 3.777 1 96.88 49 ALA B C 1
ATOM 2777 O O . ALA B 1 49 ? -27.531 4.828 3.279 1 96.88 49 ALA B O 1
ATOM 2778 N N . ILE B 1 50 ? -26.281 3.18 4.074 1 97.88 50 ILE B N 1
ATOM 2779 C CA . ILE B 1 50 ? -25.047 3.91 3.846 1 97.88 50 ILE B CA 1
ATOM 2780 C C . ILE B 1 50 ? -24.844 4.133 2.35 1 97.88 50 ILE B C 1
ATOM 2782 O O . ILE B 1 50 ? -24.516 5.242 1.918 1 97.88 50 ILE B O 1
ATOM 2786 N N . ALA B 1 51 ? -25.078 3.086 1.561 1 96.94 51 ALA B N 1
ATOM 2787 C CA . ALA B 1 51 ? -24.922 3.184 0.11 1 96.94 51 ALA B CA 1
ATOM 2788 C C . ALA B 1 51 ? -25.859 4.246 -0.466 1 96.94 51 ALA B C 1
ATOM 2790 O O . ALA B 1 51 ? -25.438 5.055 -1.302 1 96.94 51 ALA B O 1
ATOM 2791 N N . GLU B 1 52 ? -27.047 4.262 -0.041 1 97.56 52 GLU B N 1
ATOM 2792 C CA . GLU B 1 52 ? -28.047 5.211 -0.526 1 97.56 52 GLU B CA 1
ATOM 2793 C C . GLU B 1 52 ? -27.672 6.645 -0.158 1 97.56 52 GLU B C 1
ATOM 2795 O O . GLU B 1 52 ? -27.719 7.539 -1.002 1 97.56 52 GLU B O 1
ATOM 2800 N N . ARG B 1 53 ? -27.297 6.887 1.031 1 97.5 53 ARG B N 1
ATOM 2801 C CA . ARG B 1 53 ? -27.016 8.234 1.525 1 97.5 53 ARG B CA 1
ATOM 2802 C C . ARG B 1 53 ? -25.75 8.797 0.896 1 97.5 53 ARG B C 1
ATOM 2804 O O . ARG B 1 53 ? -25.625 10.016 0.729 1 97.5 53 ARG B O 1
ATOM 2811 N N . LEU B 1 54 ? -24.828 7.879 0.543 1 98.06 54 LEU B N 1
ATOM 2812 C CA . LEU B 1 54 ? -23.562 8.344 -0.023 1 98.06 54 LEU B CA 1
ATOM 2813 C C . LEU B 1 54 ? -23.594 8.242 -1.545 1 98.06 54 LEU B C 1
ATOM 2815 O O . LEU B 1 54 ? -22.609 8.594 -2.205 1 98.06 54 LEU B O 1
ATOM 2819 N N . GLY B 1 55 ? -24.625 7.781 -2.127 1 97.44 55 GLY B N 1
ATOM 2820 C CA . GLY B 1 55 ? -24.766 7.703 -3.572 1 97.44 55 GLY B CA 1
ATOM 2821 C C . GLY B 1 55 ? -23.812 6.715 -4.211 1 97.44 55 GLY B C 1
ATOM 2822 O O . GLY B 1 55 ? -23.109 7.047 -5.172 1 97.44 55 GLY B O 1
ATOM 2823 N N . THR B 1 56 ? -23.75 5.496 -3.605 1 96.5 56 THR B N 1
ATOM 2824 C CA . THR B 1 56 ? -22.859 4.469 -4.121 1 96.5 56 THR B CA 1
ATOM 2825 C C . THR B 1 56 ? -23.625 3.188 -4.43 1 96.5 56 THR B C 1
ATOM 2827 O O . THR B 1 56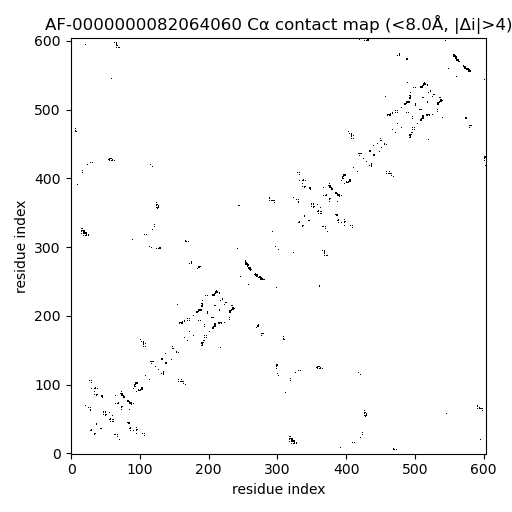 ? -24.812 3.066 -4.094 1 96.5 56 THR B O 1
ATOM 2830 N N . SER B 1 57 ? -22.984 2.268 -5.152 1 91.56 57 SER B N 1
ATOM 2831 C CA . SER B 1 57 ? -23.562 0.947 -5.391 1 91.56 57 SER B CA 1
ATOM 2832 C C . SER B 1 57 ? -23.703 0.163 -4.09 1 91.56 57 SER B C 1
ATOM 2834 O O . SER B 1 57 ? -22.828 0.227 -3.221 1 91.56 57 SER B O 1
ATOM 2836 N N . ILE B 1 58 ? -24.766 -0.565 -4.016 1 88.19 58 ILE B N 1
ATOM 2837 C CA . ILE B 1 58 ? -25.047 -1.351 -2.818 1 88.19 58 ILE B CA 1
ATOM 2838 C C . ILE B 1 58 ? -23.969 -2.418 -2.631 1 88.19 58 ILE B C 1
ATOM 2840 O O . ILE B 1 58 ? -23.422 -2.559 -1.543 1 88.19 58 ILE B O 1
ATOM 2844 N N . SER B 1 59 ? -23.641 -3.076 -3.674 1 80.62 59 SER B N 1
ATOM 2845 C CA . SER B 1 59 ? -22.656 -4.156 -3.596 1 80.62 59 SER B CA 1
ATOM 2846 C C . SER B 1 59 ? -21.266 -3.613 -3.309 1 80.62 59 SER B C 1
ATOM 2848 O O . SER B 1 59 ? -20.531 -4.172 -2.488 1 80.62 59 SER B O 1
ATOM 2850 N N . GLY B 1 60 ? -20.953 -2.539 -4.012 1 83.69 60 GLY B N 1
ATOM 2851 C CA . GLY B 1 60 ? -19.672 -1.918 -3.775 1 83.69 60 GLY B CA 1
ATOM 2852 C C . GLY B 1 60 ? -19.5 -1.417 -2.354 1 83.69 60 GLY B C 1
ATOM 2853 O O . GLY B 1 60 ? -18.453 -1.633 -1.737 1 83.69 60 GLY B O 1
ATOM 2854 N N . MET B 1 61 ? -20.5 -0.853 -1.828 1 91.19 61 MET B N 1
ATOM 2855 C CA . MET B 1 61 ? -20.438 -0.31 -0.474 1 91.19 61 MET B CA 1
ATOM 2856 C C . MET B 1 61 ? -20.359 -1.43 0.559 1 91.19 61 MET B C 1
ATOM 2858 O O . MET B 1 61 ? -19.578 -1.352 1.508 1 91.19 61 MET B O 1
ATOM 2862 N N . GLU B 1 62 ? -21.109 -2.416 0.341 1 84.19 62 GLU B N 1
ATOM 2863 C CA . GLU B 1 62 ? -21.094 -3.547 1.266 1 84.19 62 GLU B CA 1
ATOM 2864 C C . GLU B 1 62 ? -19.688 -4.156 1.366 1 84.19 62 GLU B C 1
ATOM 2866 O O . GLU B 1 62 ? -19.219 -4.445 2.465 1 84.19 62 GLU B O 1
ATOM 2871 N N . ARG B 1 63 ? -19.062 -4.293 0.292 1 80.44 63 ARG B N 1
ATOM 2872 C CA . ARG B 1 63 ? -17.719 -4.863 0.255 1 80.44 63 ARG B CA 1
ATOM 2873 C C . ARG B 1 63 ? -16.719 -3.939 0.933 1 80.44 63 ARG B C 1
ATOM 2875 O O . ARG B 1 63 ? -15.828 -4.402 1.658 1 80.44 63 ARG B O 1
ATOM 2882 N N . LEU B 1 64 ? -16.859 -2.68 0.663 1 89.56 64 LEU B N 1
ATOM 2883 C CA . LEU B 1 64 ? -15.977 -1.705 1.298 1 89.56 64 LEU B CA 1
ATOM 2884 C C . LEU B 1 64 ? -16.141 -1.731 2.814 1 89.56 64 LEU B C 1
ATOM 2886 O O . LEU B 1 64 ? -15.148 -1.74 3.549 1 89.56 64 LEU B O 1
ATOM 2890 N N . LEU B 1 65 ? -17.375 -1.818 3.244 1 90.12 65 LEU B N 1
ATOM 2891 C CA . LEU B 1 65 ? -17.656 -1.811 4.676 1 90.12 65 LEU B CA 1
ATOM 2892 C C . LEU B 1 65 ? -17.109 -3.064 5.344 1 90.12 65 LEU B C 1
ATOM 2894 O O . LEU B 1 65 ? -16.516 -2.988 6.426 1 90.12 65 LEU B O 1
ATOM 2898 N N . ASP B 1 66 ? -17.219 -4.137 4.691 1 81.19 66 ASP B N 1
ATOM 2899 C CA . ASP B 1 66 ? -16.688 -5.391 5.215 1 81.19 66 ASP B CA 1
ATOM 2900 C C . ASP B 1 66 ? -15.164 -5.32 5.355 1 81.19 66 ASP B C 1
ATOM 2902 O O . ASP B 1 66 ? -14.602 -5.793 6.344 1 81.19 66 ASP B O 1
ATOM 2906 N N . ALA B 1 67 ? -14.57 -4.809 4.363 1 83.19 67 ALA B N 1
ATOM 2907 C CA . ALA B 1 67 ? -13.117 -4.648 4.41 1 83.19 67 ALA B CA 1
ATOM 2908 C C . ALA B 1 67 ? -12.703 -3.744 5.566 1 83.19 67 ALA B C 1
ATOM 2910 O O . ALA B 1 67 ? -11.719 -4.02 6.258 1 83.19 67 ALA B O 1
ATOM 2911 N N . CYS B 1 68 ? -13.469 -2.697 5.793 1 90.12 68 CYS B N 1
ATOM 2912 C CA . CYS B 1 68 ? -13.164 -1.773 6.879 1 90.12 68 CYS B CA 1
ATOM 2913 C C . CYS B 1 68 ? -13.305 -2.455 8.234 1 90.12 68 CYS B C 1
ATOM 2915 O O . CYS B 1 68 ? -12.562 -2.148 9.172 1 90.12 68 CYS B O 1
ATOM 2917 N N . VAL B 1 69 ? -14.266 -3.369 8.328 1 85.25 69 VAL B N 1
ATOM 2918 C CA . VAL B 1 69 ? -14.43 -4.137 9.555 1 85.25 69 VAL B CA 1
ATOM 2919 C C . VAL B 1 69 ? -13.203 -5.02 9.781 1 85.25 69 VAL B C 1
ATOM 2921 O O . VAL B 1 69 ? -12.68 -5.086 10.898 1 85.25 69 VAL B O 1
ATOM 2924 N N . GLY B 1 70 ? -12.742 -5.652 8.711 1 81.38 70 GLY B N 1
ATOM 2925 C CA . GLY B 1 70 ? -11.539 -6.465 8.797 1 81.38 70 GLY B CA 1
ATOM 2926 C C . GLY B 1 70 ? -10.32 -5.676 9.234 1 81.38 70 GLY B C 1
ATOM 2927 O O . GLY B 1 70 ? -9.445 -6.207 9.914 1 81.38 70 GLY B O 1
ATOM 2928 N N . LEU B 1 71 ? -10.273 -4.414 8.906 1 84.06 71 LEU B N 1
ATOM 2929 C CA . LEU B 1 71 ? -9.164 -3.539 9.25 1 84.06 71 LEU B CA 1
ATOM 2930 C C . LEU B 1 71 ? -9.391 -2.869 10.602 1 84.06 71 LEU B C 1
ATOM 2932 O O . LEU B 1 71 ? -8.609 -2.012 11.016 1 84.06 71 LEU B O 1
ATOM 2936 N N . LYS B 1 72 ? -10.492 -3.174 11.227 1 89 72 LYS B N 1
ATOM 2937 C CA . LYS B 1 72 ? -10.859 -2.656 12.539 1 89 72 LYS B CA 1
ATOM 2938 C C . LYS B 1 72 ? -11.094 -1.15 12.492 1 89 72 LYS B C 1
ATOM 2940 O O . LYS B 1 72 ? -10.844 -0.447 13.477 1 89 72 LYS B O 1
ATOM 2945 N N . LEU B 1 73 ? -11.523 -0.677 11.375 1 93.81 73 LEU B N 1
ATOM 2946 C CA . LEU B 1 73 ? -11.914 0.722 11.234 1 93.81 73 LEU B CA 1
ATOM 2947 C C . LEU B 1 73 ? -13.391 0.911 11.547 1 93.81 73 LEU B C 1
ATOM 2949 O O . LEU B 1 73 ? -13.812 1.998 11.945 1 93.81 73 LEU B O 1
ATOM 2953 N N . LEU B 1 74 ? -14.133 -0.174 11.305 1 94.81 74 LEU B N 1
ATOM 2954 C CA . LEU B 1 74 ? -15.555 -0.203 11.625 1 94.81 74 LEU B CA 1
ATOM 2955 C C . LEU B 1 74 ? -15.883 -1.382 12.531 1 94.81 74 LEU B C 1
ATOM 2957 O O . LEU B 1 74 ? -15.148 -2.373 12.562 1 94.81 74 LEU B O 1
ATOM 2961 N N . GLU B 1 75 ? -16.938 -1.196 13.273 1 94.31 75 GLU B N 1
ATOM 2962 C CA . GLU B 1 75 ? -17.594 -2.289 13.992 1 94.31 75 GLU B CA 1
ATOM 2963 C C . GLU B 1 75 ? -18.875 -2.717 13.297 1 94.31 75 GLU B C 1
ATOM 2965 O O . GLU B 1 75 ? -19.562 -1.894 12.68 1 94.31 75 GLU B O 1
ATOM 2970 N N . VAL B 1 76 ? -19.156 -4.027 13.383 1 91.5 76 VAL B N 1
ATOM 2971 C CA . VAL B 1 76 ? -20.375 -4.539 12.75 1 91.5 76 VAL B CA 1
ATOM 2972 C C . VAL B 1 76 ? -21.203 -5.305 13.773 1 91.5 76 VAL B C 1
ATOM 2974 O O . VAL B 1 76 ? -20.656 -5.996 14.641 1 91.5 76 VAL B O 1
ATOM 2977 N N . GLU B 1 77 ? -22.438 -5 13.797 1 90.25 77 GLU B N 1
ATOM 2978 C CA . GLU B 1 77 ? -23.422 -5.723 14.609 1 90.25 77 GLU B CA 1
ATOM 2979 C C . GLU B 1 77 ? -24.453 -6.418 13.727 1 90.25 77 GLU B C 1
ATOM 2981 O O . GLU B 1 77 ? -25 -5.809 12.812 1 90.25 77 GLU B O 1
ATOM 2986 N N . MET B 1 78 ? -24.641 -7.68 14.047 1 86.25 78 MET B N 1
ATOM 2987 C CA . MET B 1 78 ? -25.656 -8.414 13.297 1 86.25 78 MET B CA 1
ATOM 2988 C C . MET B 1 78 ? -27.016 -8.273 13.945 1 86.25 78 MET B C 1
ATOM 2990 O O . MET B 1 78 ? -27.172 -8.531 15.141 1 86.25 78 MET B O 1
ATOM 2994 N N . LYS B 1 79 ? -27.938 -7.734 13.195 1 84.62 79 LYS B N 1
ATOM 2995 C CA . LYS B 1 79 ? -29.328 -7.645 13.602 1 84.62 79 LYS B CA 1
ATOM 2996 C C . LYS B 1 79 ? -30.219 -8.508 12.711 1 84.62 79 LYS B C 1
ATOM 2998 O O . LYS B 1 79 ? -29.734 -9.133 11.758 1 84.62 79 LYS B O 1
ATOM 3003 N N . SER B 1 80 ? -31.469 -8.625 13.086 1 82.75 80 SER B N 1
ATOM 3004 C CA . SER B 1 80 ? -32.438 -9.406 12.305 1 82.75 80 SER B CA 1
ATOM 3005 C C . SER B 1 80 ? -32.469 -8.953 10.844 1 82.75 80 SER B C 1
ATOM 3007 O O . SER B 1 80 ? -32.594 -9.773 9.938 1 82.75 80 SER B O 1
ATOM 3009 N N . GLU B 1 81 ? -32.219 -7.645 10.633 1 82.69 81 GLU B N 1
ATOM 3010 C CA . GLU B 1 81 ? -32.312 -7.043 9.305 1 82.69 81 GLU B CA 1
ATOM 3011 C C . GLU B 1 81 ? -31 -7.203 8.539 1 82.69 81 GLU B C 1
ATOM 3013 O O . GLU B 1 81 ? -30.953 -7.004 7.324 1 82.69 81 GLU B O 1
ATOM 3018 N N . GLY B 1 82 ? -30.016 -7.543 9.312 1 84.88 82 GLY B N 1
ATOM 3019 C CA . GLY B 1 82 ? -28.734 -7.695 8.648 1 84.88 82 GLY B CA 1
ATOM 3020 C C . GLY B 1 82 ? -27.594 -7.043 9.406 1 84.88 82 GLY B C 1
ATOM 3021 O O . GLY B 1 82 ? -27.656 -6.895 10.633 1 84.88 82 GLY B O 1
ATOM 3022 N N . ALA B 1 83 ? -26.578 -6.762 8.68 1 87.19 83 ALA B N 1
ATOM 3023 C CA . ALA B 1 83 ? -25.391 -6.195 9.289 1 87.19 83 ALA B CA 1
ATOM 3024 C C . ALA B 1 83 ? -25.5 -4.68 9.438 1 87.19 83 ALA B C 1
ATOM 3026 O O . ALA B 1 83 ? -25.953 -3.996 8.508 1 87.19 83 ALA B O 1
ATOM 3027 N N . PHE B 1 84 ? -25.172 -4.168 10.641 1 95 84 PHE B N 1
ATOM 3028 C CA . PHE B 1 84 ? -25.156 -2.738 10.922 1 95 84 PHE B CA 1
ATOM 3029 C C . PHE B 1 84 ? -23.766 -2.277 11.328 1 95 84 PHE B C 1
ATOM 3031 O O . PHE B 1 84 ? -23.062 -2.973 12.078 1 95 84 PHE B O 1
ATOM 3038 N N . TYR B 1 85 ? -23.422 -1.122 10.812 1 96.62 85 TYR B N 1
ATOM 3039 C CA . TYR B 1 85 ? -22.031 -0.679 10.938 1 96.62 85 TYR B CA 1
ATOM 3040 C C . TYR B 1 85 ? -21.938 0.61 11.75 1 96.62 85 TYR B C 1
ATOM 3042 O O . TYR B 1 85 ? -22.844 1.451 11.688 1 96.62 85 TYR B O 1
ATOM 3050 N N . ARG B 1 86 ? -20.828 0.751 12.469 1 97.69 86 ARG B N 1
ATOM 3051 C CA . ARG B 1 86 ? -20.516 1.991 13.172 1 97.69 86 ARG B CA 1
ATOM 3052 C C . ARG B 1 86 ? -19 2.215 13.234 1 97.69 86 ARG B C 1
ATOM 3054 O O . ARG B 1 86 ? -18.219 1.276 13.062 1 97.69 86 ARG B O 1
ATOM 3061 N N . ASN B 1 87 ? -18.656 3.475 13.5 1 97.5 87 ASN B N 1
ATOM 3062 C CA . ASN B 1 87 ? -17.25 3.805 13.617 1 97.5 87 ASN B CA 1
ATOM 3063 C C . ASN B 1 87 ? -16.625 3.152 14.844 1 97.5 87 ASN B C 1
ATOM 3065 O O . ASN B 1 87 ? -17.266 3.012 15.875 1 97.5 87 ASN B O 1
ATOM 3069 N N . THR B 1 88 ? -15.367 2.707 14.711 1 95.75 88 THR B N 1
ATOM 3070 C CA . THR B 1 88 ? -14.555 2.502 15.906 1 95.75 88 THR B CA 1
ATOM 3071 C C . THR B 1 88 ? -14.125 3.838 16.5 1 95.75 88 THR B C 1
ATOM 3073 O O . THR B 1 88 ? -14.289 4.887 15.875 1 95.75 88 THR B O 1
ATOM 3076 N N . GLU B 1 89 ? -13.578 3.795 17.688 1 93.5 89 GLU B N 1
ATOM 3077 C CA . GLU B 1 89 ? -13.07 5.016 18.312 1 93.5 89 GLU B CA 1
ATOM 3078 C C . GLU B 1 89 ? -11.938 5.621 17.484 1 93.5 89 GLU B C 1
ATOM 3080 O O . GLU B 1 89 ? -11.867 6.84 17.312 1 93.5 89 GLU B O 1
ATOM 3085 N N . LEU B 1 90 ? -11.141 4.762 17 1 92.31 90 LEU B N 1
ATOM 3086 C CA . LEU B 1 90 ? -10.023 5.184 16.156 1 92.31 90 LEU B CA 1
ATOM 3087 C C . LEU B 1 90 ? -10.531 5.965 14.938 1 92.31 90 LEU B C 1
ATOM 3089 O O . LEU B 1 90 ? -9.992 7.031 14.625 1 92.31 90 LEU B O 1
ATOM 3093 N N . SER B 1 91 ? -11.516 5.488 14.312 1 95.19 91 SER B N 1
ATOM 3094 C CA . SER B 1 91 ? -12.055 6.125 13.117 1 95.19 91 SER B CA 1
ATOM 3095 C C . SER B 1 91 ? -12.719 7.457 13.453 1 95.19 91 SER B C 1
ATOM 3097 O O . SER B 1 91 ? -12.594 8.43 12.703 1 95.19 91 SER B O 1
ATOM 3099 N N . ASN B 1 92 ? -13.336 7.488 14.602 1 94.75 92 ASN B N 1
ATOM 3100 C CA . ASN B 1 92 ? -13.945 8.734 15.047 1 94.75 92 ASN B CA 1
ATOM 3101 C C . ASN B 1 92 ? -12.898 9.82 15.273 1 94.75 92 ASN B C 1
ATOM 3103 O O . ASN B 1 92 ? -13.117 10.984 14.93 1 94.75 92 ASN B O 1
ATOM 3107 N N . LEU B 1 93 ? -11.844 9.414 15.727 1 91.25 93 LEU B N 1
ATOM 3108 C CA . LEU B 1 93 ? -10.844 10.375 16.156 1 91.25 93 LEU B CA 1
ATOM 3109 C C . LEU B 1 93 ? -9.984 10.836 14.977 1 91.25 93 LEU B C 1
ATOM 3111 O O . LEU B 1 93 ? -9.617 12.008 14.891 1 91.25 93 LEU B O 1
ATOM 3115 N N . TYR B 1 94 ? -9.758 9.938 13.984 1 91.31 94 TYR B N 1
ATOM 3116 C CA . TYR B 1 94 ? -8.688 10.273 13.055 1 91.31 94 TYR B CA 1
ATOM 3117 C C . TYR B 1 94 ? -9.211 10.312 11.617 1 91.31 94 TYR B C 1
ATOM 3119 O O . TYR B 1 94 ? -8.57 10.883 10.734 1 91.31 94 TYR B O 1
ATOM 3127 N N . LEU B 1 95 ? -10.398 9.727 11.391 1 95.19 95 LEU B N 1
ATOM 3128 C CA . LEU B 1 95 ? -10.789 9.539 10 1 95.19 95 LEU B CA 1
ATOM 3129 C C . LEU B 1 95 ? -12.023 10.375 9.664 1 95.19 95 LEU B C 1
ATOM 3131 O O . LEU B 1 95 ? -12.531 10.32 8.539 1 95.19 95 LEU B O 1
ATOM 3135 N N . THR B 1 96 ? -12.492 11.094 10.641 1 95.62 96 THR B N 1
ATOM 3136 C CA . THR B 1 96 ? -13.586 12.023 10.383 1 95.62 96 THR B CA 1
ATOM 3137 C C . THR B 1 96 ? -13.062 13.438 10.18 1 95.62 96 THR B C 1
ATOM 3139 O O . THR B 1 96 ? -12.109 13.852 10.852 1 95.62 96 THR B O 1
ATOM 3142 N N . LYS B 1 97 ? -13.75 14.203 9.367 1 91.94 97 LYS B N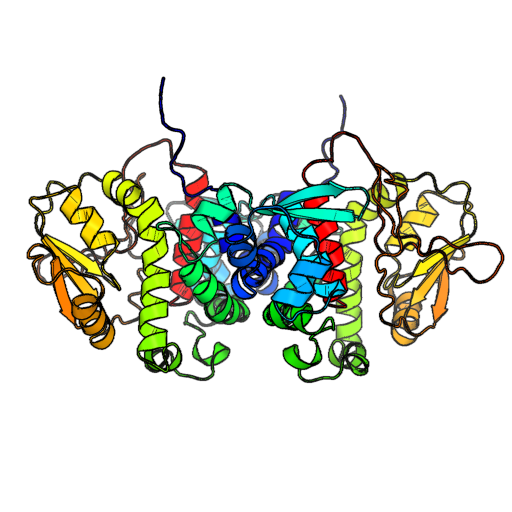 1
ATOM 3143 C CA . LYS B 1 97 ? -13.289 15.539 8.984 1 91.94 97 LYS B CA 1
ATOM 3144 C C . LYS B 1 97 ? -13.422 16.516 10.148 1 91.94 97 LYS B C 1
ATOM 3146 O O . LYS B 1 97 ? -12.625 17.453 10.273 1 91.94 97 LYS B O 1
ATOM 3151 N N . SER B 1 98 ? -14.312 16.344 10.93 1 92 98 SER B N 1
ATOM 3152 C CA . SER B 1 98 ? -14.648 17.328 11.961 1 92 98 SER B CA 1
ATOM 3153 C C . SER B 1 98 ? -13.75 17.172 13.188 1 92 98 SER B C 1
ATOM 3155 O O . SER B 1 98 ? -13.703 18.047 14.047 1 92 98 SER B O 1
ATOM 3157 N N . SER B 1 99 ? -13.094 16.078 13.312 1 89.81 99 SER B N 1
ATOM 3158 C CA . SER B 1 99 ? -12.242 15.844 14.477 1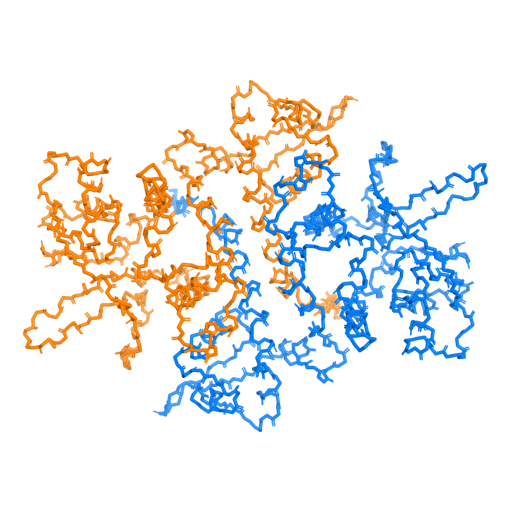 89.81 99 SER B CA 1
ATOM 3159 C C . SER B 1 99 ? -11.023 16.766 14.461 1 89.81 99 SER B C 1
ATOM 3161 O O . SER B 1 99 ? -10.438 17 13.406 1 89.81 99 SER B O 1
ATOM 3163 N N . PRO B 1 100 ? -10.57 17.234 15.586 1 83.31 100 PRO B N 1
ATOM 3164 C CA . PRO B 1 100 ? -9.328 18.016 15.656 1 83.31 100 PRO B CA 1
ATOM 3165 C C . PRO B 1 100 ? -8.094 17.188 15.305 1 83.31 100 PRO B C 1
ATOM 3167 O O . PRO B 1 100 ? -7.047 17.75 14.977 1 83.31 100 PRO B O 1
ATOM 3170 N N . LYS B 1 101 ? -8.203 15.922 15.312 1 83 101 LYS B N 1
ATOM 3171 C CA . LYS B 1 101 ? -7.086 15.039 14.969 1 83 101 LYS B CA 1
ATOM 3172 C C . LYS B 1 101 ? -7.277 14.414 13.594 1 83 101 LYS B C 1
ATOM 3174 O O . LYS B 1 101 ? -6.59 13.453 13.242 1 83 101 LYS B O 1
ATOM 3179 N N . SER B 1 102 ? -8.102 15 12.867 1 88.94 102 SER B N 1
ATOM 3180 C CA . SER B 1 102 ? -8.461 14.461 11.562 1 88.94 102 SER B CA 1
ATOM 3181 C C . SER B 1 102 ? -7.234 14.297 10.672 1 88.94 102 SER B C 1
ATOM 3183 O O . SER B 1 102 ? -6.383 15.188 10.617 1 88.94 102 SER B O 1
ATOM 3185 N N . GLN B 1 103 ? -7.246 13.172 10 1 85.62 103 GLN B N 1
ATOM 3186 C CA . GLN B 1 103 ? -6.195 12.914 9.023 1 85.62 103 GLN B CA 1
ATOM 3187 C C . GLN B 1 103 ? -6.754 12.898 7.605 1 85.62 103 GLN B C 1
ATOM 3189 O O . GLN B 1 103 ? -6.086 12.453 6.672 1 85.62 103 GLN B O 1
ATOM 3194 N N . TYR B 1 104 ? -7.945 13.422 7.473 1 90.19 104 TYR B N 1
ATOM 3195 C CA . TYR B 1 104 ? -8.641 13.367 6.191 1 90.19 104 TYR B CA 1
ATOM 3196 C C . TYR B 1 104 ? -7.789 13.977 5.082 1 90.19 104 TYR B C 1
ATOM 3198 O O . TYR B 1 104 ? -7.559 13.344 4.051 1 90.19 104 TYR B O 1
ATOM 3206 N N . HIS B 1 105 ? -7.297 15.094 5.262 1 82 105 HIS B N 1
ATOM 3207 C CA . HIS B 1 105 ? -6.594 15.789 4.191 1 82 105 HIS B CA 1
ATOM 3208 C C . HIS B 1 105 ? -5.262 15.117 3.875 1 82 105 HIS B C 1
ATOM 3210 O O . HIS B 1 105 ? -4.828 15.102 2.721 1 82 105 HIS B O 1
ATOM 3216 N N . ASN B 1 106 ? -4.633 14.648 4.895 1 79.25 106 ASN B N 1
ATOM 3217 C CA . ASN B 1 106 ? -3.412 13.883 4.664 1 79.25 106 ASN B CA 1
ATOM 3218 C C . ASN B 1 106 ? -3.686 12.625 3.84 1 79.25 106 ASN B C 1
ATOM 3220 O O . ASN B 1 106 ? -2.945 12.32 2.902 1 79.25 106 ASN B O 1
ATOM 3224 N N . LEU B 1 107 ? -4.73 11.93 4.172 1 88.12 107 LEU B N 1
ATOM 3225 C CA . LEU B 1 107 ? -5.086 10.711 3.465 1 88.12 107 LEU B CA 1
ATOM 3226 C C . LEU B 1 107 ? -5.434 11 2.01 1 88.12 107 LEU B C 1
ATOM 3228 O O . LEU B 1 107 ? -5.062 10.242 1.111 1 88.12 107 LEU B O 1
ATOM 3232 N N . MET B 1 108 ? -6.09 12.086 1.753 1 87.31 108 MET B N 1
ATOM 3233 C CA . MET B 1 108 ? -6.445 12.461 0.388 1 87.31 108 MET B CA 1
ATOM 3234 C C . MET B 1 108 ? -5.203 12.797 -0.427 1 87.31 108 MET B C 1
ATOM 3236 O O . MET B 1 108 ? -5.105 12.422 -1.599 1 87.31 108 MET B O 1
ATOM 3240 N N . TYR B 1 109 ? -4.305 13.484 0.205 1 76.88 109 TYR B N 1
ATOM 3241 C CA . TYR B 1 109 ? -3.045 13.789 -0.464 1 76.88 109 TYR B CA 1
ATOM 3242 C C . TYR B 1 109 ? -2.307 12.516 -0.848 1 76.88 109 TYR B C 1
ATOM 3244 O O . TYR B 1 109 ? -1.837 12.375 -1.979 1 76.88 109 TYR B O 1
ATOM 3252 N N . TYR B 1 110 ? -2.23 11.555 0.096 1 83.75 110 TYR B N 1
ATOM 3253 C CA . TYR B 1 110 ? -1.545 10.297 -0.166 1 83.75 110 TYR B CA 1
ATOM 3254 C C . TYR B 1 110 ? -2.262 9.5 -1.251 1 83.75 110 TYR B C 1
ATOM 3256 O O . TYR B 1 110 ? -1.621 8.945 -2.146 1 83.75 110 TYR B O 1
ATOM 3264 N N . SER B 1 111 ? -3.508 9.5 -1.191 1 89.38 111 SER B N 1
ATOM 3265 C CA . SER B 1 111 ? -4.312 8.703 -2.111 1 89.38 111 SER B CA 1
ATOM 3266 C C . SER B 1 111 ? -4.246 9.258 -3.529 1 89.38 111 SER B C 1
ATOM 3268 O O . SER B 1 111 ? -4.102 8.5 -4.492 1 89.38 111 SER B O 1
ATOM 3270 N N . LYS B 1 112 ? -4.32 10.555 -3.658 1 83.62 112 LYS B N 1
ATOM 3271 C CA . LYS B 1 112 ? -4.551 11.156 -4.969 1 83.62 112 LYS B CA 1
ATOM 3272 C C . LYS B 1 112 ? -3.236 11.594 -5.609 1 83.62 112 LYS B C 1
ATOM 3274 O O . LYS B 1 112 ? -3.166 11.781 -6.824 1 83.62 112 LYS B O 1
ATOM 3279 N N . THR B 1 113 ? -2.242 11.742 -4.816 1 78.38 113 THR B N 1
ATOM 3280 C CA . THR B 1 113 ? -0.999 12.266 -5.363 1 78.38 113 THR B CA 1
ATOM 3281 C C . THR B 1 113 ? 0.146 11.281 -5.16 1 78.38 113 THR B C 1
ATOM 3283 O O . THR B 1 113 ? 0.717 10.773 -6.129 1 78.38 113 THR B O 1
ATOM 3286 N N . VAL B 1 114 ? 0.41 11.008 -3.887 1 79.25 114 VAL B N 1
ATOM 3287 C CA . VAL B 1 114 ? 1.582 10.195 -3.59 1 79.25 114 VAL B CA 1
ATOM 3288 C C . VAL B 1 114 ? 1.423 8.812 -4.223 1 79.25 114 VAL B C 1
ATOM 3290 O O . VAL B 1 114 ? 2.375 8.266 -4.781 1 79.25 114 VAL B O 1
ATOM 3293 N N . TYR B 1 115 ? 0.245 8.242 -4.121 1 89 115 TYR B N 1
ATOM 3294 C CA . TYR B 1 115 ? -0.044 6.922 -4.664 1 89 115 TYR B CA 1
ATOM 3295 C C . TYR B 1 115 ? 0.31 6.852 -6.145 1 89 115 TYR B C 1
ATOM 3297 O O . TYR B 1 115 ? 0.965 5.902 -6.59 1 89 115 TYR B O 1
ATOM 3305 N N . LEU B 1 116 ? -0.047 7.812 -6.914 1 85.56 116 LEU B N 1
ATOM 3306 C CA . LEU B 1 116 ? 0.203 7.844 -8.352 1 85.56 116 LEU B CA 1
ATOM 3307 C C . LEU B 1 116 ? 1.688 8.031 -8.641 1 85.56 116 LEU B C 1
ATOM 3309 O O . LEU B 1 116 ? 2.232 7.41 -9.555 1 85.56 116 LEU B O 1
ATOM 3313 N N . CYS B 1 117 ? 2.305 8.852 -7.855 1 79.62 117 CYS B N 1
ATOM 3314 C CA . CYS B 1 117 ? 3.732 9.07 -8.047 1 79.62 117 CYS B CA 1
ATOM 3315 C C . CYS B 1 117 ? 4.52 7.789 -7.797 1 79.62 117 CYS B C 1
ATOM 3317 O O . CYS B 1 117 ? 5.504 7.516 -8.484 1 79.62 117 CYS B O 1
ATOM 3319 N N . TRP B 1 118 ? 4.059 6.992 -6.836 1 88.38 118 TRP B N 1
ATOM 3320 C CA . TRP B 1 118 ? 4.797 5.801 -6.422 1 88.38 118 TRP B CA 1
ATOM 3321 C C . TRP B 1 118 ? 4.641 4.68 -7.445 1 88.38 118 TRP B C 1
ATOM 3323 O O . TRP B 1 118 ? 5.398 3.709 -7.43 1 88.38 118 TRP B O 1
ATOM 3333 N N . HIS B 1 119 ? 3.676 4.828 -8.305 1 90.06 119 HIS B N 1
ATOM 3334 C CA . HIS B 1 119 ? 3.619 3.91 -9.438 1 90.06 119 HIS B CA 1
ATOM 3335 C C . HIS B 1 119 ? 4.906 3.959 -10.258 1 90.06 119 HIS B C 1
ATOM 3337 O O . HIS B 1 119 ? 5.301 2.961 -10.859 1 90.06 119 HIS B O 1
ATOM 3343 N N . TYR B 1 120 ? 5.57 5.043 -10.18 1 88.25 120 TYR B N 1
ATOM 3344 C CA . TYR B 1 120 ? 6.77 5.23 -10.992 1 88.25 120 TYR B CA 1
ATOM 3345 C C . TYR B 1 120 ? 8.023 5.16 -10.125 1 88.25 120 TYR B C 1
ATOM 3347 O O . TYR B 1 120 ? 9.055 5.75 -10.469 1 88.25 120 TYR B O 1
ATOM 3355 N N . LEU B 1 121 ? 7.941 4.492 -8.984 1 89.81 121 LEU B N 1
ATOM 3356 C CA . LEU B 1 121 ? 9.094 4.391 -8.094 1 89.81 121 LEU B CA 1
ATOM 3357 C C . LEU B 1 121 ? 10.273 3.74 -8.797 1 89.81 121 LEU B C 1
ATOM 3359 O O . LEU B 1 121 ? 11.422 4.156 -8.609 1 89.81 121 LEU B O 1
ATOM 3363 N N . THR B 1 122 ? 10.031 2.721 -9.609 1 94.19 122 THR B N 1
ATOM 3364 C CA . THR B 1 122 ? 11.109 2.055 -10.336 1 94.19 122 THR B CA 1
ATOM 3365 C C . THR B 1 122 ? 11.859 3.049 -11.219 1 94.19 122 THR B C 1
ATOM 3367 O O . THR B 1 122 ? 13.094 3.07 -11.219 1 94.19 122 THR B O 1
ATOM 3370 N N . ASP B 1 123 ? 11.125 3.863 -11.891 1 91.31 123 ASP B N 1
ATOM 3371 C CA . ASP B 1 123 ? 11.734 4.887 -12.742 1 91.31 123 ASP B CA 1
ATOM 3372 C C . ASP B 1 123 ? 12.492 5.91 -11.906 1 91.31 123 ASP B C 1
ATOM 3374 O O . ASP B 1 123 ? 13.547 6.395 -12.32 1 91.31 123 ASP B O 1
ATOM 3378 N N . ALA B 1 124 ? 11.93 6.242 -10.797 1 85.19 124 ALA B N 1
ATOM 3379 C CA . ALA B 1 124 ? 12.594 7.191 -9.906 1 85.19 124 ALA B CA 1
ATOM 3380 C C . ALA B 1 124 ? 13.953 6.668 -9.461 1 85.19 124 ALA B C 1
ATOM 3382 O O . ALA B 1 124 ? 14.93 7.414 -9.422 1 85.19 124 ALA B O 1
ATOM 3383 N N . VAL B 1 125 ? 14.016 5.398 -9.148 1 88.88 125 VAL B N 1
ATOM 3384 C CA . VAL B 1 125 ? 15.273 4.793 -8.703 1 88.88 125 VAL B CA 1
ATOM 3385 C C . VAL B 1 125 ? 16.25 4.711 -9.875 1 88.88 125 VAL B C 1
ATOM 3387 O O . VAL B 1 125 ? 17.438 4.988 -9.719 1 88.88 125 VAL B O 1
ATOM 3390 N N . ARG B 1 126 ? 15.781 4.355 -11.008 1 93.19 126 ARG B N 1
ATOM 3391 C CA . ARG B 1 126 ? 16.625 4.23 -12.195 1 93.19 126 ARG B CA 1
ATOM 3392 C C . ARG B 1 126 ? 17.234 5.574 -12.578 1 93.19 126 ARG B C 1
ATOM 3394 O O . ARG B 1 126 ? 18.438 5.664 -12.836 1 93.19 126 ARG B O 1
ATOM 3401 N N . ASP B 1 127 ? 16.438 6.617 -12.555 1 86.81 127 ASP B N 1
ATOM 3402 C CA . ASP B 1 127 ? 16.844 7.922 -13.062 1 86.81 127 ASP B CA 1
ATOM 3403 C C . ASP B 1 127 ? 17.438 8.781 -11.953 1 86.81 127 ASP B C 1
ATOM 3405 O O . ASP B 1 127 ? 18.172 9.734 -12.219 1 86.81 127 ASP B O 1
ATOM 3409 N N . GLY B 1 128 ? 17.062 8.484 -10.766 1 78.12 128 GLY B N 1
ATOM 3410 C CA . GLY B 1 128 ? 17.516 9.273 -9.633 1 78.12 128 GLY B CA 1
ATOM 3411 C C . GLY B 1 128 ? 16.812 10.617 -9.523 1 78.12 128 GLY B C 1
ATOM 3412 O O . GLY B 1 128 ? 17.391 11.594 -9.047 1 78.12 128 GLY B O 1
ATOM 3413 N N . LYS B 1 129 ? 15.625 10.672 -10.164 1 73.81 129 LYS B N 1
ATOM 3414 C CA . LYS B 1 129 ? 14.867 11.922 -10.156 1 73.81 129 LYS B CA 1
ATOM 3415 C C . LYS B 1 129 ? 13.391 11.672 -9.867 1 73.81 129 LYS B C 1
ATOM 3417 O O . LYS B 1 129 ? 12.914 10.547 -9.992 1 73.81 129 LYS B O 1
ATOM 3422 N N . ASN B 1 130 ? 12.75 12.781 -9.477 1 69.31 130 ASN B N 1
ATOM 3423 C CA . ASN B 1 130 ? 11.312 12.68 -9.234 1 69.31 130 ASN B CA 1
ATOM 3424 C C . ASN B 1 130 ? 10.547 12.359 -10.516 1 69.31 130 ASN B C 1
ATOM 3426 O O . ASN B 1 130 ? 11.055 12.578 -11.617 1 69.31 130 ASN B O 1
ATOM 3430 N N . GLN B 1 131 ? 9.359 11.734 -10.359 1 73.69 131 GLN B N 1
ATOM 3431 C CA . GLN B 1 131 ? 8.617 11.25 -11.516 1 73.69 131 GLN B CA 1
ATOM 3432 C C . GLN B 1 131 ? 7.27 11.953 -11.641 1 73.69 131 GLN B C 1
ATOM 3434 O O . GLN B 1 131 ? 6.289 11.359 -12.094 1 73.69 131 GLN B O 1
ATOM 3439 N N . TYR B 1 132 ? 7.152 13.188 -11.141 1 69.06 132 TYR B N 1
ATOM 3440 C CA . TYR B 1 132 ? 5.898 13.93 -11.188 1 69.06 132 TYR B CA 1
ATOM 3441 C C . TYR B 1 132 ? 5.426 14.125 -12.625 1 69.06 132 TYR B C 1
ATOM 3443 O O . TYR B 1 132 ? 4.23 14.031 -12.906 1 69.06 132 TYR B O 1
ATOM 3451 N N . GLU B 1 133 ? 6.426 14.398 -13.422 1 75.06 133 GLU B N 1
ATOM 3452 C CA . GLU B 1 133 ? 6.062 14.602 -14.82 1 75.06 133 GLU B CA 1
ATOM 3453 C C . GLU B 1 133 ? 5.441 13.344 -15.422 1 75.06 133 GLU B C 1
ATOM 3455 O O . GLU B 1 133 ? 4.484 13.43 -16.188 1 75.06 133 GLU B O 1
ATOM 3460 N N . ARG B 1 134 ? 5.949 12.281 -15.086 1 79.56 134 ARG B N 1
ATOM 3461 C CA . ARG B 1 134 ? 5.395 11.031 -15.594 1 79.56 134 ARG B CA 1
ATOM 3462 C C . ARG B 1 134 ? 4.027 10.758 -14.977 1 79.56 134 ARG B C 1
ATOM 3464 O O . ARG B 1 134 ? 3.133 10.234 -15.648 1 79.56 134 ARG B O 1
ATOM 3471 N N . ALA B 1 135 ? 3.912 11.117 -13.758 1 78.38 135 ALA B N 1
ATOM 3472 C CA . ALA B 1 135 ? 2.684 10.797 -13.039 1 78.38 135 ALA B CA 1
ATOM 3473 C C . ALA B 1 135 ? 1.555 11.75 -13.422 1 78.38 135 ALA B C 1
ATOM 3475 O O . ALA B 1 135 ? 0.396 11.344 -13.516 1 78.38 135 ALA B O 1
ATOM 3476 N N . PHE B 1 136 ? 1.937 13.023 -13.664 1 75.88 136 PHE B N 1
ATOM 3477 C CA . PHE B 1 136 ? 0.878 14.023 -13.797 1 75.88 136 PHE B CA 1
ATOM 3478 C C . PHE B 1 136 ? 1.02 14.789 -15.102 1 75.88 136 PHE B C 1
ATOM 3480 O O . PHE B 1 136 ? 0.148 15.586 -15.461 1 75.88 136 PHE B O 1
ATOM 3487 N N . GLY B 1 137 ? 2.035 14.492 -15.836 1 74.38 137 GLY B N 1
ATOM 3488 C CA . GLY B 1 137 ? 2.221 15.164 -17.109 1 74.38 137 GLY B CA 1
ATOM 3489 C C . GLY B 1 137 ? 2.697 16.594 -16.969 1 74.38 137 GLY B C 1
ATOM 3490 O O . GLY B 1 137 ? 2.652 17.359 -17.938 1 74.38 137 GLY B O 1
ATOM 3491 N N . VAL B 1 138 ? 2.914 17.109 -15.828 1 65.88 138 VAL B N 1
ATOM 3492 C CA . VAL B 1 138 ? 3.357 18.484 -15.594 1 65.88 138 VAL B CA 1
ATOM 3493 C C . VAL B 1 138 ? 4.738 18.469 -14.945 1 65.88 138 VAL B C 1
ATOM 3495 O O . VAL B 1 138 ? 5.074 17.547 -14.195 1 65.88 138 VAL B O 1
ATOM 3498 N N . SER B 1 139 ? 5.492 19.391 -15.43 1 60.94 139 SER B N 1
ATOM 3499 C CA . SER B 1 139 ? 6.844 19.484 -14.883 1 60.94 139 SER B CA 1
ATOM 3500 C C . SER B 1 139 ? 6.82 19.75 -13.383 1 60.94 139 SER B C 1
ATOM 3502 O O . SER B 1 139 ? 5.879 20.359 -12.867 1 60.94 139 SER B O 1
ATOM 3504 N N . SER B 1 140 ? 7.812 19.172 -12.672 1 54.88 140 SER B N 1
ATOM 3505 C CA . SER B 1 140 ? 7.914 19.328 -11.227 1 54.88 140 SER B CA 1
ATOM 3506 C C . SER B 1 140 ? 7.938 20.797 -10.82 1 54.88 140 SER B C 1
ATOM 3508 O O . SER B 1 140 ? 7.422 21.172 -9.766 1 54.88 140 SER B O 1
ATOM 3510 N N . LYS B 1 141 ? 8.586 21.609 -11.633 1 55.66 141 LYS B N 1
ATOM 3511 C CA . LYS B 1 141 ? 8.672 23.031 -11.352 1 55.66 141 LYS B CA 1
ATOM 3512 C C . LYS B 1 141 ? 7.277 23.656 -11.281 1 55.66 141 LYS B C 1
ATOM 3514 O O . LYS B 1 141 ? 7.066 24.625 -10.539 1 55.66 141 LYS B O 1
ATOM 3519 N N . ASP B 1 142 ? 6.48 22.984 -12.062 1 57.22 142 ASP B N 1
ATOM 3520 C CA . ASP B 1 142 ? 5.113 23.5 -12.117 1 57.22 142 ASP B CA 1
ATOM 3521 C C . ASP B 1 142 ? 4.184 22.688 -11.219 1 57.22 142 ASP B C 1
ATOM 3523 O O . ASP B 1 142 ? 2.969 22.891 -11.219 1 57.22 142 ASP B O 1
ATOM 3527 N N . LEU B 1 143 ? 4.812 21.828 -10.594 1 54.12 143 LEU B N 1
ATOM 3528 C CA . LEU B 1 143 ? 4.051 20.828 -9.859 1 54.12 143 LEU B CA 1
ATOM 3529 C C . LEU B 1 143 ? 3.182 21.484 -8.789 1 54.12 143 LEU B C 1
ATOM 3531 O O . LEU B 1 143 ? 2.02 21.109 -8.609 1 54.12 143 LEU B O 1
ATOM 3535 N N . PHE B 1 144 ? 3.898 22.438 -8.07 1 57.47 144 PHE B N 1
ATOM 3536 C CA . PHE B 1 144 ? 3.07 23.125 -7.09 1 57.47 144 PHE B CA 1
ATOM 3537 C C . PHE B 1 144 ? 1.858 23.766 -7.758 1 57.47 144 PHE B C 1
ATOM 3539 O O . PHE B 1 144 ? 0.747 23.703 -7.227 1 57.47 144 PHE B O 1
ATOM 3546 N N . GLY B 1 145 ? 2.268 24.281 -8.859 1 59.28 145 GLY B N 1
ATOM 3547 C CA . GLY B 1 145 ? 1.153 24.828 -9.625 1 59.28 145 GLY B CA 1
ATOM 3548 C C . GLY B 1 145 ? 0.229 23.766 -10.172 1 59.28 145 GLY B C 1
ATOM 3549 O O . GLY B 1 145 ? -0.985 23.969 -10.25 1 59.28 145 GLY B O 1
ATOM 3550 N N . ALA B 1 146 ? 0.788 22.734 -10.461 1 56.66 146 ALA B N 1
ATOM 3551 C CA . ALA B 1 146 ? 0.013 21.641 -11.062 1 56.66 146 ALA B CA 1
ATOM 3552 C C . ALA B 1 146 ? -0.75 20.859 -10 1 56.66 146 ALA B C 1
ATOM 3554 O O . ALA B 1 146 ? -1.885 20.438 -10.227 1 56.66 146 ALA B O 1
ATOM 3555 N N . LEU B 1 147 ? -0.057 20.75 -8.93 1 56.81 147 LEU B N 1
ATOM 3556 C CA . LEU B 1 147 ? -0.714 20 -7.867 1 56.81 147 LEU B CA 1
ATOM 3557 C C . LEU B 1 147 ? -1.838 20.812 -7.234 1 56.81 147 LEU B C 1
ATOM 3559 O O . LEU B 1 147 ? -2.867 20.266 -6.84 1 56.81 147 LEU B O 1
ATOM 3563 N N . TYR B 1 148 ? -1.489 22.141 -7.219 1 61.44 148 TYR B N 1
ATOM 3564 C CA . TYR B 1 148 ? -2.494 22.984 -6.582 1 61.44 148 TYR B CA 1
ATOM 3565 C C . TYR B 1 148 ? -3.064 24 -7.574 1 61.44 148 TYR B C 1
ATOM 3567 O O . TYR B 1 148 ? -2.645 25.156 -7.602 1 61.44 148 TYR B O 1
ATOM 3575 N N . ARG B 1 149 ? -3.85 23.438 -8.484 1 61.56 149 ARG B N 1
ATOM 3576 C CA . ARG B 1 149 ? -4.441 24.188 -9.578 1 61.56 149 ARG B CA 1
ATOM 3577 C C . ARG B 1 149 ? -5.234 25.375 -9.055 1 61.56 149 ARG B C 1
ATOM 3579 O O . ARG B 1 149 ? -5.516 26.328 -9.797 1 61.56 149 ARG B O 1
ATOM 3586 N N . SER B 1 150 ? -5.645 25.219 -7.844 1 69.81 150 SER B N 1
ATOM 3587 C CA . SER B 1 150 ? -6.398 26.281 -7.207 1 69.81 150 SER B CA 1
ATOM 3588 C C . SER B 1 150 ? -5.891 26.562 -5.793 1 69.81 150 SER B C 1
ATOM 3590 O O . SER B 1 150 ? -5.18 25.734 -5.215 1 69.81 150 SER B O 1
ATOM 3592 N N . GLU B 1 151 ? -6.148 27.734 -5.402 1 75.31 151 GLU B N 1
ATOM 3593 C CA . GLU B 1 151 ? -5.812 28.078 -4.027 1 75.31 151 GLU B CA 1
ATOM 3594 C C . GLU B 1 151 ? -6.477 27.125 -3.037 1 75.31 151 GLU B C 1
ATOM 3596 O O . GLU B 1 151 ? -5.883 26.766 -2.021 1 75.31 151 GLU B O 1
ATOM 3601 N N . GLU B 1 152 ? -7.641 26.75 -3.414 1 76.69 152 GLU B N 1
ATOM 3602 C CA . GLU B 1 152 ? -8.383 25.844 -2.549 1 76.69 152 GLU B CA 1
ATOM 3603 C C . GLU B 1 152 ? -7.684 24.484 -2.447 1 76.69 152 GLU B C 1
ATOM 3605 O O . GLU B 1 152 ? -7.574 23.922 -1.358 1 76.69 152 GLU B O 1
ATOM 3610 N N . GLU B 1 153 ? -7.172 24.078 -3.592 1 71.31 153 GLU B N 1
ATOM 3611 C CA . GLU B 1 153 ? -6.441 22.812 -3.6 1 71.31 153 GLU B CA 1
ATOM 3612 C C . GLU B 1 153 ? -5.141 22.922 -2.814 1 71.31 153 GLU B C 1
ATOM 3614 O O . GLU B 1 153 ? -4.75 21.984 -2.115 1 71.31 153 GLU B O 1
ATOM 3619 N N . MET B 1 154 ? -4.598 24.094 -2.965 1 74.12 154 MET B N 1
ATOM 3620 C CA . MET B 1 154 ? -3.361 24.328 -2.225 1 74.12 154 MET B CA 1
ATOM 3621 C C . MET B 1 154 ? -3.619 24.312 -0.722 1 74.12 154 MET B C 1
ATOM 3623 O O . MET B 1 154 ? -2.848 23.734 0.041 1 74.12 154 MET B O 1
ATOM 3627 N N . ILE B 1 155 ? -4.633 24.938 -0.349 1 80.31 155 ILE B N 1
ATOM 3628 C CA . ILE B 1 155 ? -4.988 25 1.064 1 80.31 155 ILE B CA 1
ATOM 3629 C C . ILE B 1 155 ? -5.289 23.609 1.59 1 80.31 155 ILE B C 1
ATOM 3631 O O . ILE B 1 155 ? -4.82 23.219 2.664 1 80.31 155 ILE B O 1
ATOM 3635 N N . GLN B 1 156 ? -5.98 22.859 0.762 1 72.88 156 GLN B N 1
ATOM 3636 C CA . GLN B 1 156 ? -6.293 21.484 1.146 1 72.88 156 GLN B CA 1
ATOM 3637 C C . GLN B 1 156 ? -5.027 20.641 1.268 1 72.88 156 GLN B C 1
ATOM 3639 O O . GLN B 1 156 ? -4.906 19.828 2.18 1 72.88 156 GLN B O 1
ATOM 3644 N N . PHE B 1 157 ? -4.156 20.938 0.399 1 70.69 157 PHE B N 1
ATOM 3645 C CA . PHE B 1 157 ? -2.871 20.25 0.433 1 70.69 157 PHE B CA 1
ATOM 3646 C C . PHE B 1 157 ? -2.109 20.594 1.71 1 70.69 157 PHE B C 1
ATOM 3648 O O . PHE B 1 157 ? -1.575 19.703 2.373 1 70.69 157 PHE B O 1
ATOM 3655 N N . MET B 1 158 ? -2.092 21.797 2.025 1 78 158 MET B N 1
ATOM 3656 C CA . MET B 1 158 ? -1.359 22.234 3.207 1 78 158 MET B CA 1
ATOM 3657 C C . MET B 1 158 ? -1.992 21.688 4.48 1 78 158 MET B C 1
ATOM 3659 O O . MET B 1 158 ? -1.287 21.344 5.43 1 78 158 MET B O 1
ATOM 3663 N N . TYR B 1 159 ? -3.33 21.547 4.445 1 77.38 159 TYR B N 1
ATOM 3664 C CA . TYR B 1 159 ? -4 20.906 5.57 1 77.38 159 TYR B CA 1
ATOM 3665 C C . TYR B 1 159 ? -3.582 19.438 5.695 1 77.38 159 TYR B C 1
ATOM 3667 O O . TYR B 1 159 ? -3.373 18.938 6.805 1 77.38 159 TYR B O 1
ATOM 3675 N N . GLY B 1 160 ? -3.451 18.859 4.594 1 72.88 160 GLY B N 1
ATOM 3676 C CA . GLY B 1 160 ? -3.045 17.469 4.582 1 72.88 160 GLY B CA 1
ATOM 3677 C C . GLY B 1 160 ? -1.667 17.234 5.176 1 72.88 160 GLY B C 1
ATOM 3678 O O . GLY B 1 160 ? -1.489 16.375 6.035 1 72.88 160 GLY B O 1
ATOM 3679 N N . LEU B 1 161 ? -0.772 18.094 4.746 1 68.38 161 LEU B N 1
ATOM 3680 C CA . LEU B 1 161 ? 0.603 17.953 5.215 1 68.38 161 LEU B CA 1
ATOM 3681 C C . LEU B 1 161 ? 0.715 18.328 6.688 1 68.38 161 LEU B C 1
ATOM 3683 O O . LEU B 1 161 ? 1.578 17.797 7.402 1 68.38 161 LEU B O 1
ATOM 3687 N N . ASN B 1 162 ? -0.209 19.141 7.102 1 76.12 162 ASN B N 1
ATOM 3688 C CA . ASN B 1 162 ? -0.16 19.656 8.461 1 76.12 162 ASN B CA 1
ATOM 3689 C C . ASN B 1 162 ? -0.809 18.703 9.453 1 76.12 162 ASN B C 1
ATOM 3691 O O . ASN B 1 162 ? -0.521 18.75 10.648 1 76.12 162 ASN B O 1
ATOM 3695 N N . ALA B 1 163 ? -1.675 17.859 8.969 1 74.69 163 ALA B N 1
ATOM 3696 C CA . ALA B 1 163 ? -2.506 17.031 9.828 1 74.69 163 ALA B CA 1
ATOM 3697 C C . ALA B 1 163 ? -1.648 16.094 10.68 1 74.69 163 ALA B C 1
ATOM 3699 O O . ALA B 1 163 ? -1.938 15.875 11.859 1 74.69 163 ALA B O 1
ATOM 3700 N N . ILE B 1 164 ? -0.578 15.664 10.172 1 69.25 164 ILE B N 1
ATOM 3701 C CA . ILE B 1 164 ? 0.238 14.68 10.867 1 69.25 164 ILE B CA 1
ATOM 3702 C C . ILE B 1 164 ? 0.89 15.328 12.094 1 69.25 164 ILE B C 1
ATOM 3704 O O . ILE B 1 164 ? 1.105 14.664 13.109 1 69.25 164 ILE B O 1
ATOM 3708 N N . TRP B 1 165 ? 1.137 16.578 12.047 1 73.06 165 TRP B N 1
ATOM 3709 C CA . TRP B 1 165 ? 1.841 17.266 13.125 1 73.06 165 TRP B CA 1
ATOM 3710 C C . TRP B 1 165 ? 0.939 17.438 14.344 1 73.06 165 TRP B C 1
ATOM 3712 O O . TRP B 1 165 ? 1.421 17.5 15.477 1 73.06 165 TRP B O 1
ATOM 3722 N N . SER B 1 166 ? -0.345 17.422 14.109 1 72.31 166 SER B N 1
ATOM 3723 C CA . SER B 1 166 ? -1.267 17.516 15.234 1 72.31 166 SER B CA 1
ATOM 3724 C C . SER B 1 166 ? -1.209 16.25 16.094 1 72.31 166 SER B C 1
ATOM 3726 O O . SER B 1 166 ? -1.605 16.266 17.266 1 72.31 166 SER B O 1
ATOM 3728 N N . ILE B 1 167 ? -0.715 15.273 15.469 1 65.5 167 ILE B N 1
ATOM 3729 C CA . ILE B 1 167 ? -0.679 13.992 16.172 1 65.5 167 ILE B CA 1
ATOM 3730 C C . ILE B 1 167 ? 0.708 13.773 16.766 1 65.5 167 ILE B C 1
ATOM 3732 O O . ILE B 1 167 ? 0.833 13.406 17.938 1 65.5 167 ILE B O 1
ATOM 3736 N N . CYS B 1 168 ? 1.684 14.016 16.016 1 64.5 168 CYS B N 1
ATOM 3737 C CA . CYS B 1 168 ? 2.998 13.562 16.453 1 64.5 168 CYS B CA 1
ATOM 3738 C C . CYS B 1 168 ? 3.961 14.734 16.609 1 64.5 168 CYS B C 1
ATOM 3740 O O . CYS B 1 168 ? 5.105 14.555 17.016 1 64.5 168 CYS B O 1
ATOM 3742 N N . GLY B 1 169 ? 3.574 15.883 16.344 1 69.69 169 GLY B N 1
ATOM 3743 C CA . GLY B 1 169 ? 4.469 17.031 16.297 1 69.69 169 GLY B CA 1
ATOM 3744 C C . GLY B 1 169 ? 5.16 17.297 17.625 1 69.69 169 GLY B C 1
ATOM 3745 O O . GLY B 1 169 ? 6.375 17.5 17.672 1 69.69 169 GLY B O 1
ATOM 3746 N N . ARG B 1 170 ? 4.422 17.266 18.641 1 75.94 170 ARG B N 1
ATOM 3747 C CA . ARG B 1 170 ? 4.977 17.562 19.969 1 75.94 170 ARG B CA 1
ATOM 3748 C C . ARG B 1 170 ? 6.016 16.516 20.359 1 75.94 170 ARG B C 1
ATOM 3750 O O . ARG B 1 170 ? 7.09 16.859 20.859 1 75.94 170 ARG B O 1
ATOM 3757 N N . ASP B 1 171 ? 5.648 15.328 20.125 1 63.62 171 ASP B N 1
ATOM 3758 C CA . ASP B 1 171 ? 6.551 14.242 20.484 1 63.62 171 ASP B CA 1
ATOM 3759 C C . ASP B 1 171 ? 7.844 14.312 19.672 1 63.62 171 ASP B C 1
ATOM 3761 O O . ASP B 1 171 ? 8.93 14.039 20.188 1 63.62 171 ASP B O 1
ATOM 3765 N N . VAL B 1 172 ? 7.66 14.656 18.469 1 63.12 172 VAL B N 1
ATOM 3766 C CA . VAL B 1 172 ? 8.82 14.75 17.594 1 63.12 172 VAL B CA 1
ATOM 3767 C C . VAL B 1 172 ? 9.75 15.852 18.094 1 63.12 172 VAL B C 1
ATOM 3769 O O . VAL B 1 172 ? 10.961 15.648 18.203 1 63.12 172 VAL B O 1
ATOM 3772 N N . ILE B 1 173 ? 9.227 16.969 18.438 1 71 173 ILE B N 1
ATOM 3773 C CA . ILE B 1 173 ? 10.023 18.109 18.875 1 71 173 ILE B CA 1
ATOM 3774 C C . ILE B 1 173 ? 10.602 17.844 20.266 1 71 173 ILE B C 1
ATOM 3776 O O . ILE B 1 173 ? 11.742 18.203 20.547 1 71 173 ILE B O 1
ATOM 3780 N N . ALA B 1 174 ? 9.867 17.125 21.078 1 71 174 ALA B N 1
ATOM 3781 C CA . ALA B 1 174 ? 10.258 16.844 22.453 1 71 174 ALA B CA 1
ATOM 3782 C C . ALA B 1 174 ? 11.367 15.797 22.516 1 71 174 ALA B C 1
ATOM 3784 O O . ALA B 1 174 ? 12.039 15.648 23.531 1 71 174 ALA B O 1
ATOM 3785 N N . ALA B 1 175 ? 11.414 15.133 21.438 1 59.09 175 ALA B N 1
ATOM 3786 C CA . ALA B 1 175 ? 12.438 14.094 21.391 1 59.09 175 ALA B CA 1
ATOM 3787 C C . ALA B 1 175 ? 13.836 14.695 21.422 1 59.09 175 ALA B C 1
ATOM 3789 O O . ALA B 1 175 ? 14.812 13.992 21.719 1 59.09 175 ALA B O 1
ATOM 3790 N N . PHE B 1 176 ? 13.992 16.016 21.188 1 60.28 176 PHE B N 1
ATOM 3791 C CA . PHE B 1 176 ? 15.266 16.734 21.172 1 60.28 176 PHE B CA 1
ATOM 3792 C C . PHE B 1 176 ? 15.227 17.906 22.141 1 60.28 176 PHE B C 1
ATOM 3794 O O . PHE B 1 176 ? 14.18 18.531 22.328 1 60.28 176 PHE B O 1
ATOM 3801 N N . ASP B 1 177 ? 16.359 18.047 22.766 1 63.88 177 ASP B N 1
ATOM 3802 C CA . ASP B 1 177 ? 16.469 19.281 23.547 1 63.88 177 ASP B CA 1
ATOM 3803 C C . ASP B 1 177 ? 16.891 20.453 22.656 1 63.88 177 ASP B C 1
ATOM 3805 O O . ASP B 1 177 ? 18.078 20.609 22.359 1 63.88 177 ASP B O 1
ATOM 3809 N N . LEU B 1 178 ? 15.922 21.203 22.328 1 68.88 178 LEU B N 1
ATOM 3810 C CA . LEU B 1 178 ? 16.188 22.312 21.438 1 68.88 178 LEU B CA 1
ATOM 3811 C C . LEU B 1 178 ? 16.312 23.625 22.203 1 68.88 178 LEU B C 1
ATOM 3813 O O . LEU B 1 178 ? 16.406 24.703 21.609 1 68.88 178 LEU B O 1
ATOM 3817 N N . SER B 1 179 ? 16.422 23.562 23.453 1 73.69 179 SER B N 1
ATOM 3818 C CA . SER B 1 179 ? 16.438 24.734 24.328 1 73.69 179 SER B CA 1
ATOM 3819 C C . SER B 1 179 ? 17.625 25.641 24.016 1 73.69 179 SER B C 1
ATOM 3821 O O . SER B 1 179 ? 17.516 26.875 24.109 1 73.69 179 SER B O 1
ATOM 3823 N N . PRO B 1 180 ? 18.672 25.047 23.594 1 63.22 180 PRO B N 1
ATOM 3824 C CA . PRO B 1 180 ? 19.797 25.953 23.312 1 63.22 180 PRO B CA 1
ATOM 3825 C C . PRO B 1 180 ? 19.625 26.719 22 1 63.22 180 PRO B C 1
ATOM 3827 O O . PRO B 1 180 ? 20.344 27.688 21.75 1 63.22 180 PRO B O 1
ATOM 3830 N N . PHE B 1 181 ? 18.75 26.328 21.203 1 68.56 181 PHE B N 1
ATOM 3831 C CA . PHE B 1 181 ? 18.562 26.938 19.891 1 68.56 181 PHE B CA 1
ATOM 3832 C C . PHE B 1 181 ? 17.469 28 19.938 1 68.56 181 PHE B C 1
ATOM 3834 O O . PHE B 1 181 ? 16.281 27.672 19.922 1 68.56 181 PHE B O 1
ATOM 3841 N N . THR B 1 182 ? 17.906 29.25 19.875 1 72.12 182 THR B N 1
ATOM 3842 C CA . THR B 1 182 ? 16.953 30.344 20 1 72.12 182 THR B CA 1
ATOM 3843 C C . THR B 1 182 ? 16.391 30.734 18.641 1 72.12 182 THR B C 1
ATOM 3845 O O . THR B 1 182 ? 15.367 31.422 18.547 1 72.12 182 THR B O 1
ATOM 3848 N N . VAL B 1 183 ? 17.109 30.391 17.578 1 69.69 183 VAL B N 1
ATOM 3849 C CA . VAL B 1 183 ? 16.641 30.625 16.219 1 69.69 183 VAL B CA 1
ATOM 3850 C C . VAL B 1 183 ? 16.594 29.312 15.453 1 69.69 183 VAL B C 1
ATOM 3852 O O . VAL B 1 183 ? 17.594 28.609 15.32 1 69.69 183 VAL B O 1
ATOM 3855 N N . ILE B 1 184 ? 15.383 28.969 14.992 1 72.94 184 ILE B N 1
ATOM 3856 C CA . ILE B 1 184 ? 15.156 27.703 14.312 1 72.94 184 ILE B CA 1
ATOM 3857 C C . ILE B 1 184 ? 14.539 27.953 12.938 1 72.94 184 ILE B C 1
ATOM 3859 O O . ILE B 1 184 ? 13.641 28.797 12.797 1 72.94 184 ILE B O 1
ATOM 3863 N N . TYR B 1 185 ? 15.047 27.281 11.844 1 71.75 185 TYR B N 1
ATOM 3864 C CA . TYR B 1 185 ? 14.461 27.328 10.516 1 71.75 185 TYR B CA 1
ATOM 3865 C C . TYR B 1 185 ? 13.711 26.031 10.203 1 71.75 185 TYR B C 1
ATOM 3867 O O . TYR B 1 185 ? 14.242 24.938 10.398 1 71.75 185 TYR B O 1
ATOM 3875 N N . ASP B 1 186 ? 12.438 26.141 9.883 1 76.94 186 ASP B N 1
ATOM 3876 C CA . ASP B 1 186 ? 11.633 25.031 9.383 1 76.94 186 ASP B CA 1
ATOM 3877 C C . ASP B 1 186 ? 11.57 25.031 7.859 1 76.94 186 ASP B C 1
ATOM 3879 O O . ASP B 1 186 ? 10.727 25.719 7.27 1 76.94 186 ASP B O 1
ATOM 3883 N N . LEU B 1 187 ? 12.516 24.25 7.254 1 69.88 187 LEU B N 1
ATOM 3884 C CA . LEU B 1 187 ? 12.578 24.188 5.797 1 69.88 187 LEU B CA 1
ATOM 3885 C C . LEU B 1 187 ? 11.438 23.344 5.238 1 69.88 187 LEU B C 1
ATOM 3887 O O . LEU B 1 187 ? 11.289 22.172 5.605 1 69.88 187 LEU B O 1
ATOM 3891 N N . GLY B 1 188 ? 10.719 23.969 4.402 1 71.12 188 GLY B N 1
ATOM 3892 C CA . GLY B 1 188 ? 9.523 23.297 3.938 1 71.12 188 GLY B CA 1
ATOM 3893 C C . GLY B 1 188 ? 8.453 23.156 5.012 1 71.12 188 GLY B C 1
ATOM 3894 O O . GLY B 1 188 ? 7.789 22.125 5.109 1 71.12 188 GLY B O 1
ATOM 3895 N N . GLY B 1 189 ? 8.406 24.141 5.816 1 76.38 189 GLY B N 1
ATOM 3896 C CA . GLY B 1 189 ? 7.539 24.094 6.984 1 76.38 189 GLY B CA 1
ATOM 3897 C C . GLY B 1 189 ? 6.062 24.156 6.633 1 76.38 189 GLY B C 1
ATOM 3898 O O . GLY B 1 189 ? 5.207 23.828 7.461 1 76.38 189 GLY B O 1
ATOM 3899 N N . CYS B 1 190 ? 5.82 24.516 5.469 1 81.19 190 CYS B N 1
ATOM 3900 C CA . CYS B 1 190 ? 4.469 24.469 4.922 1 81.19 190 CYS B CA 1
ATOM 3901 C C . CYS B 1 190 ? 3.494 25.234 5.812 1 81.19 190 CYS B C 1
ATOM 3903 O O . CYS B 1 190 ? 3.717 26.406 6.113 1 81.19 190 CYS B O 1
ATOM 3905 N N . ALA B 1 191 ? 2.475 24.625 6.422 1 86.38 191 ALA B N 1
ATOM 3906 C CA . ALA B 1 191 ? 1.413 25.281 7.188 1 86.38 191 ALA B CA 1
ATOM 3907 C C . ALA B 1 191 ? 1.908 25.688 8.57 1 86.38 191 ALA B C 1
ATOM 3909 O O . ALA B 1 191 ? 1.218 26.422 9.297 1 86.38 191 ALA B O 1
ATOM 3910 N N . GLY B 1 192 ? 3.107 25.25 8.977 1 86.19 192 GLY B N 1
ATOM 3911 C CA . GLY B 1 192 ? 3.717 25.703 10.211 1 86.19 192 GLY B CA 1
ATOM 3912 C C . GLY B 1 192 ? 3.357 24.844 11.414 1 86.19 192 GLY B C 1
ATOM 3913 O O . GLY B 1 192 ? 3.486 25.281 12.555 1 86.19 192 GLY B O 1
ATOM 3914 N N . GLY B 1 193 ? 2.871 23.688 11.102 1 85.31 193 GLY B N 1
ATOM 3915 C CA . GLY B 1 193 ? 2.496 22.797 12.195 1 85.31 193 GLY B CA 1
ATOM 3916 C C . GLY B 1 193 ? 3.633 22.531 13.164 1 85.31 193 GLY B C 1
ATOM 3917 O O . GLY B 1 193 ? 3.469 22.688 14.375 1 85.31 193 GLY B O 1
ATOM 3918 N N . LEU B 1 194 ? 4.766 22.172 12.633 1 80.81 194 LEU B N 1
ATOM 3919 C CA . LEU B 1 194 ? 5.922 21.875 13.477 1 80.81 194 LEU B CA 1
ATOM 3920 C C . LEU B 1 194 ? 6.434 23.141 14.164 1 80.81 194 LEU B C 1
ATOM 3922 O O . LEU B 1 194 ? 6.891 23.078 15.312 1 80.81 194 LEU B O 1
ATOM 3926 N N . ALA B 1 195 ? 6.414 24.203 13.438 1 85.38 195 ALA B N 1
ATOM 3927 C CA . ALA B 1 195 ? 6.84 25.469 14 1 85.38 195 ALA B CA 1
ATOM 3928 C C . ALA B 1 195 ? 6.008 25.828 15.227 1 85.38 195 ALA B C 1
ATOM 3930 O O . ALA B 1 195 ? 6.547 26.266 16.25 1 85.38 195 ALA B O 1
ATOM 3931 N N . GLN B 1 196 ? 4.75 25.625 15.125 1 90.38 196 GLN B N 1
ATOM 3932 C CA . GLN B 1 196 ? 3.852 25.938 16.234 1 90.38 196 GLN B CA 1
ATOM 3933 C C . GLN B 1 196 ? 4.125 25.047 17.438 1 90.38 196 GLN B C 1
ATOM 3935 O O . GLN B 1 196 ? 4.117 25.516 18.578 1 90.38 196 GLN B O 1
ATOM 3940 N N . GLU B 1 197 ? 4.395 23.797 17.172 1 84.31 197 GLU B N 1
ATOM 3941 C CA . GLU B 1 197 ? 4.754 22.891 18.25 1 84.31 197 GLU B CA 1
ATOM 3942 C C . GLU B 1 197 ? 6.082 23.297 18.891 1 84.31 197 GLU B C 1
ATOM 3944 O O . GLU B 1 197 ? 6.254 23.188 20.109 1 84.31 197 GLU B O 1
ATOM 3949 N N . CYS B 1 198 ? 6.996 23.719 18.109 1 83.25 198 CYS B N 1
ATOM 3950 C CA . CYS B 1 198 ? 8.328 24.094 18.578 1 83.25 198 CYS B CA 1
ATOM 3951 C C . CYS B 1 198 ? 8.25 25.297 19.516 1 83.25 198 CYS B C 1
ATOM 3953 O O . CYS B 1 198 ? 8.836 25.266 20.609 1 83.25 198 CYS B O 1
ATOM 3955 N N . ILE B 1 199 ? 7.492 26.266 19.188 1 90.06 199 ILE B N 1
ATOM 3956 C CA . ILE B 1 199 ? 7.453 27.469 20.016 1 90.06 199 ILE B CA 1
ATOM 3957 C C . ILE B 1 199 ? 6.652 27.203 21.281 1 90.06 199 ILE B C 1
ATOM 3959 O O . ILE B 1 199 ? 6.863 27.844 22.312 1 90.06 199 ILE B O 1
ATOM 3963 N N . SER B 1 200 ? 5.766 26.266 21.188 1 90.94 200 SER B N 1
ATOM 3964 C CA . SER B 1 200 ? 5.016 25.875 22.391 1 90.94 200 SER B CA 1
ATOM 3965 C C . SER B 1 200 ? 5.918 25.203 23.406 1 90.94 200 SER B C 1
ATOM 3967 O O . SER B 1 200 ? 5.777 25.422 24.609 1 90.94 200 SER B O 1
ATOM 3969 N N . LEU B 1 201 ? 6.871 24.469 22.984 1 86.75 201 LEU B N 1
ATOM 3970 C CA . LEU B 1 201 ? 7.754 23.703 23.859 1 86.75 201 LEU B CA 1
ATOM 3971 C C . LEU B 1 201 ? 8.977 24.531 24.25 1 86.75 201 LEU B C 1
ATOM 3973 O O . LEU B 1 201 ? 9.547 24.328 25.328 1 86.75 201 LEU B O 1
ATOM 3977 N N . TYR B 1 202 ? 9.336 25.359 23.344 1 84.38 202 TYR B N 1
ATOM 3978 C CA . TYR B 1 202 ? 10.516 26.188 23.547 1 84.38 202 TYR B CA 1
ATOM 3979 C C . TYR B 1 202 ? 10.18 27.656 23.375 1 84.38 202 TYR B C 1
ATOM 3981 O O . TYR B 1 202 ? 10.461 28.25 22.344 1 84.38 202 TYR B O 1
ATOM 3989 N N . PRO B 1 203 ? 9.719 28.234 24.438 1 91.5 203 PRO B N 1
ATOM 3990 C CA . PRO B 1 203 ? 9.18 29.594 24.328 1 91.5 203 PRO B CA 1
ATOM 3991 C C . PRO B 1 203 ? 10.266 30.641 24.062 1 91.5 203 PRO B C 1
ATOM 3993 O O . PRO B 1 203 ? 9.961 31.75 23.641 1 91.5 203 PRO B O 1
ATOM 3996 N N . LYS B 1 204 ? 11.469 30.297 24.234 1 88 204 LYS B N 1
ATOM 3997 C CA . LYS B 1 204 ? 12.547 31.25 24 1 88 204 LYS B CA 1
ATOM 3998 C C . LYS B 1 204 ? 13.023 31.203 22.562 1 88 204 LYS B C 1
ATOM 4000 O O . LYS B 1 204 ? 13.812 32.062 22.141 1 88 204 LYS B O 1
ATOM 4005 N N . SER B 1 205 ? 12.539 30.25 21.797 1 80.69 205 SER B N 1
ATOM 4006 C CA . SER B 1 205 ? 12.984 30.078 20.422 1 80.69 205 SER B CA 1
ATOM 4007 C C . SER B 1 205 ? 12.07 30.797 19.438 1 80.69 205 SER B C 1
ATOM 4009 O O . SER B 1 205 ? 10.891 31 19.719 1 80.69 205 SER B O 1
ATOM 4011 N N . THR B 1 206 ? 12.742 31.312 18.422 1 82.38 206 THR B N 1
ATOM 4012 C CA . THR B 1 206 ? 12 31.766 17.25 1 82.38 206 THR B CA 1
ATOM 4013 C C . THR B 1 206 ? 12.164 30.797 16.078 1 82.38 206 THR B C 1
ATOM 4015 O O . THR B 1 206 ? 13.25 30.266 15.875 1 82.38 206 THR B O 1
ATOM 4018 N N . VAL B 1 207 ? 10.992 30.547 15.383 1 84.25 207 VAL B N 1
ATOM 4019 C CA . VAL B 1 207 ? 11.031 29.625 14.266 1 84.25 207 VAL B CA 1
ATOM 4020 C C . VAL B 1 207 ? 10.719 30.359 12.969 1 84.25 207 VAL B C 1
ATOM 4022 O O . VAL B 1 207 ? 9.727 31.094 12.891 1 84.25 207 VAL B O 1
ATOM 4025 N N . THR B 1 208 ? 11.602 30.281 11.93 1 79.81 208 THR B N 1
ATOM 4026 C CA . THR B 1 208 ? 11.336 30.812 10.594 1 79.81 208 THR B CA 1
ATOM 4027 C C . THR B 1 208 ? 10.914 29.703 9.641 1 79.81 208 THR B C 1
ATOM 4029 O O . THR B 1 208 ? 11.641 28.719 9.461 1 79.81 208 THR B O 1
ATOM 4032 N N . ILE B 1 209 ? 9.703 29.844 9.102 1 83.12 209 ILE B N 1
ATOM 4033 C CA . ILE B 1 209 ? 9.227 28.906 8.094 1 83.12 209 ILE B CA 1
ATOM 4034 C C . ILE B 1 209 ? 9.766 29.297 6.723 1 83.12 209 ILE B C 1
ATOM 4036 O O . ILE B 1 209 ? 9.516 30.406 6.246 1 83.12 209 ILE B O 1
ATOM 4040 N N . TYR B 1 210 ? 10.547 28.391 6.145 1 75.31 210 TYR B N 1
ATOM 4041 C CA . TYR B 1 210 ? 11.109 28.578 4.809 1 75.31 210 TYR B CA 1
ATOM 4042 C C . TYR B 1 210 ? 10.367 27.719 3.787 1 75.31 210 TYR B C 1
ATOM 4044 O O . TYR B 1 210 ? 10.375 26.484 3.879 1 75.31 210 TYR B O 1
ATOM 4052 N N . ASP B 1 211 ? 9.672 28.328 2.91 1 76.12 211 ASP B N 1
ATOM 4053 C CA . ASP B 1 211 ? 8.922 27.594 1.892 1 76.12 211 ASP B CA 1
ATOM 4054 C C . ASP B 1 211 ? 8.742 28.438 0.63 1 76.12 211 ASP B C 1
ATOM 4056 O O . ASP B 1 211 ? 9.266 29.547 0.544 1 76.12 211 ASP B O 1
ATOM 4060 N N . LEU B 1 212 ? 8.172 27.938 -0.386 1 72.88 212 LEU B N 1
ATOM 4061 C CA . LEU B 1 212 ? 7.867 28.672 -1.61 1 72.88 212 LEU B CA 1
ATOM 4062 C C . LEU B 1 212 ? 6.984 29.875 -1.316 1 72.88 212 LEU B C 1
ATOM 4064 O O . LEU B 1 212 ? 6.191 29.859 -0.371 1 72.88 212 LEU B O 1
ATOM 4068 N N . PRO B 1 213 ? 7.16 30.859 -2.158 1 79.25 213 PRO B N 1
ATOM 4069 C CA . PRO B 1 213 ? 6.449 32.125 -1.91 1 79.25 213 PRO B CA 1
ATOM 4070 C C . PRO B 1 213 ? 4.945 31.922 -1.727 1 79.25 213 PRO B C 1
ATOM 4072 O O . PRO B 1 213 ? 4.371 32.406 -0.756 1 79.25 213 PRO B O 1
ATOM 4075 N N . LYS B 1 214 ? 4.363 31.172 -2.549 1 80.56 214 LYS B N 1
ATOM 4076 C CA . LYS B 1 214 ? 2.918 30.984 -2.471 1 80.56 214 LYS B CA 1
ATOM 4077 C C . LYS B 1 214 ? 2.529 30.219 -1.205 1 80.56 214 LYS B C 1
ATOM 4079 O O . LYS B 1 214 ? 1.488 30.5 -0.605 1 80.56 214 LYS B O 1
ATOM 4084 N N . VAL B 1 215 ? 3.336 29.344 -0.817 1 80.69 215 VAL B N 1
ATOM 4085 C CA . VAL B 1 215 ? 3.074 28.547 0.378 1 80.69 215 VAL B CA 1
ATOM 4086 C C . VAL B 1 215 ? 3.195 29.422 1.62 1 80.69 215 VAL B C 1
ATOM 4088 O O . VAL B 1 215 ? 2.355 29.359 2.52 1 80.69 215 VAL B O 1
ATOM 4091 N N . VAL B 1 216 ? 4.211 30.25 1.593 1 84.25 216 VAL B N 1
ATOM 4092 C CA . VAL B 1 216 ? 4.434 31.141 2.719 1 84.25 216 VAL B CA 1
ATOM 4093 C C . VAL B 1 216 ? 3.25 32.094 2.859 1 84.25 216 VAL B C 1
ATOM 4095 O O . VAL B 1 216 ? 2.783 32.375 3.971 1 84.25 216 VAL B O 1
ATOM 4098 N N . GLN B 1 217 ? 2.816 32.531 1.775 1 89.12 217 GLN B N 1
ATOM 4099 C CA . GLN B 1 217 ? 1.69 33.469 1.796 1 89.12 217 GLN B CA 1
ATOM 4100 C C . GLN B 1 217 ? 0.448 32.812 2.391 1 89.12 217 GLN B C 1
ATOM 4102 O O . GLN B 1 217 ? -0.222 33.406 3.244 1 89.12 217 GLN B O 1
ATOM 4107 N N . VAL B 1 218 ? 0.203 31.656 1.964 1 88.19 218 VAL B N 1
ATOM 4108 C CA . VAL B 1 218 ? -0.975 30.938 2.451 1 88.19 218 VAL B CA 1
ATOM 4109 C C . VAL B 1 218 ? -0.796 30.594 3.928 1 88.19 218 VAL B C 1
ATOM 4111 O O . VAL B 1 218 ? -1.742 30.688 4.715 1 88.19 218 VAL B O 1
ATOM 4114 N N . ALA B 1 219 ? 0.374 30.219 4.316 1 90.5 219 ALA B N 1
ATOM 4115 C CA . ALA B 1 219 ? 0.65 29.891 5.711 1 90.5 219 ALA B CA 1
ATOM 4116 C C . ALA B 1 219 ? 0.396 31.078 6.621 1 90.5 219 ALA B C 1
ATOM 4118 O O . ALA B 1 219 ? -0.232 30.953 7.672 1 90.5 219 ALA B O 1
ATOM 4119 N N . LYS B 1 220 ? 0.791 32.188 6.215 1 91.94 220 LYS B N 1
ATOM 4120 C CA . LYS B 1 220 ? 0.628 33.438 6.969 1 91.94 220 LYS B CA 1
ATOM 4121 C C . LYS B 1 220 ? -0.846 33.781 7.117 1 91.94 220 LYS B C 1
ATOM 4123 O O . LYS B 1 220 ? -1.278 34.219 8.188 1 91.94 220 LYS B O 1
ATOM 4128 N N . GLU B 1 221 ? -1.539 33.5 6.09 1 90.88 221 GLU B N 1
ATOM 4129 C CA . GLU B 1 221 ? -2.914 34 6.039 1 90.88 221 GLU B CA 1
ATOM 4130 C C . GLU B 1 221 ? -3.871 33.031 6.711 1 90.88 221 GLU B C 1
ATOM 4132 O O . GLU B 1 221 ? -4.879 33.438 7.297 1 90.88 221 GLU B O 1
ATOM 4137 N N . ARG B 1 222 ? -3.477 31.766 6.594 1 89.81 222 ARG B N 1
ATOM 4138 C CA . ARG B 1 222 ? -4.535 30.812 6.906 1 89.81 222 ARG B CA 1
ATOM 4139 C C . ARG B 1 222 ? -4.141 29.922 8.078 1 89.81 222 ARG B C 1
ATOM 4141 O O . ARG B 1 222 ? -5.004 29.359 8.75 1 89.81 222 ARG B O 1
ATOM 4148 N N . PHE B 1 223 ? -2.896 29.797 8.422 1 92.25 223 PHE B N 1
ATOM 4149 C CA . PHE B 1 223 ? -2.518 28.719 9.328 1 92.25 223 PHE B CA 1
ATOM 4150 C C . PHE B 1 223 ? -1.841 29.266 10.578 1 92.25 223 PHE B C 1
ATOM 4152 O O . PHE B 1 223 ? -1.908 28.656 11.641 1 92.25 223 PHE B O 1
ATOM 4159 N N . VAL B 1 224 ? -1.126 30.391 10.484 1 93.12 224 VAL B N 1
ATOM 4160 C CA . VAL B 1 224 ? -0.433 30.984 11.625 1 93.12 224 VAL B CA 1
ATOM 4161 C C . VAL B 1 224 ? -1.167 32.25 12.078 1 93.12 224 VAL B C 1
ATOM 4163 O O . VAL B 1 224 ? -1.406 33.156 11.281 1 93.12 224 VAL B O 1
ATOM 4166 N N . PRO B 1 225 ? -1.533 32.188 13.344 1 91.56 225 PRO B N 1
ATOM 4167 C CA . PRO B 1 225 ? -2.207 33.406 13.82 1 91.56 225 PRO B CA 1
ATOM 4168 C C . PRO B 1 225 ? -1.38 34.656 13.602 1 91.56 225 PRO B C 1
ATOM 4170 O O . PRO B 1 225 ? -0.17 34.656 13.844 1 91.56 225 PRO B O 1
ATOM 4173 N N . PRO B 1 226 ? -2.107 35.688 13.148 1 90.44 226 PRO B N 1
ATOM 4174 C CA . PRO B 1 226 ? -1.391 36.938 12.867 1 90.44 226 PRO B CA 1
ATOM 4175 C C . PRO B 1 226 ? -0.711 37.531 14.102 1 90.44 226 PRO B C 1
ATOM 4177 O O . PRO B 1 226 ? 0.279 38.25 13.977 1 90.44 226 PRO B O 1
ATOM 4180 N N . GLU B 1 227 ? -1.144 37.125 15.25 1 91.88 227 GLU B N 1
ATOM 4181 C CA . GLU B 1 227 ? -0.593 37.688 16.484 1 91.88 227 GLU B CA 1
ATOM 4182 C C . GLU B 1 227 ? 0.688 36.969 16.891 1 91.88 227 GLU B C 1
ATOM 4184 O O . GLU B 1 227 ? 1.429 37.438 17.75 1 91.88 227 GLU B O 1
ATOM 4189 N N . GLU B 1 228 ? 0.866 35.812 16.266 1 92.06 228 GLU B N 1
ATOM 4190 C CA . GLU B 1 228 ? 2.049 35.031 16.609 1 92.06 228 GLU B CA 1
ATOM 4191 C C . GLU B 1 228 ? 3.322 35.719 16.109 1 92.06 228 GLU B C 1
ATOM 4193 O O . GLU B 1 228 ? 3.5 35.906 14.898 1 92.06 228 GLU B O 1
ATOM 4198 N N . ARG B 1 229 ? 4.266 36.031 17.062 1 92.56 229 ARG B N 1
ATOM 4199 C CA . ARG B 1 229 ? 5.469 36.781 16.688 1 92.56 229 ARG B CA 1
ATOM 4200 C C . ARG B 1 229 ? 6.688 35.875 16.672 1 92.56 229 ARG B C 1
ATOM 4202 O O . ARG B 1 229 ? 7.691 36.188 16.016 1 92.56 229 ARG B O 1
ATOM 4209 N N . GLN B 1 230 ? 6.594 34.75 17.281 1 94.06 230 GLN B N 1
ATOM 4210 C CA . GLN B 1 230 ? 7.738 33.844 17.359 1 94.06 230 GLN B CA 1
ATOM 4211 C C . GLN B 1 230 ? 7.91 33.062 16.062 1 94.06 230 GLN B C 1
ATOM 4213 O O . GLN B 1 230 ? 8.922 32.375 15.875 1 94.06 230 GLN B O 1
ATOM 4218 N N . ILE B 1 231 ? 6.918 33.062 15.234 1 94.31 231 ILE B N 1
ATOM 4219 C CA . ILE B 1 231 ? 7.031 32.406 13.945 1 94.31 231 ILE B CA 1
ATOM 4220 C C . ILE B 1 231 ? 7.199 33.438 12.844 1 94.31 231 ILE B C 1
ATOM 4222 O O . ILE B 1 231 ? 6.375 34.344 12.703 1 94.31 231 ILE B O 1
ATOM 4226 N N . THR B 1 232 ? 8.297 33.375 12.125 1 89.5 232 THR B N 1
ATOM 4227 C CA . THR B 1 232 ? 8.57 34.25 10.984 1 89.5 232 THR B CA 1
ATOM 4228 C C . THR B 1 232 ? 8.633 33.438 9.695 1 89.5 232 THR B C 1
ATOM 4230 O O . THR B 1 232 ? 8.578 32.188 9.727 1 89.5 232 THR B O 1
ATOM 4233 N N . PHE B 1 233 ? 8.641 34.219 8.531 1 89.31 233 PHE B N 1
ATOM 4234 C CA . PHE B 1 233 ? 8.555 33.531 7.238 1 89.31 233 PHE B CA 1
ATOM 4235 C C . PHE B 1 233 ? 9.664 34 6.312 1 89.31 233 PHE B C 1
ATOM 4237 O O . PHE B 1 233 ? 10.062 35.188 6.348 1 89.31 233 PHE B O 1
ATOM 4244 N N . HIS B 1 234 ? 10.219 33.062 5.531 1 80.19 234 HIS B N 1
ATOM 4245 C CA . HIS B 1 234 ? 11.172 33.344 4.469 1 80.19 234 HIS B CA 1
ATOM 4246 C C . HIS B 1 234 ? 10.805 32.625 3.184 1 80.19 234 HIS B C 1
ATOM 4248 O O . HIS B 1 234 ? 10.688 31.391 3.178 1 80.19 234 HIS B O 1
ATOM 4254 N N . GLU B 1 235 ? 10.57 33.406 2.125 1 79 235 GLU B N 1
ATOM 4255 C CA . GLU B 1 235 ? 10.242 32.812 0.824 1 79 235 GLU B CA 1
ATOM 4256 C C . GLU B 1 235 ? 11.5 32.406 0.077 1 79 235 GLU B C 1
ATOM 4258 O O . GLU B 1 235 ? 12.492 33.125 0.043 1 79 235 GLU B O 1
ATOM 4263 N N . GLY B 1 236 ? 11.547 31.109 -0.42 1 64.81 236 GLY B N 1
ATOM 4264 C CA . GLY B 1 236 ? 12.68 30.641 -1.21 1 64.81 236 GLY B CA 1
ATOM 4265 C C . GLY B 1 236 ? 12.406 29.344 -1.936 1 64.81 236 GLY B C 1
ATOM 4266 O O . GLY B 1 236 ? 11.383 28.688 -1.698 1 64.81 236 GLY B O 1
ATOM 4267 N N . LYS B 1 237 ? 13.133 29.125 -3.168 1 54.53 237 LYS B N 1
ATOM 4268 C CA . LYS B 1 237 ? 13.031 27.875 -3.922 1 54.53 237 LYS B CA 1
ATOM 4269 C C . LYS B 1 237 ? 13.656 26.719 -3.156 1 54.53 237 LYS B C 1
ATOM 4271 O O . LYS B 1 237 ? 14.688 26.891 -2.496 1 54.53 237 LYS B O 1
ATOM 4276 N N . LEU B 1 238 ? 12.781 25.875 -2.803 1 46.94 238 LEU B N 1
ATOM 4277 C CA . LEU B 1 238 ? 13.281 24.688 -2.123 1 46.94 238 LEU B CA 1
ATOM 4278 C C . LEU B 1 238 ? 13.945 23.734 -3.113 1 46.94 238 LEU B C 1
ATOM 4280 O O . LEU B 1 238 ? 13.289 23.234 -4.035 1 46.94 238 LEU B O 1
ATOM 4284 N N . GLY B 1 239 ? 14.945 24.141 -4.047 1 37.06 239 GLY B N 1
ATOM 4285 C CA . GLY B 1 239 ? 15.57 23.062 -4.793 1 37.06 239 GLY B CA 1
ATOM 4286 C C . GLY B 1 239 ? 15.586 21.75 -4.031 1 37.06 239 GLY B C 1
ATOM 4287 O O . GLY B 1 239 ? 15.406 21.734 -2.812 1 37.06 239 GLY B O 1
ATOM 4288 N N . LEU B 1 240 ? 15.547 20.672 -4.949 1 32.56 240 LEU B N 1
ATOM 4289 C CA . LEU B 1 240 ? 15.625 19.312 -4.422 1 32.56 240 LEU B CA 1
ATOM 4290 C C . LEU B 1 240 ? 16.5 19.266 -3.178 1 32.56 240 LEU B C 1
ATOM 4292 O O . LEU B 1 240 ? 17.734 19.391 -3.271 1 32.56 240 LEU B O 1
ATOM 4296 N N . PHE B 1 241 ? 16.422 20.109 -2.424 1 29.48 241 PHE B N 1
ATOM 4297 C CA . PHE B 1 241 ? 17.25 19.922 -1.237 1 29.48 241 PHE B CA 1
ATOM 4298 C C . PHE B 1 241 ? 17.266 18.453 -0.816 1 29.48 241 PHE B C 1
ATOM 4300 O O . PHE B 1 241 ? 16.266 17.922 -0.344 1 29.48 241 PHE B O 1
ATOM 4307 N N . CYS B 1 242 ? 17.781 17.641 -1.859 1 27.23 242 CYS B N 1
ATOM 4308 C CA . CYS B 1 242 ? 18.141 16.266 -1.513 1 27.23 242 CYS B CA 1
ATOM 4309 C C . CYS B 1 242 ? 18.812 16.219 -0.145 1 27.23 242 CYS B C 1
ATOM 4311 O O . CYS B 1 242 ? 19.859 16.828 0.064 1 27.23 242 CYS B O 1
ATOM 4313 N N . VAL B 1 243 ? 18.156 16.312 0.786 1 29.59 243 VAL B N 1
ATOM 4314 C CA . VAL B 1 243 ? 18.719 15.938 2.078 1 29.59 243 VAL B CA 1
ATOM 4315 C C . VAL B 1 243 ? 19.625 14.711 1.917 1 29.59 243 VAL B C 1
ATOM 4317 O O . VAL B 1 243 ? 19.125 13.578 1.869 1 29.59 243 VAL B O 1
ATOM 4320 N N . CYS B 1 244 ? 20.422 14.539 0.79 1 26.34 244 CYS B N 1
ATOM 4321 C CA . CYS B 1 244 ? 21.406 13.492 0.536 1 26.34 244 CYS B CA 1
ATOM 4322 C C . CYS B 1 244 ? 22.141 13.102 1.815 1 26.34 244 CYS B C 1
ATOM 4324 O O . CYS B 1 244 ? 22.109 13.844 2.803 1 26.34 244 CYS B O 1
ATOM 4326 N N . SER B 1 245 ? 23.219 12.234 1.508 1 26.78 245 SER B N 1
ATOM 4327 C CA . SER B 1 245 ? 24.234 11.305 1.983 1 26.78 245 SER B CA 1
ATOM 4328 C C . SER B 1 245 ? 25.188 11.977 2.959 1 26.78 245 SER B C 1
ATOM 4330 O O . SER B 1 245 ? 26.156 11.367 3.414 1 26.78 245 SER B O 1
ATOM 4332 N N . TYR B 1 246 ? 25.5 13.211 2.748 1 25.47 246 TYR B N 1
ATOM 4333 C CA . TYR B 1 246 ? 26.75 13.492 3.459 1 25.47 246 TYR B CA 1
ATOM 4334 C C . TYR B 1 246 ? 26.578 13.258 4.957 1 25.47 246 TYR B C 1
ATOM 4336 O O . TYR B 1 246 ? 27.266 13.883 5.766 1 25.47 246 TYR B O 1
ATOM 4344 N N . ALA B 1 247 ? 25.641 12.758 5.422 1 27.61 247 ALA B N 1
ATOM 4345 C CA . ALA B 1 247 ? 25.844 12.242 6.77 1 27.61 247 ALA B CA 1
ATOM 4346 C C . ALA B 1 247 ? 27.016 11.25 6.805 1 27.61 247 ALA B C 1
ATOM 4348 O O . ALA B 1 247 ? 26.906 10.148 6.262 1 27.61 247 ALA B O 1
ATOM 4349 N N . LYS B 1 248 ? 28.297 11.445 6.445 1 26.53 248 LYS B N 1
ATOM 4350 C CA . LYS B 1 248 ? 29.328 10.602 7.031 1 26.53 248 LYS B CA 1
ATOM 4351 C C . LYS B 1 248 ? 28.844 9.938 8.312 1 26.53 248 LYS B C 1
ATOM 4353 O O . LYS B 1 248 ? 27.859 10.375 8.914 1 26.53 248 LYS B O 1
ATOM 4358 N N . LYS B 1 249 ? 30.016 9.195 9.086 1 27.14 249 LYS B N 1
ATOM 4359 C CA . LYS B 1 249 ? 30.312 8.227 10.141 1 27.14 249 LYS B CA 1
ATOM 4360 C C . LYS B 1 249 ? 29.547 8.555 11.414 1 27.14 249 LYS B C 1
ATOM 4362 O O . LYS B 1 249 ? 29.703 7.883 12.438 1 27.14 249 LYS B O 1
ATOM 4367 N N . THR B 1 250 ? 29.438 9.836 11.773 1 24.48 250 THR B N 1
ATOM 4368 C CA . THR B 1 250 ? 28.953 9.727 13.148 1 24.48 250 THR B CA 1
ATOM 4369 C C . THR B 1 250 ? 27.562 9.102 13.188 1 24.48 250 THR B C 1
ATOM 4371 O O . THR B 1 250 ? 26.641 9.578 12.539 1 24.48 250 THR B O 1
ATOM 4374 N N . VAL B 1 251 ? 27.484 7.781 13.117 1 26.83 251 VAL B N 1
ATOM 4375 C CA . VAL B 1 251 ? 26.516 6.82 13.617 1 26.83 251 VAL B CA 1
ATOM 4376 C C . VAL B 1 251 ? 25.594 7.5 14.633 1 26.83 251 VAL B C 1
ATOM 4378 O O . VAL B 1 251 ? 25.984 7.719 15.781 1 26.83 251 VAL B O 1
ATOM 4381 N N . LEU B 1 252 ? 25.141 8.672 14.484 1 26.81 252 LEU B N 1
ATOM 4382 C CA . LEU B 1 252 ? 24.375 8.992 15.68 1 26.81 252 LEU B CA 1
ATOM 4383 C C . LEU B 1 252 ? 23.266 7.973 15.891 1 26.81 252 LEU B C 1
ATOM 4385 O O . LEU B 1 252 ? 22.609 7.535 14.938 1 26.81 252 LEU B O 1
ATOM 4389 N N . ASN B 1 253 ? 23.344 7.082 16.703 1 28.7 253 ASN B N 1
ATOM 4390 C CA . ASN B 1 253 ? 22.406 6.148 17.312 1 28.7 253 ASN B CA 1
ATOM 4391 C C . ASN B 1 253 ? 20.969 6.645 17.188 1 28.7 253 ASN B C 1
ATOM 4393 O O . ASN B 1 253 ? 20.031 5.961 17.609 1 28.7 253 ASN B O 1
ATOM 4397 N N . GLY B 1 254 ? 20.641 8.047 17.359 1 26.98 254 GLY B N 1
ATOM 4398 C CA . GLY B 1 254 ? 19.312 8.602 17.547 1 26.98 254 GLY B CA 1
ATOM 4399 C C . GLY B 1 254 ? 18.609 8.953 16.234 1 26.98 254 GLY B C 1
ATOM 4400 O O . GLY B 1 254 ? 19.188 8.773 15.164 1 26.98 254 GLY B O 1
ATOM 4401 N N . PRO B 1 255 ? 17.328 9.43 16.266 1 28.91 255 PRO B N 1
ATOM 4402 C CA . PRO B 1 255 ? 16.406 9.82 15.203 1 28.91 255 PRO B CA 1
ATOM 4403 C C . PRO B 1 255 ? 17.031 10.742 14.164 1 28.91 255 PRO B C 1
ATOM 4405 O O . PRO B 1 255 ? 17.734 11.695 14.523 1 28.91 255 PRO B O 1
ATOM 4408 N N . CYS B 1 256 ? 17.922 10.352 13.32 1 28.06 256 CYS B N 1
ATOM 4409 C CA . CYS B 1 256 ? 18.75 11.156 12.43 1 28.06 256 CYS B CA 1
ATOM 4410 C C . CYS B 1 256 ? 17.906 12.211 11.719 1 28.06 256 CYS B C 1
ATOM 4412 O O . CYS B 1 256 ? 16.906 11.891 11.086 1 28.06 256 CYS B O 1
ATOM 4414 N N . PHE B 1 257 ? 17.734 13.445 12.391 1 29.92 257 PHE B N 1
ATOM 4415 C CA . PHE B 1 257 ? 17.344 14.742 11.828 1 29.92 257 PHE B CA 1
ATOM 4416 C C . PHE B 1 257 ? 18.344 15.172 10.75 1 29.92 257 PHE B C 1
ATOM 4418 O O . PHE B 1 257 ? 19.547 14.945 10.875 1 29.92 257 PHE B O 1
ATOM 4425 N N . MET B 1 258 ? 18.156 14.898 9.602 1 29.98 258 MET B N 1
ATOM 4426 C CA . MET B 1 258 ? 19.125 15.398 8.633 1 29.98 258 MET B CA 1
ATOM 4427 C C . MET B 1 258 ? 19.297 16.906 8.766 1 29.98 258 MET B C 1
ATOM 4429 O O . MET B 1 258 ? 18.328 17.656 8.594 1 29.98 258 MET B O 1
ATOM 4433 N N . ILE B 1 259 ? 20.109 17.391 9.812 1 29.89 259 ILE B N 1
ATOM 4434 C CA . ILE B 1 259 ? 20.609 18.766 9.805 1 29.89 259 ILE B CA 1
ATOM 4435 C C . ILE B 1 259 ? 21.656 18.906 8.711 1 29.89 259 ILE B C 1
ATOM 4437 O O . ILE B 1 259 ? 22.656 18.188 8.688 1 29.89 259 ILE B O 1
ATOM 4441 N N . THR B 1 260 ? 21.188 19.234 7.48 1 29.28 260 THR B N 1
ATOM 4442 C CA . THR B 1 260 ? 22.234 19.531 6.504 1 29.28 260 THR B CA 1
ATOM 4443 C C . THR B 1 260 ? 23.031 20.75 6.922 1 29.28 260 THR B C 1
ATOM 4445 O O . THR B 1 260 ? 22.469 21.766 7.355 1 29.28 260 THR B O 1
ATOM 4448 N N . GLU B 1 261 ? 24.156 20.562 7.484 1 28.75 261 GLU B N 1
ATOM 4449 C CA . GLU B 1 261 ? 25.125 21.656 7.629 1 28.75 261 GLU B CA 1
ATOM 4450 C C . GLU B 1 261 ? 25.422 22.312 6.285 1 28.75 261 GLU B C 1
ATOM 4452 O O . GLU B 1 261 ? 25.797 21.641 5.324 1 28.75 261 GLU B O 1
ATOM 4457 N N . CYS B 1 262 ? 24.562 23.578 5.949 1 27.53 262 CYS B N 1
ATOM 4458 C CA . CYS B 1 262 ? 25.109 24.484 4.961 1 27.53 262 CYS B CA 1
ATOM 4459 C C . CYS B 1 262 ? 26.547 24.875 5.324 1 27.53 262 CYS B C 1
ATOM 4461 O O . CYS B 1 262 ? 26.781 25.469 6.379 1 27.53 262 CYS B O 1
ATOM 4463 N N . ASN B 1 263 ? 27.359 24.094 5.074 1 27.62 263 ASN B N 1
ATOM 4464 C CA . ASN B 1 263 ? 28.688 24.625 5.289 1 27.62 263 ASN B CA 1
ATOM 4465 C C . ASN B 1 263 ? 28.906 25.938 4.535 1 27.62 263 ASN B C 1
ATOM 4467 O O . ASN B 1 263 ? 29.219 25.938 3.346 1 27.62 263 ASN B O 1
ATOM 4471 N N . GLU B 1 264 ? 28.484 27.188 4.184 1 28.31 264 GLU B N 1
ATOM 4472 C CA . GLU B 1 264 ? 29.75 27.906 4.031 1 28.31 264 GLU B CA 1
ATOM 4473 C C . GLU B 1 264 ? 30.625 27.75 5.273 1 28.31 264 GLU B C 1
ATOM 4475 O O . GLU B 1 264 ? 31.609 27.016 5.262 1 28.31 264 GLU B O 1
ATOM 4480 N N . ASN B 1 265 ? 31.469 28.797 5.957 1 26.81 265 ASN B N 1
ATOM 4481 C CA . ASN B 1 265 ? 31.969 29.281 7.238 1 26.81 265 ASN B CA 1
ATOM 4482 C C . ASN B 1 265 ? 31.031 28.922 8.383 1 26.81 265 ASN B C 1
ATOM 4484 O O . ASN B 1 265 ? 31.438 28.219 9.32 1 26.81 265 ASN B O 1
ATOM 4488 N N . SER B 1 266 ? 30.469 29.953 9.359 1 25.12 266 SER B N 1
ATOM 4489 C CA . SER B 1 266 ? 30.219 29.625 10.758 1 25.12 266 SER B CA 1
ATOM 4490 C C . SER B 1 266 ? 29.172 28.531 10.891 1 25.12 266 SER B C 1
ATOM 4492 O O . SER B 1 266 ? 29.375 27.531 11.594 1 25.12 266 SER B O 1
ATOM 4494 N N . HIS B 1 267 ? 27.891 29.016 11.516 1 24.16 267 HIS B N 1
ATOM 4495 C CA . HIS B 1 267 ? 26.688 28.641 12.258 1 24.16 267 HIS B CA 1
ATOM 4496 C C . HIS B 1 267 ? 25.812 27.688 11.453 1 24.16 267 HIS B C 1
ATOM 4498 O O . HIS B 1 267 ? 25.219 28.078 10.453 1 24.16 267 HIS B O 1
ATOM 4504 N N . HIS B 1 268 ? 26.297 26.625 11.312 1 27 268 HIS B N 1
ATOM 4505 C CA . HIS B 1 268 ? 25.922 25.484 10.492 1 27 268 HIS B CA 1
ATOM 4506 C C . HIS B 1 268 ? 24.469 25.078 10.75 1 27 268 HIS B C 1
ATOM 4508 O O . HIS B 1 268 ? 24.125 24.641 11.852 1 27 268 HIS B O 1
ATOM 4514 N N . PRO B 1 269 ? 23.484 25.953 10.523 1 26.11 269 PRO B N 1
ATOM 4515 C CA . PRO B 1 269 ? 22.094 25.719 10.93 1 26.11 269 PRO B CA 1
ATOM 4516 C C . PRO B 1 269 ? 21.562 24.375 10.438 1 26.11 269 PRO B C 1
ATOM 4518 O O . PRO B 1 269 ? 22.031 23.859 9.422 1 26.11 269 PRO B O 1
ATOM 4521 N N . PHE B 1 270 ? 21.188 23.734 11.383 1 26.72 270 PHE B N 1
ATOM 4522 C CA . PHE B 1 270 ? 20.516 22.453 11.5 1 26.72 270 PHE B CA 1
ATOM 4523 C C . PHE B 1 270 ? 19.266 22.422 10.633 1 26.72 270 PHE B C 1
ATOM 4525 O O . PHE B 1 270 ? 18.422 23.328 10.711 1 26.72 270 PHE B O 1
ATOM 4532 N N . LEU B 1 271 ? 19.5 22.531 9.414 1 27.78 271 LEU B N 1
ATOM 4533 C CA . LEU B 1 271 ? 18.344 22.406 8.547 1 27.78 271 LEU B CA 1
ATOM 4534 C C . LEU B 1 271 ? 17.531 21.156 8.906 1 27.78 271 LEU B C 1
ATOM 4536 O O . LEU B 1 271 ? 18.078 20.062 9.008 1 27.78 271 LEU B O 1
ATOM 4540 N N . PHE B 1 272 ? 16.516 21.359 9.773 1 27.64 272 PHE B N 1
ATOM 4541 C CA . PHE B 1 272 ? 15.602 20.344 10.266 1 27.64 272 PHE B CA 1
ATOM 4542 C C . PHE B 1 272 ? 14.844 19.688 9.109 1 27.64 272 PHE B C 1
ATOM 4544 O O . PHE B 1 272 ? 14.016 20.328 8.461 1 27.64 272 PHE B O 1
ATOM 4551 N N . THR B 1 273 ? 15.312 19.391 8.156 1 28.27 273 THR B N 1
ATOM 4552 C CA . THR B 1 273 ? 14.25 18.828 7.336 1 28.27 273 THR B CA 1
ATOM 4553 C C . THR B 1 273 ? 13.391 17.859 8.141 1 28.27 273 THR B C 1
ATOM 4555 O O . THR B 1 273 ? 12.164 18.016 8.211 1 28.27 273 THR B O 1
ATOM 4558 N N . SER B 1 274 ? 13.406 16.438 7.867 1 30.06 274 SER B N 1
ATOM 4559 C CA . SER B 1 274 ? 12.922 15.164 8.391 1 30.06 274 SER B CA 1
ATOM 4560 C C . SER B 1 274 ? 13.359 14.961 9.836 1 30.06 274 SER B C 1
ATOM 4562 O O . SER B 1 274 ? 14.547 15.055 10.148 1 30.06 274 SER B O 1
ATOM 4564 N N . LEU B 1 275 ? 12.531 15.523 10.719 1 27.19 275 LEU B N 1
ATOM 4565 C CA . LEU B 1 275 ? 12.898 15.484 12.133 1 27.19 275 LEU B CA 1
ATOM 4566 C C . LEU B 1 275 ? 13.32 14.078 12.539 1 27.19 275 LEU B C 1
ATOM 4568 O O . LEU B 1 275 ? 12.609 13.109 12.289 1 27.19 275 LEU B O 1
ATOM 4572 N N . HIS B 1 276 ? 14.656 13.734 12.398 1 26.47 276 HIS B N 1
ATOM 4573 C CA . HIS B 1 276 ? 15.289 12.562 12.992 1 26.47 276 HIS B CA 1
ATOM 4574 C C . HIS B 1 276 ? 15.148 12.57 14.508 1 26.47 276 HIS B C 1
ATOM 4576 O O . HIS B 1 276 ? 15.672 13.461 15.18 1 26.47 276 HIS B O 1
ATOM 4582 N N . VAL B 1 277 ? 13.93 12.461 14.906 1 24.67 277 VAL B N 1
ATOM 4583 C CA . VAL B 1 277 ? 13.922 12.375 16.359 1 24.67 277 VAL B CA 1
ATOM 4584 C C . VAL B 1 277 ? 14.562 11.062 16.812 1 24.67 277 VAL B C 1
ATOM 4586 O O . VAL B 1 277 ? 14.266 10 16.25 1 24.67 277 VAL B O 1
ATOM 4589 N N . ARG B 1 278 ? 15.82 11.102 17.297 1 23.77 278 ARG B N 1
ATOM 4590 C CA . ARG B 1 278 ? 16.562 10.086 18.031 1 23.77 278 ARG B CA 1
ATOM 4591 C C . ARG B 1 278 ? 15.695 9.445 19.109 1 23.77 278 ARG B C 1
ATOM 4593 O O . ARG B 1 278 ? 16.203 8.711 19.969 1 23.77 278 ARG B O 1
ATOM 4600 N N . SER B 1 279 ? 14.477 9.734 19.312 1 22.98 279 SER B N 1
ATOM 4601 C CA . SER B 1 279 ? 14.273 9.484 20.734 1 22.98 279 SER B CA 1
ATOM 4602 C C . SER B 1 279 ? 14.609 8.039 21.109 1 22.98 279 SER B C 1
ATOM 4604 O O . SER B 1 279 ? 14.859 7.219 20.219 1 22.98 279 SER B O 1
ATOM 4606 N N . PHE B 1 280 ? 13.664 7.34 21.875 1 22.88 280 PHE B N 1
ATOM 4607 C CA . PHE B 1 280 ? 13.68 6.418 23.016 1 22.88 280 PHE B CA 1
ATOM 4608 C C . PHE B 1 280 ? 14 5 22.547 1 22.88 280 PHE B C 1
ATOM 4610 O O . PHE B 1 280 ? 13.641 4.609 21.438 1 22.88 280 PHE B O 1
ATOM 4617 N N . PRO B 1 281 ? 14.883 4.293 23.312 1 26.02 281 PRO B N 1
ATOM 4618 C CA . PRO B 1 281 ? 15.305 2.893 23.266 1 26.02 281 PRO B CA 1
ATOM 4619 C C . PRO B 1 281 ? 14.234 1.971 22.688 1 26.02 281 PRO B C 1
ATOM 4621 O O . PRO B 1 281 ? 14.555 0.974 22.031 1 26.02 281 PRO B O 1
ATOM 4624 N N . SER B 1 282 ? 13.016 2.045 23.141 1 23.92 282 SER B N 1
ATOM 4625 C CA . SER B 1 282 ? 11.93 1.102 22.891 1 23.92 282 SER B CA 1
ATOM 4626 C C . SER B 1 282 ? 11.305 1.336 21.531 1 23.92 282 SER B C 1
ATOM 4628 O O . SER B 1 282 ? 10.398 0.605 21.125 1 23.92 282 SER B O 1
ATOM 4630 N N . LEU B 1 283 ? 11.297 2.512 20.953 1 28.3 283 LEU B N 1
ATOM 4631 C CA . LEU B 1 283 ? 10.641 2.721 19.656 1 28.3 283 LEU B CA 1
ATOM 4632 C C . LEU B 1 283 ? 11.508 2.199 18.516 1 28.3 283 LEU B C 1
ATOM 4634 O O . LEU B 1 283 ? 11.695 2.887 17.516 1 28.3 283 LEU B O 1
ATOM 4638 N N . ARG B 1 284 ? 12.586 1.685 18.609 1 26.86 284 ARG B N 1
ATOM 4639 C CA . ARG B 1 284 ? 13.633 1.138 17.75 1 26.86 284 ARG B CA 1
ATOM 4640 C C . ARG B 1 284 ? 13.039 0.388 16.562 1 26.86 284 ARG B C 1
ATOM 4642 O O . ARG B 1 284 ? 13.602 0.41 15.469 1 26.86 284 ARG B O 1
ATOM 4649 N N . ARG B 1 285 ? 12.211 -0.461 16.812 1 27.92 285 ARG B N 1
ATOM 4650 C CA . ARG B 1 285 ? 11.961 -1.454 15.781 1 27.92 285 ARG B CA 1
ATOM 4651 C C . ARG B 1 285 ? 11.188 -0.845 14.617 1 27.92 285 ARG B C 1
ATOM 4653 O O . ARG B 1 285 ? 11.398 -1.224 13.461 1 27.92 285 ARG B O 1
ATOM 4660 N N . ASN B 1 286 ? 10.141 -0.143 14.953 1 28.11 286 ASN B N 1
ATOM 4661 C CA . ASN B 1 286 ? 9.219 0.209 13.883 1 28.11 286 ASN B CA 1
ATOM 4662 C C . ASN B 1 286 ? 9.734 1.398 13.07 1 28.11 286 ASN B C 1
ATOM 4664 O O . ASN B 1 286 ? 9.227 1.679 11.984 1 28.11 286 ASN B O 1
ATOM 4668 N N . CYS B 1 287 ? 10.562 2.287 13.656 1 30.78 287 CYS B N 1
ATOM 4669 C CA . CYS B 1 287 ? 11.008 3.52 13.016 1 30.78 287 CYS B CA 1
ATOM 4670 C C . CYS B 1 287 ? 11.984 3.221 11.883 1 30.78 287 CYS B C 1
ATOM 4672 O O . CYS B 1 287 ? 12.227 4.07 11.023 1 30.78 287 CYS B O 1
ATOM 4674 N N . GLU B 1 288 ? 12.656 2.207 12.016 1 33.47 288 GLU B N 1
ATOM 4675 C CA . GLU B 1 288 ? 13.656 1.99 10.977 1 33.47 288 GLU B CA 1
ATOM 4676 C C . GLU B 1 288 ? 13.016 1.955 9.586 1 33.47 288 GLU B C 1
ATOM 4678 O O . GLU B 1 288 ? 13.547 2.541 8.641 1 33.47 288 GLU B O 1
ATOM 4683 N N . ALA B 1 289 ? 11.984 1.349 9.547 1 32.69 289 ALA B N 1
ATOM 4684 C CA . ALA B 1 289 ? 11.352 1.271 8.234 1 32.69 289 ALA B CA 1
ATOM 4685 C C . ALA B 1 289 ? 10.828 2.635 7.797 1 32.69 289 ALA B C 1
ATOM 4687 O O . ALA B 1 289 ? 10.945 3.004 6.625 1 32.69 289 ALA B O 1
ATOM 4688 N N . LEU B 1 290 ? 10.336 3.334 8.812 1 32.78 290 LEU B N 1
ATOM 4689 C CA . LEU B 1 290 ? 9.766 4.633 8.453 1 32.78 290 LEU B CA 1
ATOM 4690 C C . LEU B 1 290 ? 10.852 5.578 7.961 1 32.78 290 LEU B C 1
ATOM 4692 O O . LEU B 1 290 ? 10.641 6.336 7.012 1 32.78 290 LEU B O 1
ATOM 4696 N N . LYS B 1 291 ? 12.109 5.461 8.656 1 36.28 291 LYS B N 1
ATOM 4697 C CA . LYS B 1 291 ? 13.234 6.277 8.219 1 36.28 291 LYS B CA 1
ATOM 4698 C C . LYS B 1 291 ? 13.562 6.012 6.75 1 36.28 291 LYS B C 1
ATOM 4700 O O . LYS B 1 291 ? 13.812 6.945 5.984 1 36.28 291 LYS B O 1
ATOM 4705 N N . CYS B 1 292 ? 13.578 4.801 6.543 1 33.19 292 CYS B N 1
ATOM 4706 C CA . CYS B 1 292 ? 13.906 4.395 5.184 1 33.19 292 CYS B CA 1
ATOM 4707 C C . CYS B 1 292 ? 12.828 4.828 4.203 1 33.19 292 CYS B C 1
ATOM 4709 O O . CYS B 1 292 ? 13.125 5.273 3.094 1 33.19 292 CYS B O 1
ATOM 4711 N N . PHE B 1 293 ? 11.648 4.883 4.816 1 34.16 293 PHE B N 1
ATOM 4712 C CA . PHE B 1 293 ? 10.562 5.293 3.938 1 34.16 293 PHE B CA 1
ATOM 4713 C C . PHE B 1 293 ? 10.656 6.781 3.615 1 34.16 293 PHE B C 1
ATOM 4715 O O . PHE B 1 293 ? 10.445 7.188 2.471 1 34.16 293 PHE B O 1
ATOM 4722 N N . GLN B 1 294 ? 11.062 7.5 4.652 1 35.59 294 GLN B N 1
ATOM 4723 C CA . GLN B 1 294 ? 11.164 8.938 4.438 1 35.59 294 GLN B CA 1
ATOM 4724 C C . GLN B 1 294 ? 12.242 9.273 3.416 1 35.59 294 GLN B C 1
ATOM 4726 O O . GLN B 1 294 ? 12.07 10.164 2.586 1 35.59 294 GLN B O 1
ATOM 4731 N N . ARG B 1 295 ? 13.305 8.484 3.467 1 35.53 295 ARG B N 1
ATOM 4732 C CA . ARG B 1 295 ? 14.383 8.719 2.506 1 35.53 295 ARG B CA 1
ATOM 4733 C C . ARG B 1 295 ? 13.922 8.406 1.085 1 35.53 295 ARG B C 1
ATOM 4735 O O . ARG B 1 295 ? 14.297 9.109 0.14 1 35.53 295 ARG B O 1
ATOM 4742 N N . ILE B 1 296 ? 13.164 7.418 1.069 1 30.11 296 ILE B N 1
ATOM 4743 C CA . ILE B 1 296 ? 12.695 7.039 -0.262 1 30.11 296 ILE B CA 1
ATOM 4744 C C . ILE B 1 296 ? 11.664 8.055 -0.754 1 30.11 296 ILE B C 1
ATOM 4746 O O . ILE B 1 296 ? 11.633 8.383 -1.941 1 30.11 296 ILE B O 1
ATOM 4750 N N . MET B 1 297 ? 10.891 8.547 0.29 1 35.19 297 MET B N 1
ATOM 4751 C CA . MET B 1 297 ? 9.93 9.57 -0.106 1 35.19 297 MET B CA 1
ATOM 4752 C C . MET B 1 297 ? 10.648 10.789 -0.687 1 35.19 297 MET B C 1
ATOM 4754 O O . MET B 1 297 ? 10.141 11.438 -1.604 1 35.19 297 MET B O 1
ATOM 4758 N N . CYS B 1 298 ? 11.867 10.953 -0.147 1 33.28 298 CYS B N 1
ATOM 4759 C CA . CYS B 1 298 ? 12.641 12.094 -0.641 1 33.28 298 CYS B CA 1
ATOM 4760 C C . CYS B 1 298 ? 13.023 11.898 -2.102 1 33.28 298 CYS B C 1
ATOM 4762 O O . CYS B 1 298 ? 13.18 12.867 -2.844 1 33.28 298 CYS B O 1
ATOM 4764 N N . LEU B 1 299 ? 13.281 10.656 -2.422 1 29.48 299 LEU B N 1
ATOM 4765 C CA . LEU B 1 299 ? 13.602 10.398 -3.82 1 29.48 299 LEU B CA 1
ATOM 4766 C C . LEU B 1 299 ? 12.445 10.789 -4.727 1 29.48 299 LEU B C 1
ATOM 4768 O O . LEU B 1 299 ? 12.648 11.125 -5.898 1 29.48 299 LEU B O 1
ATOM 4772 N N . LEU B 1 300 ? 11.312 10.586 -4.027 1 31.08 300 LEU B N 1
ATOM 4773 C CA . LEU B 1 300 ? 10.164 10.898 -4.871 1 31.08 300 LEU B CA 1
ATOM 4774 C C . LEU B 1 300 ? 9.781 12.367 -4.734 1 31.08 300 LEU B C 1
ATOM 4776 O O . LEU B 1 300 ? 8.867 12.844 -5.414 1 31.08 300 LEU B O 1
ATOM 4780 N N . ASP B 1 301 ? 10.68 13.273 -4.332 1 37.16 301 ASP B N 1
ATOM 4781 C CA . ASP B 1 301 ? 10.398 14.695 -4.145 1 37.16 301 ASP B CA 1
ATOM 4782 C C . ASP B 1 301 ? 8.984 14.906 -3.604 1 37.16 301 ASP B C 1
ATOM 4784 O O . ASP B 1 301 ? 8.273 15.812 -4.043 1 37.16 301 ASP B O 1
ATOM 4788 N N . VAL B 1 302 ? 8.359 13.883 -3.02 1 31.34 302 VAL B N 1
ATOM 4789 C CA . VAL B 1 302 ? 7.027 14.047 -2.447 1 31.34 302 VAL B CA 1
ATOM 4790 C C . VAL B 1 302 ? 7.113 14.031 -0.923 1 31.34 302 VAL B C 1
ATOM 4792 O O . VAL B 1 302 ? 7.895 13.273 -0.348 1 31.34 302 VAL B O 1
#